Protein AF-A0A970NK31-F1 (afdb_monomer_lite)

pLDDT: mean 81.09, std 23.2, range [23.08, 98.88]

Radius of gyration: 28.5 Å; chains: 1; bounding box: 115×44×83 Å

Sequence (529 aa):
MRVARVSCSLAILVLAAGPAPSQEPSSYEFDGAISRSSLEAYLFRSATTMGLLGSQGRNDDLRMALNTGLKFAGRALTAWGSEAYHVSLLQGLGPKVAMIHSMDPEMILQGTVFEIITTSVNDVAIPPWAFEEFGLPVEERNFRYEAMIYPDGRLVDHWSRGASVPDITQLETRMWIYFMGRLYVDAGFEAIHLGQIELMGQNDRDHSAWADVLNRIRAYARDHARRHLMLFDGHVPSHGFHYEGDKLLLDFHSFPLRPISVAEEPQKAVLRMGHLDTLYGRSLGGLTPSGWRCDSLPYLVEVDNFGTSDREGEPTQDYFVWGYDEMCWFAKQPEEYRNEWLAYAVEFLRENDPNGFLEMPFSRCLASPADGQTWYYGNTRAPGTPHGFSVERTVKALWGHLAYDCRDAYLEGGAYLFGEGSWLNASEEPQGMVPAGSLAARVPEGGTWSLTWTAPEPGWYVVAGTVGPAEAAFTLTVDGGDQALAVEGHEAMQGFRHVAELGGGDAVRLEVSAPENTDVPFMLVISRR

Structure (mmCIF, N/CA/C/O backbone):
data_AF-A0A970NK31-F1
#
_entry.id   AF-A0A970NK31-F1
#
loop_
_atom_site.group_PDB
_atom_site.id
_atom_site.type_symbol
_atom_site.label_atom_id
_atom_site.label_alt_id
_atom_site.label_comp_id
_atom_site.label_asym_id
_atom_site.label_entity_id
_atom_site.label_seq_id
_atom_site.pdbx_PDB_ins_code
_atom_site.Cartn_x
_atom_site.Cartn_y
_atom_site.Cartn_z
_atom_site.occupancy
_atom_site.B_iso_or_equiv
_atom_site.auth_seq_id
_atom_site.auth_comp_id
_atom_site.auth_asym_id
_atom_site.auth_atom_id
_atom_site.pdbx_PDB_model_num
ATOM 1 N N . MET A 1 1 ? -88.901 9.126 -34.105 1.00 36.94 1 MET A N 1
ATOM 2 C CA . MET A 1 1 ? -87.999 8.438 -35.055 1.00 36.94 1 MET A CA 1
ATOM 3 C C . MET A 1 1 ? -86.592 8.961 -34.828 1.00 36.94 1 MET A C 1
ATOM 5 O O . MET A 1 1 ? -86.381 10.158 -34.959 1.00 36.94 1 MET A O 1
ATOM 9 N N . ARG A 1 2 ? -85.689 8.106 -34.335 1.00 30.11 2 ARG A N 1
ATOM 10 C CA . ARG A 1 2 ? -84.332 8.472 -33.903 1.00 30.11 2 ARG A CA 1
ATOM 11 C C . ARG A 1 2 ? -83.359 8.350 -35.077 1.00 30.11 2 ARG A C 1
ATOM 13 O O . ARG A 1 2 ? -83.353 7.334 -35.761 1.00 30.11 2 ARG A O 1
ATOM 20 N N . VAL A 1 3 ? -82.561 9.395 -35.274 1.00 31.17 3 VAL A N 1
ATOM 21 C CA . VAL A 1 3 ? -81.485 9.492 -36.267 1.00 31.17 3 VAL A CA 1
ATOM 22 C C . VAL A 1 3 ? -80.247 8.794 -35.700 1.00 31.17 3 VAL A C 1
ATOM 24 O O . VAL A 1 3 ? -79.766 9.180 -34.636 1.00 31.17 3 VAL A O 1
ATOM 27 N N . ALA A 1 4 ? -79.750 7.762 -36.382 1.00 31.73 4 ALA A N 1
ATOM 28 C CA . ALA A 1 4 ? -78.506 7.083 -36.029 1.00 31.73 4 ALA A CA 1
ATOM 29 C C . ALA A 1 4 ? -77.325 7.775 -36.727 1.00 31.73 4 ALA A C 1
ATOM 31 O O . ALA A 1 4 ? -77.284 7.867 -37.953 1.00 31.73 4 ALA A O 1
ATOM 32 N N . ARG A 1 5 ? -76.385 8.289 -35.926 1.00 31.38 5 ARG A N 1
ATOM 33 C CA . ARG A 1 5 ? -75.079 8.791 -36.366 1.00 31.38 5 ARG A CA 1
ATOM 34 C C . ARG A 1 5 ? -74.089 7.627 -36.400 1.00 31.38 5 ARG A C 1
ATOM 36 O O . ARG A 1 5 ? -74.024 6.849 -35.454 1.00 31.38 5 ARG A O 1
ATOM 43 N N . VAL A 1 6 ? -73.330 7.544 -37.486 1.00 31.58 6 VAL A N 1
ATOM 44 C CA . VAL A 1 6 ? -72.178 6.652 -37.651 1.00 31.58 6 VAL A CA 1
ATOM 45 C C . VAL A 1 6 ? -70.999 7.257 -36.884 1.00 31.58 6 VAL A C 1
ATOM 47 O O . VAL A 1 6 ? -70.646 8.410 -37.124 1.00 31.58 6 VAL A O 1
ATOM 50 N N . SER A 1 7 ? -70.407 6.494 -35.965 1.00 30.69 7 SER A N 1
ATOM 51 C CA . SER A 1 7 ? -69.149 6.836 -35.291 1.00 30.69 7 SER A CA 1
ATOM 52 C C . SER A 1 7 ? -68.047 5.911 -35.803 1.00 30.69 7 SER A C 1
ATOM 54 O O . SER A 1 7 ? -68.148 4.696 -35.661 1.00 30.69 7 SER A O 1
ATOM 56 N N . CYS A 1 8 ? -67.006 6.496 -36.397 1.00 27.83 8 CYS A N 1
ATOM 57 C CA . CYS A 1 8 ? -65.750 5.818 -36.710 1.00 27.83 8 CYS A CA 1
ATOM 58 C C . CYS A 1 8 ? -64.982 5.533 -35.414 1.00 27.83 8 CYS A C 1
ATOM 60 O O . CYS A 1 8 ? -64.690 6.460 -34.658 1.00 27.83 8 CYS A O 1
ATOM 62 N N . SER A 1 9 ? -64.625 4.273 -35.178 1.00 30.44 9 SER A N 1
ATOM 63 C CA . SER A 1 9 ? -63.700 3.876 -34.115 1.00 30.44 9 SER A CA 1
ATOM 64 C C . SER A 1 9 ? -62.290 3.756 -34.690 1.00 30.44 9 SER A C 1
ATOM 66 O O . SER A 1 9 ? -62.039 2.944 -35.576 1.00 30.44 9 SER A O 1
ATOM 68 N N . LEU A 1 10 ? -61.385 4.595 -34.187 1.00 29.58 10 LEU A N 1
ATOM 69 C CA . LEU A 1 10 ? -59.949 4.560 -34.445 1.00 29.58 10 LEU A CA 1
ATOM 70 C C . LEU A 1 10 ? -59.335 3.456 -33.566 1.00 29.58 10 LEU A C 1
ATOM 72 O O . LEU A 1 10 ? -59.448 3.520 -32.342 1.00 29.58 10 LEU A O 1
ATOM 76 N N . ALA A 1 11 ? -58.726 2.432 -34.165 1.00 30.03 11 ALA A N 1
ATOM 77 C CA . ALA A 1 11 ? -57.996 1.403 -33.429 1.00 30.03 11 ALA A CA 1
ATOM 78 C C . ALA A 1 11 ? -56.585 1.919 -33.100 1.00 30.03 11 ALA A C 1
ATOM 80 O O . ALA A 1 11 ? -55.787 2.161 -34.002 1.00 30.03 11 ALA A O 1
ATOM 81 N N . ILE A 1 12 ? -56.293 2.108 -31.812 1.00 31.75 12 ILE A N 1
ATOM 82 C CA . ILE A 1 12 ? -54.950 2.420 -31.311 1.00 31.75 12 ILE A CA 1
ATOM 83 C C . ILE A 1 12 ? -54.245 1.087 -31.045 1.00 31.75 12 ILE A C 1
ATOM 85 O O . ILE A 1 12 ? -54.646 0.340 -30.154 1.00 31.75 12 ILE A O 1
ATOM 89 N N . LEU A 1 13 ? -53.214 0.786 -31.836 1.00 29.53 13 LEU A N 1
ATOM 90 C CA . LEU A 1 13 ? -52.288 -0.316 -31.581 1.00 29.53 13 LEU A CA 1
ATOM 91 C C . LEU A 1 13 ? -51.308 0.138 -30.488 1.00 29.53 13 LEU A C 1
ATOM 93 O O . LEU A 1 13 ? -50.505 1.041 -30.712 1.00 29.53 13 LEU A O 1
ATOM 97 N N . VAL A 1 14 ? -51.387 -0.458 -29.299 1.00 29.92 14 VAL A N 1
ATOM 98 C CA . VAL A 1 14 ? -50.381 -0.270 -28.246 1.00 29.92 14 VAL A CA 1
ATOM 99 C C . VAL A 1 14 ? -49.232 -1.232 -28.539 1.00 29.92 14 VAL A C 1
ATOM 101 O O . VAL A 1 14 ? -49.373 -2.440 -28.362 1.00 29.92 14 VAL A O 1
ATOM 104 N N . LEU A 1 15 ? -48.109 -0.702 -29.024 1.00 32.94 15 LEU A N 1
ATOM 105 C CA . LEU A 1 15 ? -46.844 -1.430 -29.094 1.00 32.94 15 LEU A CA 1
ATOM 106 C C . LEU A 1 15 ? -46.303 -1.560 -27.667 1.00 32.94 15 LEU A C 1
ATOM 108 O O . LEU A 1 15 ? -45.916 -0.569 -27.051 1.00 32.94 15 LEU A O 1
ATOM 112 N N . ALA A 1 16 ? -46.325 -2.777 -27.126 1.00 33.25 16 ALA A N 1
ATOM 113 C CA . ALA A 1 16 ? -45.639 -3.090 -25.882 1.00 33.25 16 ALA A CA 1
ATOM 114 C C . ALA A 1 16 ? -44.126 -2.983 -26.124 1.00 33.25 16 ALA A C 1
ATOM 116 O O . ALA A 1 16 ? -43.571 -3.741 -26.919 1.00 33.25 16 ALA A O 1
ATOM 117 N N . ALA A 1 17 ? -43.472 -2.024 -25.468 1.00 35.62 17 ALA A N 1
ATOM 118 C CA . ALA A 1 17 ? -42.018 -1.959 -25.421 1.00 35.62 17 ALA A CA 1
ATOM 119 C C . ALA A 1 17 ? -41.502 -3.186 -24.652 1.00 35.62 17 ALA A C 1
ATOM 121 O O . ALA A 1 17 ? -41.895 -3.407 -23.505 1.00 35.62 17 ALA A O 1
ATOM 122 N N . GLY A 1 18 ? -40.670 -4.002 -25.301 1.00 36.38 18 GLY A N 1
ATOM 123 C CA . GLY A 1 18 ? -39.933 -5.069 -24.626 1.00 36.38 18 GLY A CA 1
ATOM 124 C C . GLY A 1 18 ? -38.970 -4.491 -23.581 1.00 36.38 18 GLY A C 1
ATOM 125 O O . GLY A 1 18 ? -38.603 -3.315 -23.680 1.00 36.38 18 GLY A O 1
ATOM 126 N N . PRO A 1 19 ? -38.574 -5.276 -22.564 1.00 33.34 19 PRO A N 1
ATOM 127 C CA . PRO A 1 19 ? -37.575 -4.834 -21.600 1.00 33.34 19 PRO A CA 1
ATOM 128 C C . PRO A 1 19 ? -36.271 -4.502 -22.335 1.00 33.34 19 PRO A C 1
ATOM 130 O O . PRO A 1 19 ? -35.865 -5.227 -23.244 1.00 33.34 19 PRO A O 1
ATOM 133 N N . ALA A 1 20 ? -35.642 -3.387 -21.960 1.00 33.22 20 ALA A N 1
ATOM 134 C CA . ALA A 1 20 ? -34.315 -3.033 -22.448 1.00 33.22 20 ALA A CA 1
ATOM 135 C C . ALA A 1 20 ? -33.326 -4.171 -22.125 1.00 33.22 20 ALA A C 1
ATOM 137 O O . ALA A 1 20 ? -33.472 -4.795 -21.069 1.00 33.22 20 ALA A O 1
ATOM 138 N N . PRO A 1 21 ? -32.341 -4.455 -22.997 1.00 35.91 21 PRO A N 1
ATOM 139 C CA . PRO A 1 21 ? -31.300 -5.425 -22.684 1.00 35.91 21 PRO A CA 1
ATOM 140 C C . PRO A 1 21 ? -30.615 -5.008 -21.378 1.00 35.91 21 PRO A C 1
ATOM 142 O O . PRO A 1 21 ? -30.196 -3.860 -21.225 1.00 35.91 21 PRO A O 1
ATOM 145 N N . SER A 1 22 ? -30.564 -5.925 -20.413 1.00 37.69 22 SER A N 1
ATOM 146 C CA . SER A 1 22 ? -29.804 -5.739 -19.181 1.00 37.69 22 SER A CA 1
ATOM 147 C C . SER A 1 22 ? -28.339 -5.523 -19.546 1.00 37.69 22 SER A C 1
ATOM 149 O O . SER A 1 22 ? -27.756 -6.370 -20.221 1.00 37.69 22 SER A O 1
ATOM 151 N N . GLN A 1 23 ? -27.755 -4.400 -19.122 1.00 39.72 23 GLN A N 1
ATOM 152 C CA . GLN A 1 23 ? -26.302 -4.243 -19.115 1.00 39.72 23 GLN A CA 1
ATOM 153 C C . GLN A 1 23 ? -25.702 -5.411 -18.326 1.00 39.72 23 GLN A C 1
ATOM 155 O O . GLN A 1 23 ? -26.136 -5.675 -17.204 1.00 39.72 23 GLN A O 1
ATOM 160 N N . GLU A 1 24 ? -24.745 -6.115 -18.929 1.00 47.91 24 GLU A N 1
ATOM 161 C CA . GLU A 1 24 ? -23.881 -7.056 -18.215 1.00 47.91 24 GLU A CA 1
ATOM 162 C C . GLU A 1 24 ? -23.293 -6.341 -16.983 1.00 47.91 24 GLU A C 1
ATOM 164 O O . GLU A 1 24 ? -22.803 -5.211 -17.126 1.00 47.91 24 GLU A O 1
ATOM 169 N N . PRO A 1 25 ? -23.372 -6.936 -15.779 1.00 58.09 25 PRO A N 1
ATOM 170 C CA . PRO A 1 25 ? -22.837 -6.322 -14.571 1.00 58.09 25 PRO A CA 1
ATOM 171 C C . PRO A 1 25 ? -21.329 -6.097 -14.714 1.00 58.09 25 PRO A C 1
ATOM 173 O O . PRO A 1 25 ? -20.604 -6.901 -15.305 1.00 58.09 25 PRO A O 1
ATOM 176 N N . SER A 1 26 ? -20.847 -4.969 -14.193 1.00 77.00 26 SER A N 1
ATOM 177 C CA . SER A 1 26 ? -19.423 -4.644 -14.259 1.00 77.00 26 SER A CA 1
ATOM 178 C C . SER A 1 26 ? -18.603 -5.675 -13.483 1.00 77.00 26 SER A C 1
ATOM 180 O O . SER A 1 26 ? -18.978 -6.069 -12.381 1.00 77.00 26 SER A O 1
ATOM 182 N N . SER A 1 27 ? -17.417 -6.043 -13.985 1.00 86.75 27 SER A N 1
ATOM 183 C CA . SER A 1 27 ? -16.477 -6.904 -13.243 1.00 86.75 27 SER A CA 1
ATOM 184 C C . SER A 1 27 ? -16.027 -6.296 -11.908 1.00 86.75 27 SER A C 1
ATOM 186 O O . SER A 1 27 ? -15.453 -6.992 -11.079 1.00 86.75 27 SER A O 1
ATOM 188 N N . TYR A 1 28 ? -16.270 -5.000 -11.707 1.00 90.62 28 TYR A N 1
ATOM 189 C CA . TYR A 1 28 ? -15.900 -4.237 -10.518 1.00 90.62 28 TYR A CA 1
ATOM 190 C C . TYR A 1 28 ? -17.058 -4.052 -9.525 1.00 90.62 28 TYR A C 1
ATOM 192 O O . TYR A 1 28 ? -16.881 -3.419 -8.483 1.00 90.62 28 TYR A O 1
ATOM 200 N N . GLU A 1 29 ? -18.245 -4.579 -9.830 1.00 88.88 29 GLU A N 1
ATOM 201 C CA . GLU A 1 29 ? -19.409 -4.466 -8.955 1.00 88.88 29 GLU A CA 1
ATOM 202 C C . GLU A 1 29 ? -19.232 -5.327 -7.694 1.00 88.88 29 GLU A C 1
ATOM 204 O O . GLU A 1 29 ? -18.963 -6.527 -7.771 1.00 88.88 29 GLU A O 1
ATOM 209 N N . PHE A 1 30 ? -19.373 -4.703 -6.522 1.00 95.00 30 PHE A N 1
ATOM 210 C CA . PHE A 1 30 ? -19.475 -5.380 -5.232 1.00 95.00 30 PHE A CA 1
ATOM 211 C C . PHE A 1 30 ? -20.147 -4.470 -4.201 1.00 95.00 30 PHE A C 1
ATOM 213 O O . PHE A 1 30 ? -20.054 -3.243 -4.293 1.00 95.00 30 PHE A O 1
ATOM 220 N N . ASP A 1 31 ? -20.791 -5.084 -3.208 1.00 96.62 31 ASP A N 1
ATOM 221 C CA . ASP A 1 31 ? -21.355 -4.390 -2.054 1.00 96.62 31 ASP A CA 1
ATOM 222 C C . ASP A 1 31 ? -21.393 -5.324 -0.832 1.00 96.62 31 ASP A C 1
ATOM 224 O O . ASP A 1 31 ? -21.929 -6.431 -0.897 1.00 96.62 31 ASP A O 1
ATOM 228 N N . GLY A 1 32 ? -20.765 -4.920 0.272 1.00 96.81 32 GLY A N 1
ATOM 229 C CA . GLY A 1 32 ? -20.664 -5.677 1.527 1.00 96.81 32 GLY A CA 1
ATOM 230 C C . GLY A 1 32 ? -19.719 -6.887 1.509 1.00 96.81 32 GLY A C 1
ATOM 231 O O . GLY A 1 32 ? -19.151 -7.236 2.542 1.00 96.81 32 GLY A O 1
ATOM 232 N N . ALA A 1 33 ? -19.522 -7.520 0.355 1.00 96.56 33 ALA A N 1
ATOM 233 C CA . ALA A 1 33 ? -18.562 -8.599 0.139 1.00 96.56 33 ALA A CA 1
ATOM 234 C C . ALA A 1 33 ? -18.027 -8.545 -1.294 1.00 96.56 33 ALA A C 1
ATOM 236 O O . ALA A 1 33 ? -18.773 -8.224 -2.219 1.00 96.56 33 ALA A O 1
ATOM 237 N N . ILE A 1 34 ? -16.751 -8.890 -1.485 1.00 97.06 34 ILE A N 1
ATOM 238 C CA . ILE A 1 34 ? -16.118 -8.925 -2.806 1.00 97.06 34 ILE A CA 1
ATOM 239 C C . ILE A 1 34 ? -15.925 -10.369 -3.272 1.00 97.06 34 ILE A C 1
ATOM 241 O O . ILE A 1 34 ? -15.420 -11.224 -2.537 1.00 97.06 34 ILE A O 1
ATOM 245 N N . SER A 1 35 ? -16.340 -10.658 -4.506 1.00 96.69 35 SER A N 1
ATOM 246 C CA .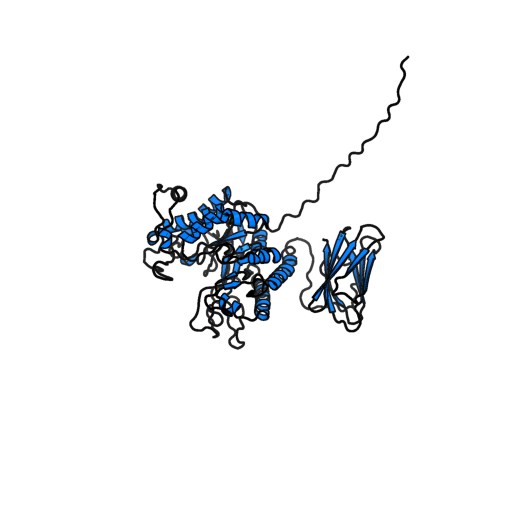 SER A 1 35 ? -16.067 -11.953 -5.130 1.00 96.69 35 SER A CA 1
ATOM 247 C C . SER A 1 35 ? -14.579 -12.076 -5.469 1.00 96.69 35 SER A C 1
ATOM 249 O O . SER A 1 35 ? -13.894 -11.070 -5.661 1.00 96.69 35 SER A O 1
ATOM 251 N N . ARG A 1 36 ? -14.078 -13.308 -5.594 1.00 95.62 36 ARG A N 1
ATOM 252 C CA . ARG A 1 36 ? -12.696 -13.540 -6.027 1.00 95.62 36 ARG A CA 1
ATOM 253 C C . ARG A 1 36 ? -12.404 -12.885 -7.385 1.00 95.62 36 ARG A C 1
ATOM 255 O O . ARG A 1 36 ? -11.418 -12.172 -7.498 1.00 95.62 36 ARG A O 1
ATOM 262 N N . SER A 1 37 ? -13.283 -13.059 -8.374 1.00 94.56 37 SER A N 1
ATOM 263 C CA . SER A 1 37 ? -13.107 -12.484 -9.715 1.00 94.56 37 SER A CA 1
ATOM 264 C C . SER A 1 37 ? -13.139 -10.956 -9.712 1.00 94.56 37 SER A C 1
ATOM 266 O O . SER A 1 37 ? -12.370 -10.325 -10.432 1.00 94.56 37 SER A O 1
ATOM 268 N N . SER A 1 38 ? -13.994 -10.344 -8.884 1.00 96.06 38 SER A N 1
ATOM 269 C CA . SER A 1 38 ? -14.026 -8.884 -8.741 1.00 96.06 38 SER A CA 1
ATOM 270 C C . SER A 1 38 ? -12.742 -8.370 -8.095 1.00 96.06 38 SER A C 1
ATOM 272 O O . SER A 1 38 ? -12.172 -7.392 -8.572 1.00 96.06 38 SER A O 1
ATOM 274 N N . LEU A 1 39 ? -12.253 -9.042 -7.046 1.00 98.12 39 LEU A N 1
ATOM 275 C CA . LEU A 1 39 ? -10.978 -8.709 -6.413 1.00 98.12 39 LEU A CA 1
ATOM 276 C C . LEU A 1 39 ? -9.826 -8.811 -7.418 1.00 98.12 39 LEU A C 1
ATOM 278 O O . LEU A 1 39 ? -9.084 -7.851 -7.586 1.00 98.12 39 LEU A O 1
ATOM 282 N N . GLU A 1 40 ? -9.711 -9.927 -8.135 1.00 96.50 40 GLU A N 1
ATOM 283 C CA . GLU A 1 40 ? -8.678 -10.130 -9.156 1.00 96.50 40 GLU A CA 1
ATOM 284 C C . GLU A 1 40 ? -8.757 -9.070 -10.268 1.00 96.50 40 GLU A C 1
ATOM 286 O O . GLU A 1 40 ? -7.723 -8.559 -10.691 1.00 96.50 40 GLU A O 1
ATOM 291 N N . ALA A 1 41 ? -9.957 -8.635 -10.677 1.00 95.19 41 ALA A N 1
ATOM 292 C CA . ALA A 1 41 ? -10.115 -7.527 -11.623 1.00 95.19 41 ALA A CA 1
ATOM 293 C C . ALA A 1 41 ? -9.550 -6.198 -11.078 1.00 95.19 41 ALA A C 1
ATOM 295 O O . ALA A 1 41 ? -8.932 -5.434 -11.827 1.00 95.19 41 ALA A O 1
ATOM 296 N N . TYR A 1 42 ? -9.723 -5.920 -9.781 1.00 98.44 42 TYR A N 1
ATOM 297 C CA . TYR A 1 42 ? -9.110 -4.764 -9.121 1.00 98.44 42 TYR A CA 1
ATOM 298 C C . TYR A 1 42 ? -7.591 -4.865 -9.049 1.00 98.44 42 TYR A C 1
ATOM 300 O O . TYR A 1 42 ? -6.906 -3.910 -9.418 1.00 98.44 42 TYR A O 1
ATOM 308 N N . LEU A 1 43 ? -7.072 -6.013 -8.607 1.00 98.44 43 LEU A N 1
ATOM 309 C CA . LEU A 1 43 ? -5.633 -6.251 -8.492 1.00 98.44 43 LEU A CA 1
ATOM 310 C C . LEU A 1 43 ? -4.949 -6.179 -9.861 1.00 98.44 43 LEU A C 1
ATOM 312 O O . LEU A 1 43 ? -3.873 -5.602 -9.994 1.00 98.44 43 LEU A O 1
ATOM 316 N N . PHE A 1 44 ? -5.618 -6.670 -10.901 1.00 96.31 44 PHE A N 1
ATOM 317 C CA . PHE A 1 44 ? -5.169 -6.566 -12.281 1.00 96.31 44 PHE A CA 1
ATOM 318 C C . PHE A 1 44 ? -4.995 -5.109 -12.746 1.00 96.31 44 PHE A C 1
ATOM 320 O O . PHE A 1 44 ? -4.038 -4.784 -13.448 1.00 96.31 44 PHE A O 1
ATOM 327 N N . ARG A 1 45 ? -5.895 -4.210 -12.328 1.00 96.81 45 ARG A N 1
ATOM 328 C CA . ARG A 1 45 ? -5.847 -2.763 -12.604 1.00 96.81 45 ARG A CA 1
ATOM 329 C C . ARG A 1 45 ? -5.311 -1.975 -11.404 1.00 96.81 45 ARG A C 1
ATOM 331 O O . ARG A 1 45 ? -5.882 -0.933 -11.058 1.00 96.81 45 ARG A O 1
ATOM 338 N N . SER A 1 46 ? -4.248 -2.464 -10.766 1.00 98.56 46 SER A N 1
ATOM 339 C CA . SER A 1 46 ? -3.641 -1.826 -9.594 1.00 98.56 46 SER A CA 1
ATOM 340 C C . SER A 1 46 ? -2.365 -1.053 -9.921 1.00 98.56 46 SER A C 1
ATOM 342 O O . SER A 1 46 ? -1.587 -1.420 -10.805 1.00 98.56 46 SER A O 1
ATOM 344 N N . ALA A 1 47 ? -2.147 0.045 -9.203 1.00 98.62 47 ALA A N 1
ATOM 345 C CA . ALA A 1 47 ? -0.906 0.798 -9.279 1.00 98.62 47 ALA A CA 1
ATOM 346 C C . ALA A 1 47 ? -0.568 1.470 -7.952 1.00 98.62 47 ALA A C 1
ATOM 348 O O . ALA A 1 47 ? -1.449 2.031 -7.295 1.00 98.62 47 ALA A O 1
ATOM 349 N N . THR A 1 48 ? 0.725 1.530 -7.641 1.00 98.12 48 THR A N 1
ATOM 350 C CA . THR A 1 48 ? 1.249 2.318 -6.532 1.00 98.12 48 THR A CA 1
ATOM 351 C C . THR A 1 48 ? 1.178 3.783 -6.936 1.00 98.12 48 THR A C 1
ATOM 353 O O . THR A 1 48 ? 1.940 4.264 -7.777 1.00 98.12 48 THR A O 1
ATOM 356 N N . THR A 1 49 ? 0.245 4.507 -6.330 1.00 97.12 49 THR A N 1
ATOM 357 C CA . THR A 1 49 ? -0.044 5.924 -6.588 1.00 97.12 49 THR A CA 1
ATOM 358 C C . THR A 1 49 ? 0.394 6.800 -5.419 1.00 97.12 49 THR A C 1
ATOM 360 O O . THR A 1 49 ? -0.317 7.718 -5.003 1.00 97.12 49 THR A O 1
ATOM 363 N N . MET A 1 50 ? 1.577 6.514 -4.865 1.00 94.38 50 MET A N 1
ATOM 364 C CA . MET A 1 50 ? 2.056 7.167 -3.652 1.00 94.38 50 MET A CA 1
ATOM 365 C C . MET A 1 50 ? 1.954 8.690 -3.780 1.00 94.38 50 MET A C 1
ATOM 367 O O . MET A 1 50 ? 2.457 9.292 -4.731 1.00 94.38 50 MET A O 1
ATOM 371 N N . GLY A 1 51 ? 1.288 9.317 -2.813 1.00 84.25 51 GLY A N 1
ATOM 372 C CA . GLY A 1 51 ? 1.162 10.769 -2.749 1.00 84.25 51 GLY A CA 1
ATOM 373 C C . GLY A 1 51 ? 0.086 11.382 -3.651 1.00 84.25 51 GLY A C 1
ATOM 374 O O . GLY A 1 51 ? -0.046 12.602 -3.612 1.00 84.25 51 GLY A O 1
ATOM 375 N N . LEU A 1 52 ? -0.727 10.601 -4.378 1.00 91.81 52 LEU A N 1
ATOM 376 C CA . LEU A 1 52 ? -1.832 11.100 -5.219 1.00 91.81 52 LEU A CA 1
ATOM 377 C C . LEU A 1 52 ? -2.754 12.088 -4.479 1.00 91.81 52 LEU A C 1
ATOM 379 O O . LEU A 1 52 ? -3.169 13.129 -5.008 1.00 91.81 52 LEU A O 1
ATOM 383 N N . LEU A 1 53 ? -3.070 11.768 -3.225 1.00 90.00 53 LEU A N 1
ATOM 384 C CA . LEU A 1 53 ? -3.872 12.605 -2.334 1.00 90.00 53 LEU A CA 1
ATOM 385 C C . LEU A 1 53 ? -3.027 13.459 -1.377 1.00 90.00 53 LEU A C 1
ATOM 387 O O . LEU A 1 53 ? -3.583 14.284 -0.660 1.00 90.00 53 LEU A O 1
ATOM 391 N N . GLY A 1 54 ? -1.703 13.306 -1.403 1.00 83.75 54 GLY A N 1
ATOM 392 C CA . GLY A 1 54 ? -0.744 14.079 -0.618 1.00 83.75 54 GLY A CA 1
ATOM 393 C C . GLY A 1 54 ? -0.149 15.276 -1.363 1.00 83.75 54 GLY A C 1
ATOM 394 O O . GLY A 1 54 ? -0.643 15.710 -2.403 1.00 83.75 54 GLY A O 1
ATOM 395 N N . SER A 1 55 ? 0.944 15.811 -0.815 1.00 79.25 55 SER A N 1
ATOM 396 C CA . SER A 1 55 ? 1.638 17.003 -1.329 1.00 79.25 55 SER A CA 1
ATOM 397 C C . SER A 1 55 ? 2.337 16.801 -2.677 1.00 79.25 55 SER A C 1
ATOM 399 O O . SER A 1 55 ? 2.623 17.783 -3.356 1.00 79.25 55 SER A O 1
ATOM 401 N N . GLN A 1 56 ? 2.606 15.552 -3.061 1.00 84.81 56 GLN A N 1
ATOM 402 C CA . GLN A 1 56 ? 3.265 15.201 -4.324 1.00 84.81 56 GLN A CA 1
ATOM 403 C C . GLN A 1 56 ? 2.278 14.965 -5.474 1.00 84.81 56 GLN A C 1
ATOM 405 O O . GLN A 1 56 ? 2.692 14.884 -6.626 1.00 84.81 56 GLN A O 1
ATOM 410 N N . GLY A 1 57 ? 0.979 14.854 -5.182 1.00 77.88 57 GLY A N 1
ATOM 411 C CA . GLY A 1 57 ? -0.033 14.531 -6.180 1.00 77.88 57 GLY A CA 1
ATOM 412 C C . GLY A 1 57 ? -0.258 15.670 -7.170 1.00 77.88 57 GLY A C 1
ATOM 413 O O . GLY A 1 57 ? -0.438 16.828 -6.785 1.00 77.88 57 GLY A O 1
ATOM 414 N N . ARG A 1 58 ? -0.306 15.334 -8.459 1.00 77.12 58 ARG A N 1
ATOM 415 C CA . ARG A 1 58 ? -0.499 16.280 -9.564 1.00 77.12 58 ARG A CA 1
ATOM 416 C C . ARG A 1 58 ? -1.783 15.967 -10.320 1.00 77.12 58 ARG A C 1
ATOM 418 O O . ARG A 1 58 ? -2.243 14.831 -10.377 1.00 77.12 58 ARG A O 1
ATOM 425 N N . ASN A 1 59 ? -2.336 16.977 -10.991 1.00 78.06 59 ASN A N 1
ATOM 426 C CA . ASN A 1 59 ? -3.498 16.780 -11.867 1.00 78.06 59 ASN A CA 1
ATOM 427 C C . ASN A 1 59 ? -3.201 15.786 -13.002 1.00 78.06 59 ASN A C 1
ATOM 429 O O . ASN A 1 59 ? -4.087 15.048 -13.427 1.00 78.06 59 ASN A O 1
ATOM 433 N N . ASP A 1 60 ? -1.953 15.751 -13.474 1.00 79.81 60 ASP A N 1
ATOM 434 C CA . ASP A 1 60 ? -1.526 14.821 -14.517 1.00 79.81 60 ASP A CA 1
ATOM 435 C C . ASP A 1 60 ? -1.548 13.353 -14.052 1.00 79.81 60 ASP A C 1
ATOM 437 O O . ASP A 1 60 ? -1.736 12.463 -14.877 1.00 79.81 60 ASP A O 1
ATOM 441 N N . ASP A 1 61 ? -1.432 13.096 -12.745 1.00 84.75 61 ASP A N 1
ATOM 442 C CA . ASP A 1 61 ? -1.472 11.741 -12.179 1.00 84.75 61 ASP A CA 1
ATOM 443 C C . ASP A 1 61 ? -2.895 11.175 -12.236 1.00 84.75 61 ASP A C 1
ATOM 445 O O . ASP A 1 61 ? -3.098 10.032 -12.640 1.00 84.75 61 ASP A O 1
ATOM 449 N N . LEU A 1 62 ? -3.903 12.007 -11.941 1.00 80.69 62 LEU A N 1
ATOM 450 C CA . LEU A 1 62 ? -5.314 11.644 -12.122 1.00 80.69 62 LEU A CA 1
ATOM 451 C C . LEU A 1 62 ? -5.657 11.425 -13.600 1.00 80.69 62 LEU A C 1
ATOM 453 O O . LEU A 1 62 ? -6.374 10.486 -13.937 1.00 80.69 62 LEU A O 1
ATOM 457 N N . ARG A 1 63 ? -5.112 12.251 -14.502 1.00 86.25 63 ARG A N 1
ATOM 458 C CA . ARG A 1 63 ? -5.263 12.044 -15.949 1.00 86.25 63 ARG A CA 1
ATOM 459 C C . ARG A 1 63 ? -4.666 10.700 -16.379 1.00 86.25 63 ARG A C 1
ATOM 461 O O . ARG A 1 63 ? -5.313 9.982 -17.137 1.00 86.25 63 ARG A O 1
ATOM 468 N N . MET A 1 64 ? -3.460 10.360 -15.920 1.00 84.94 64 MET A N 1
ATOM 469 C CA . MET A 1 64 ? -2.818 9.072 -16.206 1.00 84.94 64 MET A CA 1
ATOM 470 C C . MET A 1 64 ? -3.647 7.901 -15.664 1.00 84.94 64 MET A C 1
ATOM 472 O O . MET A 1 64 ? -3.879 6.940 -16.398 1.00 84.94 64 MET A O 1
ATOM 476 N N . ALA A 1 65 ? -4.140 7.990 -14.425 1.00 84.75 65 ALA A N 1
ATOM 477 C CA . ALA A 1 65 ? -5.003 6.973 -13.823 1.00 84.75 65 ALA A CA 1
ATOM 478 C C . ALA A 1 65 ? -6.242 6.689 -14.690 1.00 84.75 65 ALA A C 1
ATOM 480 O O . ALA A 1 65 ? -6.489 5.543 -15.063 1.00 84.75 65 ALA A O 1
ATOM 481 N N . LEU A 1 66 ? -6.956 7.737 -15.114 1.00 82.44 66 LEU A N 1
ATOM 482 C CA . LEU A 1 66 ? -8.126 7.602 -15.989 1.00 82.44 66 LEU A CA 1
ATOM 483 C C . LEU A 1 66 ? -7.758 7.094 -17.391 1.00 82.44 66 LEU A C 1
ATOM 485 O O . LEU A 1 66 ? -8.451 6.249 -17.949 1.00 82.44 66 LEU A O 1
ATOM 489 N N . ASN A 1 67 ? -6.659 7.583 -17.971 1.00 83.75 67 ASN A N 1
ATOM 490 C CA . ASN A 1 67 ? -6.234 7.193 -19.318 1.00 83.75 67 ASN A CA 1
ATOM 491 C C . ASN A 1 67 ? -5.806 5.720 -19.406 1.00 83.75 67 ASN A C 1
ATOM 493 O O . ASN A 1 67 ? -5.997 5.083 -20.444 1.00 83.75 67 ASN A O 1
ATOM 497 N N . THR A 1 68 ? -5.198 5.197 -18.344 1.00 82.88 68 THR A N 1
ATOM 498 C CA . THR A 1 68 ? -4.760 3.798 -18.260 1.00 82.88 68 THR A CA 1
ATOM 499 C C . THR A 1 68 ? -5.908 2.866 -17.862 1.00 82.88 68 THR A C 1
ATOM 501 O O . THR A 1 68 ? -5.910 1.702 -18.258 1.00 82.88 68 THR A O 1
ATOM 504 N N . GLY A 1 69 ? -6.923 3.377 -17.159 1.00 88.50 69 GLY A N 1
ATOM 505 C CA . GLY A 1 69 ? -8.031 2.583 -16.628 1.00 88.50 69 GLY A CA 1
ATOM 506 C C . GLY A 1 69 ? -7.695 1.943 -15.281 1.00 88.50 69 GLY A C 1
ATOM 507 O O . GLY A 1 69 ? -8.068 0.796 -15.045 1.00 88.50 69 GLY A O 1
ATOM 508 N N . LEU A 1 70 ? -6.947 2.661 -14.437 1.00 95.19 70 LEU A N 1
ATOM 509 C CA . LEU A 1 70 ? -6.657 2.281 -13.055 1.00 95.19 70 LEU A CA 1
ATOM 510 C C . LEU A 1 70 ? -7.960 2.068 -12.273 1.00 95.19 70 LEU A C 1
ATOM 512 O O . LEU A 1 70 ? -8.852 2.910 -12.344 1.00 95.19 70 LEU A O 1
ATOM 516 N N . LYS A 1 71 ? -8.045 0.986 -11.491 1.00 97.50 71 LYS A N 1
ATOM 517 C CA . LYS A 1 71 ? -9.197 0.708 -10.615 1.00 97.50 71 LYS A CA 1
ATOM 518 C C . LYS A 1 71 ? -8.821 0.521 -9.156 1.00 97.50 71 LYS A C 1
ATOM 520 O O . LYS A 1 71 ? -9.656 0.787 -8.300 1.00 97.50 71 LYS A O 1
ATOM 525 N N . PHE A 1 72 ? -7.588 0.125 -8.856 1.00 98.75 72 PHE A N 1
ATOM 526 C CA . PHE A 1 72 ? -7.075 0.061 -7.492 1.00 98.75 72 PHE A CA 1
ATOM 527 C C . PHE A 1 72 ? -5.885 1.014 -7.338 1.00 98.75 72 PHE A C 1
ATOM 529 O O . PHE A 1 72 ? -4.769 0.718 -7.763 1.00 98.75 72 PHE A O 1
ATOM 536 N N . ALA A 1 73 ? -6.128 2.187 -6.755 1.00 98.50 73 ALA A N 1
ATOM 537 C CA . ALA A 1 73 ? -5.092 3.172 -6.473 1.00 98.50 73 ALA A CA 1
ATOM 538 C C . ALA A 1 73 ? -4.429 2.847 -5.127 1.00 98.50 73 ALA A C 1
ATOM 540 O O . ALA A 1 73 ? -4.874 3.299 -4.063 1.00 98.50 73 ALA A O 1
ATOM 541 N N . GLY A 1 74 ? -3.369 2.044 -5.191 1.00 97.94 74 GLY A N 1
ATOM 542 C CA . GLY A 1 74 ? -2.575 1.646 -4.040 1.00 97.94 74 GLY A CA 1
ATOM 543 C C . GLY A 1 74 ? -1.825 2.833 -3.448 1.00 97.94 74 GLY A C 1
ATOM 544 O O . GLY A 1 74 ? -1.375 3.732 -4.171 1.00 97.94 74 GLY A O 1
ATOM 545 N N . ARG A 1 75 ? -1.720 2.871 -2.117 1.00 95.62 75 ARG A N 1
ATOM 546 C CA . ARG A 1 75 ? -0.997 3.899 -1.349 1.00 95.62 75 ARG A CA 1
ATOM 547 C C . ARG A 1 75 ? -1.382 5.348 -1.713 1.00 95.62 75 ARG A C 1
ATOM 549 O O . ARG A 1 75 ? -0.566 6.269 -1.598 1.00 95.62 75 ARG A O 1
ATOM 556 N N . ALA A 1 76 ? -2.630 5.578 -2.133 1.00 96.75 76 ALA A N 1
ATOM 557 C CA . ALA A 1 76 ? -3.113 6.873 -2.624 1.00 96.75 76 ALA A CA 1
ATOM 558 C C . ALA A 1 76 ? -2.938 8.007 -1.598 1.00 96.75 76 ALA A C 1
ATOM 560 O O . ALA A 1 76 ? -2.622 9.146 -1.963 1.00 96.75 76 ALA A O 1
ATOM 561 N N . LEU A 1 77 ? -3.093 7.690 -0.308 1.00 95.69 77 LEU A N 1
ATOM 562 C CA . LEU A 1 77 ? -2.659 8.537 0.798 1.00 95.69 77 LEU A CA 1
ATOM 563 C C . LEU A 1 77 ? -1.670 7.770 1.671 1.00 95.69 77 LEU A C 1
ATOM 565 O O . LEU A 1 77 ? -1.989 6.692 2.159 1.00 95.69 77 LEU A O 1
ATOM 569 N N . THR A 1 78 ? -0.491 8.355 1.874 1.00 91.62 78 THR A N 1
ATOM 570 C CA . THR A 1 78 ? 0.632 7.698 2.541 1.00 91.62 78 THR A CA 1
ATOM 571 C C . THR A 1 78 ? 1.318 8.627 3.536 1.00 91.62 78 THR A C 1
ATOM 573 O O . THR A 1 78 ? 1.583 9.782 3.198 1.00 91.62 78 THR A O 1
ATOM 576 N N . ALA A 1 79 ? 1.682 8.103 4.710 1.00 89.06 79 ALA A N 1
ATOM 577 C CA . ALA A 1 79 ? 2.595 8.762 5.642 1.00 89.06 79 ALA A CA 1
ATOM 578 C C . ALA A 1 79 ? 3.430 7.748 6.439 1.00 89.06 79 ALA A C 1
ATOM 580 O O . ALA A 1 79 ? 2.884 6.830 7.047 1.00 89.06 79 ALA A O 1
ATOM 581 N N . TRP A 1 80 ? 4.749 7.956 6.470 1.00 91.00 80 TRP A N 1
ATOM 582 C CA . TRP A 1 80 ? 5.665 7.297 7.404 1.00 91.00 80 TRP A CA 1
ATOM 583 C C . TRP A 1 80 ? 5.980 8.273 8.541 1.00 91.00 80 TRP A C 1
ATOM 585 O O . TRP A 1 80 ? 6.859 9.128 8.418 1.00 91.00 80 TRP A O 1
ATOM 595 N N . GLY A 1 81 ? 5.210 8.184 9.625 1.00 92.06 81 GLY A N 1
ATOM 596 C CA . GLY A 1 81 ? 5.253 9.137 10.733 1.00 92.06 81 GLY A CA 1
ATOM 597 C C . GLY A 1 81 ? 4.489 10.436 10.462 1.00 92.06 81 GLY A C 1
ATOM 598 O O . GLY A 1 81 ? 3.692 10.524 9.529 1.00 92.06 81 GLY A O 1
ATOM 599 N N . SER A 1 82 ? 4.747 11.472 11.273 1.00 93.75 82 SER A N 1
ATOM 600 C CA . SER A 1 82 ? 4.031 12.763 11.197 1.00 93.75 82 SER A CA 1
ATOM 601 C C . SER A 1 82 ? 2.509 12.599 11.320 1.00 93.75 82 SER A C 1
ATOM 603 O O . SER A 1 82 ? 1.734 13.193 10.566 1.00 93.75 82 SER A O 1
ATOM 605 N N . GLU A 1 83 ? 2.079 11.780 12.278 1.00 97.50 83 GLU A N 1
ATOM 606 C CA . GLU A 1 83 ? 0.695 11.341 12.462 1.00 97.50 83 GLU A CA 1
ATOM 607 C C . GLU A 1 83 ? -0.290 12.512 12.523 1.00 97.50 83 GLU A C 1
ATOM 609 O O . GLU A 1 83 ? -1.337 12.472 11.880 1.00 97.50 83 GLU A O 1
ATOM 614 N N . ALA A 1 84 ? 0.059 13.592 13.228 1.00 96.38 84 ALA A N 1
ATOM 615 C CA . ALA A 1 84 ? -0.806 14.764 13.344 1.00 96.38 84 ALA A CA 1
ATOM 616 C C . ALA A 1 84 ? -1.047 15.466 11.998 1.00 96.38 84 ALA A C 1
ATOM 618 O O . ALA A 1 84 ? -2.168 15.890 11.705 1.00 96.38 84 ALA A O 1
ATOM 619 N N . TYR A 1 85 ? -0.018 15.547 11.149 1.00 94.62 85 TYR A N 1
ATOM 620 C CA . TYR A 1 85 ? -0.161 16.086 9.797 1.00 94.62 85 TYR A CA 1
ATOM 621 C C . TYR A 1 85 ? -1.010 15.164 8.920 1.00 94.62 85 TYR A C 1
ATOM 623 O O . TYR A 1 85 ? -1.905 15.639 8.223 1.00 94.62 85 TYR A O 1
ATOM 631 N N . HIS A 1 86 ? -0.771 13.852 8.990 1.00 94.81 86 HIS A N 1
ATOM 632 C CA . HIS A 1 86 ? -1.519 12.860 8.216 1.00 94.81 86 HIS A CA 1
ATOM 633 C C . HIS A 1 86 ? -3.015 12.870 8.552 1.00 94.81 86 HIS A C 1
ATOM 635 O O . HIS A 1 86 ? -3.852 12.914 7.652 1.00 94.81 86 HIS A O 1
ATOM 641 N N . VAL A 1 87 ? -3.357 12.932 9.842 1.00 96.94 87 VAL A N 1
ATOM 642 C CA . VAL A 1 87 ? -4.743 13.064 10.318 1.00 96.94 87 VAL A CA 1
ATOM 643 C C . VAL A 1 87 ? -5.375 14.361 9.822 1.00 96.94 87 VAL A C 1
ATOM 645 O O . VAL A 1 87 ? -6.482 14.336 9.282 1.00 96.94 87 VAL A O 1
ATOM 648 N N . SER A 1 88 ? -4.668 15.488 9.956 1.00 94.88 88 SER A N 1
ATOM 649 C CA . SER A 1 88 ? -5.162 16.787 9.487 1.00 94.88 88 SER A CA 1
ATOM 650 C C . SER A 1 88 ? -5.412 16.795 7.978 1.00 94.88 88 SER A C 1
ATOM 652 O O . SER A 1 88 ? -6.414 17.355 7.529 1.00 94.88 88 SER A O 1
ATOM 654 N N . LEU A 1 89 ? -4.529 16.165 7.202 1.00 93.31 89 LEU A N 1
ATOM 655 C CA . LEU A 1 89 ? -4.688 16.019 5.763 1.00 93.31 89 LEU A CA 1
ATOM 656 C C . LEU A 1 89 ? -5.917 15.160 5.443 1.00 93.31 89 LEU A C 1
ATOM 658 O O . LEU A 1 89 ? -6.788 15.616 4.707 1.00 93.31 89 LEU A O 1
ATOM 662 N N . LEU A 1 90 ? -6.030 13.968 6.039 1.00 95.56 90 LEU A N 1
ATOM 663 C CA . LEU A 1 90 ? -7.133 13.032 5.801 1.00 95.56 90 LEU A CA 1
ATOM 664 C C . LEU A 1 90 ? -8.508 13.649 6.090 1.00 95.56 90 LEU A C 1
ATOM 666 O O . LEU A 1 90 ? -9.413 13.538 5.265 1.00 95.56 90 LEU A O 1
ATOM 670 N N . GLN A 1 91 ? -8.647 14.387 7.194 1.00 93.81 91 GLN A N 1
ATOM 671 C CA . GLN A 1 91 ? -9.891 15.085 7.544 1.00 93.81 91 GLN A CA 1
ATOM 672 C C . GLN A 1 91 ? -10.325 16.126 6.494 1.00 93.81 91 GLN A C 1
ATOM 674 O O . GLN A 1 91 ? -11.512 16.429 6.378 1.00 93.81 91 GLN A O 1
ATOM 679 N N . GLY A 1 92 ? -9.386 16.665 5.710 1.00 91.44 92 GLY A N 1
ATOM 680 C CA . GLY A 1 92 ? -9.658 17.613 4.628 1.00 91.44 92 GLY A CA 1
ATOM 681 C C . GLY A 1 92 ? -9.896 16.979 3.252 1.00 91.44 92 GLY A C 1
ATOM 682 O O . GLY A 1 92 ? -10.240 17.700 2.314 1.00 91.44 92 GLY A O 1
ATOM 683 N N . LEU A 1 93 ? -9.713 15.662 3.091 1.00 92.19 93 LEU A N 1
ATOM 684 C CA . LEU A 1 93 ? -9.683 15.018 1.769 1.00 92.19 93 LEU A CA 1
ATOM 685 C C . LEU A 1 93 ? -11.048 14.640 1.190 1.00 92.19 93 LEU A C 1
ATOM 687 O O . LEU A 1 93 ? -11.121 14.402 -0.017 1.00 92.19 93 LEU A O 1
ATOM 691 N N . GLY A 1 94 ? -12.120 14.643 1.989 1.00 88.56 94 GLY A N 1
ATOM 692 C CA . GLY A 1 94 ? -13.464 14.232 1.557 1.00 88.56 94 GLY A CA 1
ATOM 693 C C . GLY A 1 94 ? -13.906 14.814 0.200 1.00 88.56 94 GLY A C 1
ATOM 694 O O . GLY A 1 94 ? -14.274 14.045 -0.687 1.00 88.56 94 GLY A O 1
ATOM 695 N N . PRO A 1 95 ? -13.799 16.138 -0.047 1.00 87.25 95 PRO A N 1
ATOM 696 C CA . PRO A 1 95 ? -14.151 16.721 -1.346 1.00 87.25 95 PRO A CA 1
ATOM 697 C C . PRO A 1 95 ? -13.305 16.213 -2.524 1.00 87.25 95 PRO A C 1
ATOM 699 O O . PRO A 1 95 ? -13.836 16.008 -3.615 1.00 87.25 95 PRO A O 1
ATOM 702 N N . LYS A 1 96 ? -11.996 15.991 -2.326 1.00 86.38 96 LYS A N 1
ATOM 703 C CA . LYS A 1 96 ? -11.096 15.488 -3.381 1.00 86.38 96 LYS A CA 1
ATOM 704 C C . LYS A 1 96 ? -11.382 14.016 -3.681 1.00 86.38 96 LYS A C 1
ATOM 706 O O . LYS A 1 96 ? -11.428 13.640 -4.848 1.00 86.38 96 LYS A O 1
ATOM 711 N N . VAL A 1 97 ? -11.633 13.211 -2.649 1.00 93.31 97 VAL A N 1
ATOM 712 C CA . VAL A 1 97 ? -12.034 11.805 -2.792 1.00 93.31 97 VAL A CA 1
ATOM 713 C C . VAL A 1 97 ? -13.381 11.690 -3.513 1.00 93.31 97 VAL A C 1
ATOM 715 O O . VAL A 1 97 ? -13.497 10.951 -4.487 1.00 93.31 97 VAL A O 1
ATOM 718 N N . ALA A 1 98 ? -14.380 12.487 -3.122 1.00 86.44 98 ALA A N 1
ATOM 719 C CA . ALA A 1 98 ? -15.678 12.518 -3.796 1.00 86.44 98 ALA A CA 1
ATOM 720 C C . ALA A 1 98 ? -15.568 12.936 -5.274 1.00 86.44 98 ALA A C 1
ATOM 722 O O . ALA A 1 98 ? -16.226 12.346 -6.130 1.00 86.44 98 ALA A O 1
ATOM 723 N N . MET A 1 99 ? -14.710 13.913 -5.592 1.00 88.00 99 MET A N 1
ATOM 724 C CA . MET A 1 99 ? -14.430 14.302 -6.978 1.00 88.00 99 MET A CA 1
ATOM 725 C C . MET A 1 99 ? -13.863 13.127 -7.780 1.00 88.00 99 MET A C 1
ATOM 727 O O . MET A 1 99 ? -14.336 12.860 -8.881 1.00 88.00 99 MET A O 1
ATOM 731 N N . ILE A 1 100 ? -12.888 12.407 -7.228 1.00 85.69 100 ILE A N 1
ATOM 732 C CA . ILE A 1 100 ? -12.286 11.246 -7.886 1.00 85.69 100 ILE A CA 1
ATOM 733 C C . ILE A 1 100 ? -13.337 10.162 -8.156 1.00 85.69 100 ILE A C 1
ATOM 735 O O . ILE A 1 100 ? -13.453 9.692 -9.284 1.00 85.69 100 ILE A O 1
ATOM 739 N N . HIS A 1 101 ? -14.172 9.839 -7.171 1.00 89.38 101 HIS A N 1
ATOM 740 C CA . HIS A 1 101 ? -15.247 8.862 -7.348 1.00 89.38 101 HIS A CA 1
ATOM 741 C C . HIS A 1 101 ? -16.351 9.325 -8.306 1.00 89.38 101 HIS A C 1
ATOM 743 O O . HIS A 1 101 ? -17.047 8.501 -8.887 1.00 89.38 101 HIS A O 1
ATOM 749 N N . SER A 1 102 ? -16.523 10.634 -8.508 1.00 83.12 102 SER A N 1
ATOM 750 C CA . SER A 1 102 ? -17.420 11.143 -9.554 1.00 83.12 102 SER A CA 1
ATOM 751 C C . SER A 1 102 ? -16.843 10.988 -10.967 1.00 83.12 102 SER A C 1
ATOM 753 O O . SER A 1 102 ? -17.607 10.944 -11.927 1.00 83.12 102 SER A O 1
ATOM 755 N N . MET A 1 103 ? -15.511 10.909 -11.095 1.00 81.62 103 MET A N 1
ATOM 756 C CA . MET A 1 103 ? -14.823 10.643 -12.364 1.00 81.62 103 MET A CA 1
ATOM 757 C C . MET A 1 103 ? -14.799 9.147 -12.683 1.00 81.62 103 MET A C 1
ATOM 759 O O . MET A 1 103 ? -14.997 8.771 -13.834 1.00 81.62 103 MET A O 1
ATOM 763 N N . ASP A 1 104 ? -14.576 8.312 -11.667 1.00 85.19 104 ASP A N 1
ATOM 764 C CA . ASP A 1 104 ? -14.649 6.857 -11.765 1.00 85.19 104 ASP A CA 1
ATOM 765 C C . ASP A 1 104 ? -15.258 6.274 -10.476 1.00 85.19 104 ASP A C 1
ATOM 767 O O . ASP A 1 104 ? -14.567 6.187 -9.453 1.00 85.19 104 ASP A O 1
ATOM 771 N N . PRO A 1 105 ? -16.547 5.881 -10.486 1.00 90.06 105 PRO A N 1
ATOM 772 C CA . PRO A 1 105 ? -17.218 5.378 -9.290 1.00 90.06 105 PRO A CA 1
ATOM 773 C C . PRO A 1 105 ? -16.690 4.019 -8.834 1.00 90.06 105 PRO A C 1
ATOM 775 O O . PRO A 1 105 ? -16.900 3.662 -7.673 1.00 90.06 105 PRO A O 1
ATOM 778 N N . GLU A 1 106 ? -16.005 3.286 -9.714 1.00 94.44 106 GLU A N 1
ATOM 779 C CA . GLU A 1 106 ? -15.471 1.958 -9.436 1.00 94.44 106 GLU A CA 1
ATOM 780 C C . GLU A 1 106 ? -14.081 2.023 -8.805 1.00 94.44 106 GLU A C 1
ATOM 782 O O . GLU A 1 106 ? -13.640 1.025 -8.245 1.00 94.44 106 GLU A O 1
ATOM 787 N N . MET A 1 107 ? -13.375 3.155 -8.863 1.00 95.06 107 MET A N 1
ATOM 788 C CA . MET A 1 107 ? -12.014 3.232 -8.335 1.00 95.06 107 MET A CA 1
ATOM 789 C C . MET A 1 107 ? -11.982 3.057 -6.808 1.00 95.06 107 MET A C 1
ATOM 791 O O . MET A 1 107 ? -12.697 3.742 -6.078 1.00 95.06 107 MET A O 1
ATOM 795 N N . ILE A 1 108 ? -11.129 2.143 -6.339 1.00 98.62 108 ILE A N 1
ATOM 796 C CA . ILE A 1 108 ? -10.761 1.965 -4.933 1.00 98.62 108 ILE A CA 1
ATOM 797 C C . ILE A 1 108 ? -9.558 2.855 -4.635 1.00 98.62 108 ILE A C 1
ATOM 799 O O . ILE A 1 108 ? -8.548 2.813 -5.341 1.00 98.62 108 ILE A O 1
ATOM 803 N N . LEU A 1 109 ? -9.658 3.628 -3.556 1.00 98.69 109 LEU A N 1
ATOM 804 C CA . LEU A 1 109 ? -8.543 4.372 -2.982 1.00 98.69 109 LEU A CA 1
ATOM 805 C C . LEU A 1 109 ? -8.051 3.644 -1.734 1.00 98.69 109 LEU A C 1
ATOM 807 O O . LEU A 1 109 ? -8.842 3.374 -0.824 1.00 98.69 109 LEU A O 1
ATOM 811 N N . GLN A 1 110 ? -6.750 3.357 -1.692 1.00 98.69 110 GLN A N 1
ATOM 812 C CA . GLN A 1 110 ? -6.102 2.704 -0.561 1.00 98.69 110 GLN A CA 1
ATOM 813 C C . GLN A 1 110 ? -5.365 3.729 0.316 1.00 98.69 110 GLN A C 1
ATOM 815 O O . GLN A 1 110 ? -4.565 4.536 -0.170 1.00 98.69 110 GLN A O 1
ATOM 820 N N . GLY A 1 111 ? -5.651 3.706 1.616 1.00 97.75 111 GLY A N 1
ATOM 821 C CA . GLY A 1 111 ? -4.890 4.420 2.641 1.00 97.75 111 GLY A CA 1
ATOM 822 C C . GLY A 1 111 ? -3.787 3.545 3.237 1.00 97.75 111 GLY A C 1
ATOM 823 O O . GLY A 1 111 ? -3.736 2.344 2.986 1.00 97.75 111 GLY A O 1
ATOM 824 N N . THR A 1 112 ? -2.918 4.120 4.066 1.00 96.69 112 THR A N 1
ATOM 825 C CA . THR A 1 112 ? -1.861 3.364 4.760 1.00 96.69 112 THR A CA 1
ATOM 826 C C . THR A 1 112 ? -1.954 3.508 6.275 1.00 96.69 112 THR A C 1
ATOM 828 O O . THR A 1 112 ? -2.224 4.603 6.784 1.00 96.69 112 THR A O 1
ATOM 831 N N . VAL A 1 113 ? -1.658 2.425 6.991 1.00 97.25 113 VAL A N 1
ATOM 832 C CA . VAL A 1 113 ? -1.321 2.419 8.420 1.00 97.25 113 VAL A CA 1
ATOM 833 C C . VAL A 1 113 ? -0.087 1.533 8.587 1.00 97.25 113 VAL A C 1
ATOM 835 O O . VAL A 1 113 ? -0.198 0.316 8.672 1.00 97.25 113 VAL A O 1
ATOM 838 N N . PHE A 1 114 ? 1.091 2.151 8.534 1.00 95.75 114 PHE A N 1
ATOM 839 C CA . PHE A 1 114 ? 2.367 1.441 8.461 1.00 95.75 114 PHE A CA 1
ATOM 840 C C . PHE A 1 114 ? 2.930 1.035 9.825 1.00 95.75 114 PHE A C 1
ATOM 842 O O . PHE A 1 114 ? 2.505 1.507 10.876 1.00 95.75 114 PHE A O 1
ATOM 849 N N . GLU A 1 115 ? 3.976 0.218 9.766 1.00 96.62 115 GLU A N 1
ATOM 850 C CA . GLU A 1 115 ? 4.803 -0.293 10.857 1.00 96.62 115 GLU A CA 1
ATOM 851 C C . GLU A 1 115 ? 5.611 0.758 11.629 1.00 96.62 115 GLU A C 1
ATOM 853 O O . GLU A 1 115 ? 6.448 0.391 12.445 1.00 96.62 115 GLU A O 1
ATOM 858 N N . ILE A 1 116 ? 5.368 2.049 11.413 1.00 97.75 116 ILE A N 1
ATOM 859 C CA . ILE A 1 116 ? 6.049 3.152 12.088 1.00 97.75 116 ILE A CA 1
ATOM 860 C C . ILE A 1 116 ? 5.037 4.022 12.828 1.00 97.75 116 ILE A C 1
ATOM 862 O O . ILE A 1 116 ? 4.037 4.461 12.262 1.00 97.75 116 ILE A O 1
ATOM 866 N N . ILE A 1 117 ? 5.345 4.315 14.088 1.00 98.12 117 ILE A N 1
ATOM 867 C CA . ILE A 1 117 ? 4.679 5.344 14.879 1.00 98.12 117 ILE A CA 1
ATOM 868 C C . ILE A 1 117 ? 5.725 6.306 15.437 1.00 98.12 117 ILE A C 1
ATOM 870 O O . ILE A 1 117 ? 6.796 5.883 15.883 1.00 98.12 117 ILE A O 1
ATOM 874 N N . THR A 1 118 ? 5.431 7.604 15.421 1.00 98.62 118 THR A N 1
ATOM 875 C CA . THR A 1 118 ? 6.312 8.640 15.964 1.00 98.62 118 THR A CA 1
ATOM 876 C C . THR A 1 118 ? 5.697 9.387 17.137 1.00 98.62 118 THR A C 1
ATOM 878 O O . THR A 1 118 ? 4.498 9.313 17.406 1.00 98.62 118 THR A O 1
ATOM 881 N N . THR A 1 119 ? 6.516 10.166 17.845 1.00 98.44 119 THR A N 1
ATOM 882 C CA . THR A 1 119 ? 6.041 11.034 18.932 1.00 98.44 119 THR A CA 1
ATOM 883 C C . THR A 1 119 ? 5.026 12.085 18.476 1.00 98.44 119 THR A C 1
ATOM 885 O O . THR A 1 119 ? 4.329 12.624 19.333 1.00 98.44 119 THR A O 1
ATOM 888 N N . SER A 1 120 ? 4.877 12.338 17.167 1.00 98.25 120 SER A N 1
ATOM 889 C CA . SER A 1 120 ? 3.824 13.213 16.633 1.00 98.25 120 SER A CA 1
ATOM 890 C C . SER A 1 120 ? 2.415 12.699 16.946 1.00 98.25 120 SER A C 1
ATOM 892 O O . SER A 1 120 ? 1.491 13.509 17.019 1.00 98.25 120 SER A O 1
ATOM 894 N N . VAL A 1 121 ? 2.234 11.402 17.218 1.00 98.56 121 VAL A N 1
ATOM 895 C CA . VAL A 1 121 ? 0.942 10.868 17.677 1.00 98.56 121 VAL A CA 1
ATOM 896 C C . VAL A 1 121 ? 0.489 11.507 19.001 1.00 98.56 121 VAL A C 1
ATOM 898 O O . VAL A 1 121 ? -0.708 11.646 19.238 1.00 98.56 121 VAL A O 1
ATOM 901 N N . ASN A 1 122 ? 1.426 11.995 19.828 1.00 98.75 122 ASN A N 1
ATOM 902 C CA . ASN A 1 122 ? 1.115 12.686 21.084 1.00 98.75 122 ASN A CA 1
ATOM 903 C C . ASN A 1 122 ? 0.369 14.013 20.886 1.00 98.75 122 ASN A C 1
ATOM 905 O O . ASN A 1 122 ? -0.168 14.550 21.854 1.00 98.75 122 ASN A O 1
ATOM 909 N N . ASP A 1 123 ? 0.316 14.536 19.660 1.00 98.50 123 ASP A N 1
ATOM 910 C CA . ASP A 1 123 ? -0.410 15.757 19.306 1.00 98.50 123 ASP A CA 1
ATOM 911 C C . ASP A 1 123 ? -1.810 15.469 18.734 1.00 98.50 123 ASP A C 1
ATOM 913 O O . ASP A 1 123 ? -2.557 16.396 18.420 1.00 98.50 123 ASP A O 1
ATOM 917 N N . VAL A 1 124 ? -2.195 14.194 18.605 1.00 98.62 124 VAL A N 1
ATOM 918 C CA . VAL A 1 124 ? -3.496 13.792 18.060 1.00 98.62 124 VAL A CA 1
ATOM 919 C C . VAL A 1 124 ? -4.484 13.515 19.187 1.00 98.62 124 VAL A C 1
ATOM 921 O O . VAL A 1 124 ? -4.328 12.555 19.941 1.00 98.62 124 VAL A O 1
ATOM 924 N N . ALA A 1 125 ? -5.526 14.341 19.280 1.00 98.44 125 ALA A N 1
ATOM 925 C CA . ALA A 1 125 ? -6.624 14.145 20.222 1.00 98.44 125 ALA A CA 1
ATOM 926 C C . ALA A 1 125 ? -7.414 12.869 19.907 1.00 98.44 125 ALA A C 1
ATOM 928 O O . ALA A 1 125 ? -7.763 12.616 18.751 1.00 98.44 125 ALA A O 1
ATOM 929 N N . ILE A 1 126 ? -7.741 12.093 20.942 1.00 98.56 126 ILE A N 1
ATOM 930 C CA . ILE A 1 126 ? -8.590 10.911 20.795 1.00 98.56 126 ILE A CA 1
ATOM 931 C C . ILE A 1 126 ? -10.053 11.365 20.841 1.00 98.56 126 ILE A C 1
ATOM 933 O O . ILE A 1 126 ? -10.487 11.930 21.848 1.00 98.56 126 ILE A O 1
ATOM 937 N N . PRO A 1 127 ? -10.848 11.134 19.786 1.00 98.19 127 PRO A N 1
ATOM 938 C CA . PRO A 1 127 ? -12.259 11.486 19.813 1.00 98.19 127 PRO A CA 1
ATOM 939 C C . PRO A 1 127 ? -13.057 10.532 20.724 1.00 98.19 127 PRO A C 1
ATOM 941 O O . PRO A 1 127 ? -12.687 9.362 20.850 1.00 98.19 127 PRO A O 1
ATOM 944 N N . PRO A 1 128 ? -14.195 10.971 21.302 1.00 98.69 128 PRO A N 1
ATOM 945 C CA . PRO A 1 128 ? -15.004 10.150 22.213 1.00 98.69 128 PRO A CA 1
ATOM 946 C C . PRO A 1 128 ? -15.350 8.766 21.662 1.00 98.69 128 PRO A C 1
ATOM 948 O O . PRO A 1 128 ? -15.208 7.762 22.355 1.00 98.69 128 PRO A O 1
ATOM 951 N N . TRP A 1 129 ? -15.695 8.702 20.376 1.00 98.44 129 TRP A N 1
ATOM 952 C CA . TRP A 1 129 ? -16.087 7.460 19.724 1.00 98.44 129 TRP A CA 1
ATOM 953 C C . TRP A 1 129 ? -14.978 6.402 19.678 1.00 98.44 129 TRP A C 1
ATOM 955 O O . TRP A 1 129 ? -15.276 5.214 19.597 1.00 98.44 129 TRP A O 1
ATOM 965 N N . ALA A 1 130 ? -13.704 6.804 19.733 1.00 98.31 130 ALA A N 1
ATOM 966 C CA . ALA A 1 130 ? -12.596 5.855 19.759 1.00 98.31 130 ALA A CA 1
ATOM 967 C C . ALA A 1 130 ? -12.468 5.197 21.140 1.00 98.31 130 ALA A C 1
ATOM 969 O O . ALA A 1 130 ? -12.110 4.030 21.219 1.00 98.31 130 ALA A O 1
ATOM 970 N N . PHE A 1 131 ? -12.803 5.898 22.228 1.00 98.69 131 PHE A N 1
ATOM 971 C CA . PHE A 1 131 ? -12.908 5.279 23.554 1.00 98.69 131 PHE A CA 1
ATOM 972 C C . PHE A 1 131 ? -14.128 4.362 23.647 1.00 98.69 131 PHE A C 1
ATOM 974 O O . PHE A 1 131 ? -14.021 3.234 24.128 1.00 98.69 131 PHE A O 1
ATOM 981 N N . GLU A 1 132 ? -15.274 4.843 23.164 1.00 98.62 132 GLU A N 1
ATOM 982 C CA . GLU A 1 132 ? -16.557 4.140 23.241 1.00 98.62 132 GLU A CA 1
ATOM 983 C C . GLU A 1 132 ? -16.523 2.790 22.517 1.00 98.62 132 GLU A C 1
ATOM 985 O O . GLU A 1 132 ? -16.994 1.800 23.075 1.00 98.62 132 GLU A O 1
ATOM 990 N N . GLU A 1 133 ? -15.898 2.720 21.335 1.00 98.56 133 GLU A N 1
ATOM 991 C CA . GLU A 1 133 ? -15.701 1.466 20.595 1.00 98.56 133 GLU A CA 1
ATOM 992 C C . GLU A 1 133 ? -15.015 0.397 21.463 1.00 98.56 133 GLU A C 1
ATOM 994 O O . GLU A 1 133 ? -15.416 -0.768 21.486 1.00 98.56 133 GLU A O 1
ATOM 999 N N . PHE A 1 134 ? -14.002 0.792 22.234 1.00 98.44 134 PHE A N 1
ATOM 1000 C CA . PHE A 1 134 ? -13.241 -0.108 23.102 1.00 98.44 134 PHE A CA 1
ATOM 1001 C C . PHE A 1 134 ? -13.857 -0.262 24.503 1.00 98.44 134 PHE A C 1
ATOM 1003 O O . PHE A 1 134 ? -13.255 -0.894 25.371 1.00 98.44 134 PHE A O 1
ATOM 1010 N N . GLY A 1 135 ? -15.056 0.286 24.742 1.00 98.31 135 GLY A N 1
ATOM 1011 C CA . GLY A 1 135 ? -15.735 0.225 26.038 1.00 98.31 135 GLY A CA 1
ATOM 1012 C C . GLY A 1 135 ? -15.008 0.991 27.148 1.00 98.31 135 GLY A C 1
ATOM 1013 O O . GLY A 1 135 ? -15.140 0.649 28.324 1.00 98.31 135 GLY A O 1
ATOM 1014 N N . LEU A 1 136 ? -14.213 1.998 26.782 1.00 98.38 136 LEU A N 1
ATOM 1015 C CA . LEU A 1 136 ? -13.431 2.813 27.706 1.00 98.38 136 LEU A CA 1
ATOM 1016 C C . LEU A 1 136 ? -14.195 4.084 28.107 1.00 98.38 136 LEU A C 1
ATOM 1018 O O . LEU A 1 136 ? -14.981 4.610 27.316 1.00 98.38 136 LEU A O 1
ATOM 1022 N N . PRO A 1 137 ? -13.958 4.625 29.317 1.00 98.19 137 PRO A N 1
ATOM 1023 C CA . PRO A 1 137 ? -14.427 5.962 29.651 1.00 98.19 137 PRO A CA 1
ATOM 1024 C C . PRO A 1 137 ? -13.766 6.995 28.732 1.00 98.19 137 PRO A C 1
ATOM 1026 O O . PRO A 1 137 ? -12.569 6.924 28.458 1.00 98.19 137 PRO A O 1
ATOM 1029 N N . VAL A 1 138 ? -14.549 7.973 28.279 1.00 98.50 138 VAL A N 1
ATOM 1030 C CA . VAL A 1 138 ? -14.037 9.080 27.466 1.00 98.50 138 VAL A CA 1
ATOM 1031 C C . VAL A 1 138 ? -13.141 9.976 28.324 1.00 98.50 138 VAL A C 1
ATOM 1033 O O . VAL A 1 138 ? -13.551 10.438 29.390 1.00 98.50 138 VAL A O 1
ATOM 1036 N N . GLU A 1 139 ? -11.937 10.256 27.829 1.00 97.94 139 GLU A N 1
ATOM 1037 C CA . GLU A 1 139 ? -10.970 11.171 28.438 1.00 97.94 139 GLU A CA 1
ATOM 1038 C C . GLU A 1 139 ? -10.597 12.292 27.459 1.00 97.94 139 GLU A C 1
ATOM 1040 O O . GLU A 1 139 ? -10.434 12.057 26.263 1.00 97.94 139 GLU A O 1
ATOM 1045 N N . GLU A 1 140 ? -10.391 13.510 27.963 1.00 98.19 140 GLU A N 1
ATOM 1046 C CA . GLU A 1 140 ? -9.825 14.610 27.174 1.00 98.19 140 GLU A CA 1
ATOM 1047 C C . GLU A 1 140 ? -8.295 14.481 27.145 1.00 98.19 140 GLU A C 1
ATOM 1049 O O . GLU A 1 140 ? -7.575 15.073 27.953 1.00 98.19 140 GLU A O 1
ATOM 1054 N N . ARG A 1 141 ? -7.795 13.630 26.244 1.00 98.44 141 ARG A N 1
ATOM 1055 C CA . ARG A 1 141 ? -6.360 13.407 26.043 1.00 98.44 141 ARG A CA 1
ATOM 1056 C C . ARG A 1 141 ? -6.021 13.106 24.588 1.00 98.44 141 ARG A C 1
ATOM 1058 O O . ARG A 1 141 ? -6.875 12.733 23.785 1.00 98.44 141 ARG A O 1
ATOM 1065 N N . ASN A 1 142 ? -4.730 13.181 24.304 1.00 98.81 142 ASN A N 1
ATOM 1066 C CA . ASN A 1 142 ? -4.163 12.719 23.049 1.00 98.81 142 ASN A CA 1
ATOM 1067 C C . ASN A 1 142 ? -3.738 11.250 23.142 1.00 98.81 142 ASN A C 1
ATOM 1069 O O . ASN A 1 142 ? -3.690 10.664 24.237 1.00 98.81 142 ASN A O 1
ATOM 1073 N N . PHE A 1 143 ? -3.422 10.676 21.984 1.00 98.81 143 PHE A N 1
ATOM 1074 C CA . PHE A 1 143 ? -2.722 9.403 21.906 1.00 98.81 143 PHE A CA 1
ATOM 1075 C C . PHE A 1 143 ? -1.371 9.472 22.627 1.00 98.81 143 PHE A C 1
ATOM 1077 O O . PHE A 1 143 ? -0.815 10.550 22.841 1.00 98.81 143 PHE A O 1
ATOM 1084 N N . ARG A 1 144 ? -0.853 8.321 23.058 1.00 98.81 144 ARG A N 1
ATOM 1085 C CA . ARG A 1 144 ? 0.416 8.234 23.793 1.00 98.81 144 ARG A CA 1
ATOM 1086 C C . ARG A 1 144 ? 1.377 7.278 23.110 1.00 98.81 144 ARG A C 1
ATOM 1088 O O . ARG A 1 144 ? 1.232 6.069 23.238 1.00 98.81 144 ARG A O 1
ATOM 1095 N N . TYR A 1 145 ? 2.418 7.828 22.495 1.00 98.81 145 TYR A N 1
ATOM 1096 C CA . TYR A 1 145 ? 3.497 7.081 21.844 1.00 98.81 145 TYR A CA 1
ATOM 1097 C C . TYR A 1 145 ? 4.051 5.940 22.716 1.00 98.81 145 TYR A C 1
ATOM 1099 O O . TYR A 1 145 ? 4.078 4.790 22.293 1.00 98.81 145 TYR A O 1
ATOM 1107 N N . GLU A 1 146 ? 4.402 6.231 23.972 1.00 98.50 146 GLU A N 1
ATOM 1108 C CA . GLU A 1 146 ? 4.982 5.239 24.896 1.00 98.50 146 GLU A CA 1
ATOM 1109 C C . GLU A 1 146 ? 4.026 4.085 25.240 1.00 98.50 146 GLU A C 1
ATOM 1111 O O . GLU A 1 146 ? 4.462 3.032 25.692 1.00 98.50 146 GLU A O 1
ATOM 1116 N N . ALA A 1 147 ? 2.716 4.271 25.046 1.00 98.62 147 ALA A N 1
ATOM 1117 C CA . ALA A 1 147 ? 1.712 3.237 25.280 1.00 98.62 147 ALA A CA 1
ATOM 1118 C C . ALA A 1 147 ? 1.437 2.377 24.035 1.00 98.62 147 ALA A C 1
ATOM 1120 O O . ALA A 1 147 ? 0.625 1.461 24.117 1.00 98.62 147 ALA A O 1
ATOM 1121 N N . MET A 1 148 ? 2.065 2.679 22.893 1.00 98.75 148 MET A N 1
ATOM 1122 C CA . MET A 1 148 ? 1.880 1.962 21.625 1.00 98.75 148 MET A CA 1
ATOM 1123 C C . MET A 1 148 ? 3.044 1.022 21.297 1.00 98.75 148 MET A C 1
ATOM 1125 O O . MET A 1 148 ? 2.881 0.078 20.533 1.00 98.75 148 MET A O 1
ATOM 1129 N N . ILE A 1 149 ? 4.230 1.282 21.840 1.00 98.38 149 ILE A N 1
ATOM 1130 C CA . ILE A 1 149 ? 5.465 0.574 21.482 1.00 98.38 149 ILE A CA 1
ATOM 1131 C C . ILE A 1 149 ? 5.662 -0.709 22.299 1.00 98.38 149 ILE A C 1
ATOM 1133 O O . ILE A 1 149 ? 5.009 -0.935 23.317 1.00 98.38 149 ILE A O 1
ATOM 1137 N N . TYR A 1 150 ? 6.600 -1.547 21.860 1.00 98.38 150 TYR A N 1
ATOM 1138 C CA . TYR A 1 150 ? 6.953 -2.791 22.541 1.00 98.38 150 TYR A CA 1
ATOM 1139 C C . TYR A 1 150 ? 7.459 -2.546 23.979 1.00 98.38 150 TYR A C 1
ATOM 1141 O O . TYR A 1 150 ? 8.497 -1.902 24.163 1.00 98.38 150 TYR A O 1
ATOM 1149 N N . PRO A 1 151 ? 6.801 -3.112 25.014 1.00 97.06 151 PRO A N 1
ATOM 1150 C CA . PRO A 1 151 ? 7.155 -2.852 26.414 1.00 97.06 151 PRO A CA 1
ATOM 1151 C C . PRO A 1 151 ? 8.544 -3.351 26.835 1.00 97.06 151 PRO A C 1
ATOM 1153 O O . PRO A 1 151 ? 9.097 -2.880 27.828 1.00 97.06 151 PRO A O 1
ATOM 1156 N N . ASP A 1 152 ? 9.100 -4.327 26.111 1.00 97.12 152 ASP A N 1
ATOM 1157 C CA . ASP A 1 152 ? 10.447 -4.864 26.346 1.00 97.12 152 ASP A CA 1
ATOM 1158 C C . ASP A 1 152 ? 11.558 -3.996 25.722 1.00 97.12 152 ASP A C 1
ATOM 1160 O O . ASP A 1 152 ? 12.742 -4.302 25.875 1.00 97.12 152 ASP A O 1
ATOM 1164 N N . GLY A 1 153 ? 11.186 -2.903 25.046 1.00 96.81 153 GLY A N 1
ATOM 1165 C CA . GLY A 1 153 ? 12.100 -1.961 24.413 1.00 96.81 153 GLY A CA 1
ATOM 1166 C C . GLY A 1 153 ? 12.623 -2.404 23.046 1.00 96.81 153 GLY A C 1
ATOM 1167 O O . GLY A 1 153 ? 13.422 -1.680 22.448 1.00 96.81 153 GLY A O 1
ATOM 1168 N N . ARG A 1 154 ? 12.211 -3.564 22.515 1.00 96.81 154 ARG A N 1
ATOM 1169 C CA . ARG A 1 154 ? 12.613 -3.962 21.159 1.00 96.81 154 ARG A CA 1
ATOM 1170 C C . ARG A 1 154 ? 11.954 -3.056 20.124 1.00 96.81 154 ARG A C 1
ATOM 1172 O O . ARG A 1 154 ? 10.830 -2.619 20.312 1.00 96.81 154 ARG A O 1
ATOM 1179 N N . LEU A 1 155 ? 12.643 -2.788 19.015 1.00 97.19 155 LEU A N 1
ATOM 1180 C CA . LEU A 1 155 ? 12.118 -1.945 17.927 1.00 97.19 155 LEU A CA 1
ATOM 1181 C C . LEU A 1 155 ? 11.711 -0.520 18.367 1.00 97.19 155 LEU A C 1
ATOM 1183 O O . LEU A 1 155 ? 11.029 0.191 17.624 1.00 97.19 155 LEU A O 1
ATOM 1187 N N . VAL A 1 156 ? 12.159 -0.090 19.550 1.00 98.06 156 VAL A N 1
ATOM 1188 C CA . VAL A 1 156 ? 12.106 1.306 19.970 1.00 98.06 156 VAL A CA 1
ATOM 1189 C C . VAL A 1 156 ? 13.200 2.074 19.242 1.00 98.06 156 VAL A C 1
ATOM 1191 O O . VAL A 1 156 ? 14.325 1.589 19.122 1.00 98.06 156 VAL A O 1
ATOM 1194 N N . ASP A 1 157 ? 12.856 3.259 18.745 1.00 97.62 157 ASP A N 1
ATOM 1195 C CA . ASP A 1 157 ? 13.722 4.113 17.930 1.00 97.62 157 ASP A CA 1
ATOM 1196 C C . ASP A 1 157 ? 14.292 3.381 16.698 1.00 97.62 157 ASP A C 1
ATOM 1198 O O . ASP A 1 157 ? 15.422 3.630 16.275 1.00 97.62 157 ASP A O 1
ATOM 1202 N N . HIS A 1 158 ? 13.508 2.452 16.132 1.00 96.94 158 HIS A N 1
ATOM 1203 C CA . HIS A 1 158 ? 13.939 1.546 15.066 1.00 96.94 158 HIS A CA 1
ATOM 1204 C C . HIS A 1 158 ? 14.460 2.281 13.824 1.00 96.94 158 HIS A C 1
ATOM 1206 O O . HIS A 1 158 ? 15.463 1.866 13.247 1.00 96.94 158 HIS A O 1
ATOM 1212 N N . TRP A 1 159 ? 13.815 3.388 13.446 1.00 94.94 159 TRP A N 1
ATOM 1213 C CA . TRP A 1 159 ? 14.260 4.231 12.329 1.00 94.94 159 TRP A CA 1
ATOM 1214 C C . TRP A 1 159 ? 15.055 5.446 12.790 1.00 94.94 159 TRP A C 1
ATOM 1216 O O . TRP A 1 159 ? 16.026 5.852 12.154 1.00 94.94 159 TRP A O 1
ATOM 1226 N N . SER A 1 160 ? 14.616 6.074 13.876 1.00 96.00 160 SER A N 1
ATOM 1227 C CA . SER A 1 160 ? 15.272 7.226 14.485 1.00 96.00 160 SER A CA 1
ATOM 1228 C C . SER A 1 160 ? 14.699 7.464 15.878 1.00 96.00 160 SER A C 1
ATOM 1230 O O . SER A 1 160 ? 13.693 6.869 16.260 1.00 96.00 160 SER A O 1
ATOM 1232 N N . ARG A 1 161 ? 15.322 8.361 16.646 1.00 97.50 161 ARG A N 1
ATOM 1233 C CA . ARG A 1 161 ? 14.817 8.738 17.966 1.00 97.50 161 ARG A CA 1
ATOM 1234 C C . ARG A 1 161 ? 13.375 9.249 17.884 1.00 97.50 161 ARG A C 1
ATOM 1236 O O . ARG A 1 161 ? 13.122 10.262 17.236 1.00 97.50 161 ARG A O 1
ATOM 1243 N N . GLY A 1 162 ? 12.469 8.610 18.617 1.00 97.75 162 GLY A N 1
ATOM 1244 C CA . GLY A 1 162 ? 11.044 8.916 18.628 1.00 97.75 162 GLY A CA 1
ATOM 1245 C C . GLY A 1 162 ? 10.266 8.327 17.451 1.00 97.75 162 GLY A C 1
ATOM 1246 O O . GLY A 1 162 ? 9.177 8.824 17.184 1.00 97.75 162 GLY A O 1
ATOM 1247 N N . ALA A 1 163 ? 10.813 7.331 16.747 1.00 98.12 163 ALA A N 1
ATOM 1248 C CA . ALA A 1 163 ? 10.185 6.632 15.628 1.00 98.12 163 ALA A CA 1
ATOM 1249 C C . ALA A 1 163 ? 10.369 5.111 15.777 1.00 98.12 163 ALA A C 1
ATOM 1251 O O . ALA A 1 163 ? 11.442 4.571 15.493 1.00 98.12 163 ALA A O 1
ATOM 1252 N N . SER A 1 164 ? 9.316 4.432 16.229 1.00 98.56 164 SER A N 1
ATOM 1253 C CA . SER A 1 164 ? 9.341 3.026 16.654 1.00 98.56 164 SER A CA 1
ATOM 1254 C C . SER A 1 164 ? 8.336 2.177 15.900 1.00 98.56 164 SER A C 1
ATOM 1256 O O . SER A 1 164 ? 7.404 2.700 15.291 1.00 98.56 164 SER A O 1
ATOM 1258 N N . VAL A 1 165 ? 8.492 0.860 16.004 1.00 98.56 165 VAL A N 1
ATOM 1259 C CA . VAL A 1 165 ? 7.444 -0.073 15.585 1.00 98.56 165 VAL A CA 1
ATOM 1260 C C . VAL A 1 165 ? 6.353 -0.119 16.661 1.00 98.56 165 VAL A C 1
ATOM 1262 O O . VAL A 1 165 ? 6.679 -0.394 17.823 1.00 98.56 165 VAL A O 1
ATOM 1265 N N . PRO A 1 166 ? 5.074 0.131 16.325 1.00 98.44 166 PRO A N 1
ATOM 1266 C CA . PRO A 1 166 ? 3.982 -0.072 17.263 1.00 98.44 166 PRO A CA 1
ATOM 1267 C C . PRO A 1 166 ? 3.716 -1.573 17.464 1.00 98.44 166 PRO A C 1
ATOM 1269 O O . PRO A 1 166 ? 3.759 -2.367 16.527 1.00 98.44 166 PRO A O 1
ATOM 1272 N N . ASP A 1 167 ? 3.420 -1.965 18.698 1.00 98.69 167 ASP A N 1
ATOM 1273 C CA . ASP A 1 167 ? 3.027 -3.320 19.078 1.00 98.69 167 ASP A CA 1
ATOM 1274 C C . ASP A 1 167 ? 1.496 -3.412 19.080 1.00 98.69 167 ASP A C 1
ATOM 1276 O O . ASP A 1 167 ? 0.825 -2.745 19.876 1.00 98.69 167 ASP A O 1
ATOM 1280 N N . ILE A 1 168 ? 0.934 -4.243 18.196 1.00 98.69 168 ILE A N 1
ATOM 1281 C CA . ILE A 1 168 ? -0.521 -4.407 18.047 1.00 98.69 168 ILE A CA 1
ATOM 1282 C C . ILE A 1 168 ? -1.199 -4.929 19.320 1.00 98.69 168 ILE A C 1
ATOM 1284 O O . ILE A 1 168 ? -2.392 -4.709 19.525 1.00 98.69 168 ILE A O 1
ATOM 1288 N N . THR A 1 169 ? -0.460 -5.593 20.213 1.00 98.62 169 THR A N 1
ATOM 1289 C CA . THR A 1 169 ? -1.027 -6.083 21.478 1.00 98.62 169 THR A CA 1
ATOM 1290 C C . THR A 1 169 ? -1.314 -4.953 22.466 1.00 98.62 169 THR A C 1
ATOM 1292 O O . THR A 1 169 ? -2.123 -5.123 23.384 1.00 98.62 169 THR A O 1
ATOM 1295 N N . GLN A 1 170 ? -0.725 -3.770 22.260 1.00 98.75 170 GLN A N 1
ATOM 1296 C CA . GLN A 1 170 ? -1.033 -2.598 23.064 1.00 98.75 170 GLN A CA 1
ATOM 1297 C C . GLN A 1 170 ? -2.407 -2.030 22.695 1.00 98.75 170 GLN A C 1
ATOM 1299 O O . GLN A 1 170 ? -2.755 -1.844 21.527 1.00 98.75 170 GLN A O 1
ATOM 1304 N N . LEU A 1 171 ? -3.209 -1.714 23.715 1.00 98.69 171 LEU A N 1
ATOM 1305 C CA . LEU A 1 171 ? -4.544 -1.143 23.520 1.00 98.69 171 LEU A CA 1
ATOM 1306 C C . LEU A 1 171 ? -4.491 0.190 22.763 1.00 98.69 171 LEU A C 1
ATOM 1308 O O . LEU A 1 171 ? -5.302 0.409 21.869 1.00 98.69 171 LEU A O 1
ATOM 1312 N N . GLU A 1 172 ? -3.518 1.045 23.080 1.00 98.81 172 GLU A N 1
ATOM 1313 C CA . GLU A 1 172 ? -3.347 2.341 22.420 1.00 98.81 172 GLU A CA 1
ATOM 1314 C C . GLU A 1 172 ? -3.076 2.173 20.911 1.00 98.81 172 GLU A C 1
ATOM 1316 O O . GLU A 1 172 ? -3.640 2.906 20.101 1.00 98.81 172 GLU A O 1
ATOM 1321 N N . THR A 1 173 ? -2.299 1.153 20.518 1.00 98.88 173 THR A N 1
ATOM 1322 C CA . THR A 1 173 ? -2.056 0.803 19.107 1.00 98.88 173 THR A CA 1
ATOM 1323 C C . THR A 1 173 ? -3.338 0.391 18.397 1.00 98.88 173 THR A C 1
ATOM 1325 O O . THR A 1 173 ? -3.632 0.892 17.312 1.00 98.88 173 THR A O 1
ATOM 1328 N N . ARG A 1 174 ? -4.153 -0.475 19.010 1.00 98.81 174 ARG A N 1
ATOM 1329 C CA . ARG A 1 174 ? -5.442 -0.877 18.419 1.00 98.81 174 ARG A CA 1
ATOM 1330 C C . ARG A 1 174 ? -6.408 0.296 18.301 1.00 98.81 174 ARG A C 1
ATOM 1332 O O . ARG A 1 174 ? -7.070 0.428 17.274 1.00 98.81 174 ARG A O 1
ATOM 1339 N N . MET A 1 175 ? -6.456 1.172 19.305 1.00 98.88 175 MET A N 1
ATOM 1340 C CA . MET A 1 175 ? -7.252 2.400 19.240 1.00 98.88 175 MET A CA 1
ATOM 1341 C C . MET A 1 175 ? -6.793 3.314 18.100 1.00 98.88 175 MET A C 1
ATOM 1343 O O . MET A 1 175 ? -7.639 3.851 17.391 1.00 98.88 175 MET A O 1
ATOM 1347 N N . TRP A 1 176 ? -5.481 3.461 17.889 1.00 98.81 176 TRP A N 1
ATOM 1348 C CA . TRP A 1 176 ? -4.921 4.248 16.787 1.00 98.81 176 TRP A CA 1
ATOM 1349 C C . TRP A 1 176 ? -5.308 3.690 15.414 1.00 98.81 176 TRP A C 1
ATOM 1351 O O . TRP A 1 176 ? -5.792 4.428 14.557 1.00 98.81 176 TRP A O 1
ATOM 1361 N N . ILE A 1 177 ? -5.149 2.380 15.213 1.00 98.75 177 ILE A N 1
ATOM 1362 C CA . ILE A 1 177 ? -5.465 1.725 13.937 1.00 98.75 177 ILE A CA 1
ATOM 1363 C C . ILE A 1 177 ? -6.970 1.798 13.650 1.00 98.75 177 ILE A C 1
ATOM 1365 O O . ILE A 1 177 ? -7.357 2.128 12.531 1.00 98.75 177 ILE A O 1
ATOM 1369 N N . TYR A 1 178 ? -7.827 1.576 14.655 1.00 98.88 178 TYR A N 1
ATOM 1370 C CA . TYR A 1 178 ? -9.273 1.776 14.511 1.00 98.88 178 TYR A CA 1
ATOM 1371 C C . TYR A 1 178 ? -9.617 3.234 14.186 1.00 98.88 178 TYR A C 1
ATOM 1373 O O . TYR A 1 178 ? -10.415 3.493 13.286 1.00 98.88 178 TYR A O 1
ATOM 1381 N N . PHE A 1 179 ? -8.988 4.187 14.880 1.00 98.81 179 PHE A N 1
ATOM 1382 C CA . PHE A 1 179 ? -9.180 5.612 14.636 1.00 98.81 179 PHE A CA 1
ATOM 1383 C C . PHE A 1 179 ? -8.854 5.985 13.185 1.00 98.81 179 PHE A C 1
ATOM 1385 O O . PHE A 1 179 ? -9.687 6.583 12.503 1.00 98.81 179 PHE A O 1
ATOM 1392 N N . MET A 1 180 ? -7.692 5.562 12.685 1.00 98.75 180 MET A N 1
ATOM 1393 C CA . MET A 1 180 ? -7.304 5.761 11.289 1.00 98.75 180 MET A CA 1
ATOM 1394 C C . MET A 1 180 ? -8.258 5.057 10.322 1.00 98.75 180 MET A C 1
ATOM 1396 O O . MET A 1 180 ? -8.686 5.662 9.341 1.00 98.75 180 MET A O 1
ATOM 1400 N N . GLY A 1 181 ? -8.637 3.809 10.612 1.00 98.62 181 GLY A N 1
ATOM 1401 C CA . GLY A 1 181 ? -9.564 3.037 9.788 1.00 98.62 181 GLY A CA 1
ATOM 1402 C C . GLY A 1 181 ? -10.909 3.731 9.608 1.00 98.62 181 GLY A C 1
ATOM 1403 O O . GLY A 1 181 ? -11.395 3.855 8.485 1.00 98.62 181 GLY A O 1
ATOM 1404 N N . ARG A 1 182 ? -11.472 4.273 10.690 1.00 98.56 182 ARG A N 1
ATOM 1405 C CA . ARG A 1 182 ? -12.704 5.061 10.632 1.00 98.56 182 ARG A CA 1
ATOM 1406 C C . ARG A 1 182 ? -12.542 6.350 9.827 1.00 98.56 182 ARG A C 1
ATOM 1408 O O . ARG A 1 182 ? -13.397 6.636 8.997 1.00 98.56 182 ARG A O 1
ATOM 1415 N N . LEU A 1 183 ? -11.445 7.092 10.006 1.00 98.62 183 LEU A N 1
ATOM 1416 C CA . LEU A 1 183 ? -11.194 8.294 9.199 1.00 98.62 183 LEU A CA 1
ATOM 1417 C C . LEU A 1 183 ? -11.106 7.979 7.698 1.00 98.62 183 LEU A C 1
ATOM 1419 O O . 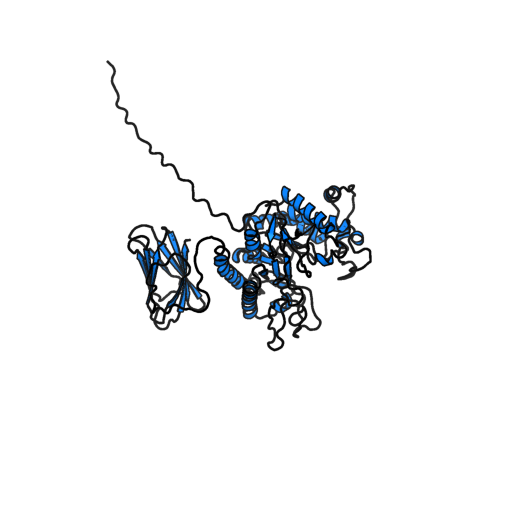LEU A 1 183 ? -11.590 8.760 6.881 1.00 98.62 183 LEU A O 1
ATOM 1423 N N . TYR A 1 184 ? -10.511 6.843 7.329 1.00 98.69 184 TYR A N 1
ATOM 1424 C CA . TYR A 1 184 ? -10.462 6.390 5.940 1.00 98.69 184 TYR A CA 1
ATOM 1425 C C . TYR A 1 184 ? -11.851 6.036 5.398 1.00 98.69 184 TYR A C 1
ATOM 1427 O O . TYR A 1 184 ? -12.204 6.520 4.321 1.00 98.69 184 TYR A O 1
ATOM 1435 N N . VAL A 1 185 ? -12.648 5.266 6.151 1.00 98.62 185 VAL A N 1
ATOM 1436 C CA . VAL A 1 185 ? -14.046 4.955 5.795 1.00 98.62 185 VAL A CA 1
ATOM 1437 C C . VAL A 1 185 ? -14.839 6.244 5.564 1.00 98.62 185 VAL A C 1
ATOM 1439 O O . VAL A 1 185 ? -15.430 6.417 4.500 1.00 98.62 185 VAL A O 1
ATOM 1442 N N . ASP A 1 186 ? -14.789 7.176 6.519 1.00 98.06 186 ASP A N 1
ATOM 1443 C CA . ASP A 1 186 ? -15.534 8.439 6.469 1.00 98.06 186 ASP A CA 1
ATOM 1444 C C . ASP A 1 186 ? -15.098 9.329 5.294 1.00 98.06 186 ASP A C 1
ATOM 1446 O O . ASP A 1 186 ? -15.912 10.041 4.700 1.00 98.06 186 ASP A O 1
ATOM 1450 N N . ALA A 1 187 ? -13.815 9.285 4.924 1.00 97.75 187 ALA A N 1
ATOM 1451 C CA . ALA A 1 187 ? -13.292 10.007 3.768 1.00 97.75 187 ALA A CA 1
ATOM 1452 C C . ALA A 1 187 ? -13.656 9.347 2.423 1.00 97.75 187 ALA A C 1
ATOM 1454 O O . ALA A 1 187 ? -13.527 9.999 1.387 1.00 97.75 187 ALA A O 1
ATOM 1455 N N . GLY A 1 188 ? -14.123 8.093 2.426 1.00 97.94 188 GLY A N 1
ATOM 1456 C CA . GLY A 1 188 ? -14.543 7.338 1.244 1.00 97.94 188 GLY A CA 1
ATOM 1457 C C . GLY A 1 188 ? -13.514 6.341 0.708 1.00 97.94 188 GLY A C 1
ATOM 1458 O O . GLY A 1 188 ? -13.702 5.844 -0.399 1.00 97.94 188 GLY A O 1
ATOM 1459 N N . PHE A 1 189 ? -12.440 6.057 1.446 1.00 98.56 189 PHE A N 1
ATOM 1460 C CA . PHE A 1 189 ? -11.494 4.992 1.101 1.00 98.56 189 PHE A CA 1
ATOM 1461 C C . PHE A 1 189 ? -12.120 3.619 1.360 1.00 98.56 189 PHE A C 1
ATOM 1463 O O . PHE A 1 189 ? -12.958 3.463 2.247 1.00 98.56 189 PHE A O 1
ATOM 1470 N N . GLU A 1 190 ? -11.684 2.619 0.597 1.00 98.31 190 GLU A N 1
ATOM 1471 C CA . GLU A 1 190 ? -12.250 1.259 0.631 1.00 98.31 190 GLU A CA 1
ATOM 1472 C C . GLU A 1 190 ? -11.169 0.177 0.771 1.00 98.31 190 GLU A C 1
ATOM 1474 O O . GLU A 1 190 ? -11.477 -1.014 0.768 1.00 98.31 190 GLU A O 1
ATOM 1479 N N . ALA A 1 191 ? -9.906 0.588 0.933 1.00 98.75 191 ALA A N 1
ATOM 1480 C CA . ALA A 1 191 ? -8.798 -0.297 1.259 1.00 98.75 191 ALA A CA 1
ATOM 1481 C C . ALA A 1 191 ? -7.783 0.366 2.208 1.00 98.75 191 ALA A C 1
ATOM 1483 O O . ALA A 1 191 ? -7.576 1.585 2.164 1.00 98.75 191 ALA A O 1
ATOM 1484 N N . ILE A 1 192 ? -7.117 -0.436 3.043 1.00 98.81 192 ILE A N 1
ATOM 1485 C CA . ILE A 1 192 ? -6.009 -0.012 3.909 1.00 98.81 192 ILE A CA 1
ATOM 1486 C C . ILE A 1 192 ? -4.858 -1.010 3.795 1.00 98.81 192 ILE A C 1
ATOM 1488 O O . ILE A 1 192 ? -5.010 -2.182 4.133 1.00 98.81 192 ILE A O 1
ATOM 1492 N N . HIS A 1 193 ? -3.691 -0.501 3.410 1.00 98.62 193 HIS A N 1
ATOM 1493 C CA . HIS A 1 193 ? -2.438 -1.237 3.484 1.00 98.62 193 HIS A CA 1
ATOM 1494 C C . HIS A 1 193 ? -1.829 -1.111 4.886 1.00 98.62 193 HIS A C 1
ATOM 1496 O O . HIS A 1 193 ? -1.608 -0.000 5.383 1.00 98.62 193 HIS A O 1
ATOM 1502 N N . LEU A 1 194 ? -1.541 -2.250 5.511 1.00 98.19 194 LEU A N 1
ATOM 1503 C CA . LEU A 1 194 ? -1.091 -2.367 6.901 1.00 98.19 194 LEU A CA 1
ATOM 1504 C C . LEU A 1 194 ? 0.436 -2.480 7.043 1.00 98.19 194 LEU A C 1
ATOM 1506 O O . LEU A 1 194 ? 0.931 -2.830 8.112 1.00 98.19 194 LEU A O 1
ATOM 1510 N N . GLY A 1 195 ? 1.191 -2.211 5.975 1.00 95.88 195 GLY A N 1
ATOM 1511 C CA . GLY A 1 195 ? 2.651 -2.225 6.019 1.00 95.88 195 GLY A CA 1
ATOM 1512 C C . GLY A 1 195 ? 3.222 -3.591 6.362 1.00 95.88 195 GLY A C 1
ATOM 1513 O O . GLY A 1 195 ? 2.643 -4.625 6.024 1.00 95.88 195 GLY A O 1
ATOM 1514 N N . GLN A 1 196 ? 4.339 -3.601 7.087 1.00 96.25 196 GLN A N 1
ATOM 1515 C CA . GLN A 1 196 ? 4.942 -4.807 7.656 1.00 96.25 196 GLN A CA 1
ATOM 1516 C C . GLN A 1 196 ? 4.128 -5.313 8.857 1.00 96.25 196 GLN A C 1
ATOM 1518 O O . GLN A 1 196 ? 4.542 -5.232 10.015 1.00 96.25 196 GLN A O 1
ATOM 1523 N N . ILE A 1 197 ? 2.948 -5.860 8.571 1.00 97.44 197 ILE A N 1
ATOM 1524 C CA . ILE A 1 197 ? 1.951 -6.290 9.558 1.00 97.44 197 ILE A CA 1
ATOM 1525 C C . ILE A 1 197 ? 2.502 -7.294 10.583 1.00 97.44 197 ILE A C 1
ATOM 1527 O O . ILE A 1 197 ? 2.206 -7.210 11.778 1.00 97.44 197 ILE A O 1
ATOM 1531 N N . GLU A 1 198 ? 3.379 -8.199 10.149 1.00 96.88 198 GLU A N 1
ATOM 1532 C CA . GLU A 1 198 ? 4.021 -9.180 11.029 1.00 96.88 198 GLU A CA 1
ATOM 1533 C C . GLU A 1 198 ? 5.066 -8.547 11.966 1.00 96.88 198 GLU A C 1
ATOM 1535 O O . GLU A 1 198 ? 5.274 -9.029 13.082 1.00 96.88 198 GLU A O 1
ATOM 1540 N N . LEU A 1 199 ? 5.696 -7.437 11.557 1.00 97.00 199 LEU A N 1
ATOM 1541 C CA . LEU A 1 199 ? 6.660 -6.703 12.383 1.00 97.00 199 LEU A CA 1
ATOM 1542 C C . LEU A 1 199 ? 5.966 -6.028 13.574 1.00 97.00 199 LEU A C 1
ATOM 1544 O O . LEU A 1 199 ? 6.490 -6.045 14.688 1.00 97.00 199 LEU A O 1
ATOM 1548 N N . MET A 1 200 ? 4.762 -5.496 13.363 1.00 98.19 200 MET A N 1
ATOM 1549 C CA . MET A 1 200 ? 3.894 -4.957 14.419 1.00 98.19 200 MET A CA 1
ATOM 1550 C C . MET A 1 200 ? 3.234 -6.053 15.278 1.00 98.19 200 MET A C 1
ATOM 1552 O O . MET A 1 200 ? 2.805 -5.798 16.402 1.00 98.19 200 MET A O 1
ATOM 1556 N N . GLY A 1 201 ? 3.152 -7.277 14.748 1.00 97.56 201 GLY A N 1
ATOM 1557 C CA . GLY A 1 201 ? 2.462 -8.426 15.338 1.00 97.56 201 GLY A CA 1
ATOM 1558 C C . GLY A 1 201 ? 3.331 -9.389 16.149 1.00 97.56 201 GLY A C 1
ATOM 1559 O O . GLY A 1 201 ? 2.852 -10.451 16.532 1.00 97.56 201 GLY A O 1
ATOM 1560 N N . GLN A 1 202 ? 4.597 -9.083 16.447 1.00 96.88 202 GLN A N 1
ATOM 1561 C CA . GLN A 1 202 ? 5.515 -10.078 17.034 1.00 96.88 202 GLN A CA 1
ATOM 1562 C C . GLN A 1 202 ? 5.096 -10.591 18.431 1.00 96.88 202 GLN A C 1
ATOM 1564 O O . GLN A 1 202 ? 5.537 -11.669 18.853 1.00 96.88 202 GLN A O 1
ATOM 1569 N N . ASN A 1 203 ? 4.289 -9.822 19.174 1.00 97.75 203 ASN A N 1
ATOM 1570 C CA . ASN A 1 203 ? 3.681 -10.254 20.441 1.00 97.75 203 ASN A CA 1
ATOM 1571 C C . ASN A 1 203 ? 2.294 -10.905 20.261 1.00 97.75 203 ASN A C 1
ATOM 1573 O O . ASN A 1 203 ? 1.842 -11.604 21.166 1.00 97.75 203 ASN A O 1
ATOM 1577 N N . ASP A 1 204 ? 1.648 -10.744 19.105 1.00 97.88 204 ASP A N 1
ATOM 1578 C CA . ASP A 1 204 ? 0.287 -11.206 18.800 1.00 97.88 204 ASP A CA 1
ATOM 1579 C C . ASP A 1 204 ? 0.292 -12.618 18.198 1.00 97.88 204 ASP A C 1
ATOM 1581 O O . ASP A 1 204 ? -0.033 -12.841 17.035 1.00 97.88 204 ASP A O 1
ATOM 1585 N N . ARG A 1 205 ? 0.743 -13.596 18.990 1.00 95.19 205 ARG A N 1
ATOM 1586 C CA . ARG A 1 205 ? 1.057 -14.958 18.512 1.00 95.19 205 ARG A CA 1
ATOM 1587 C C . ARG A 1 205 ? -0.134 -15.750 17.977 1.00 95.19 205 ARG A C 1
ATOM 1589 O O . ARG A 1 205 ? 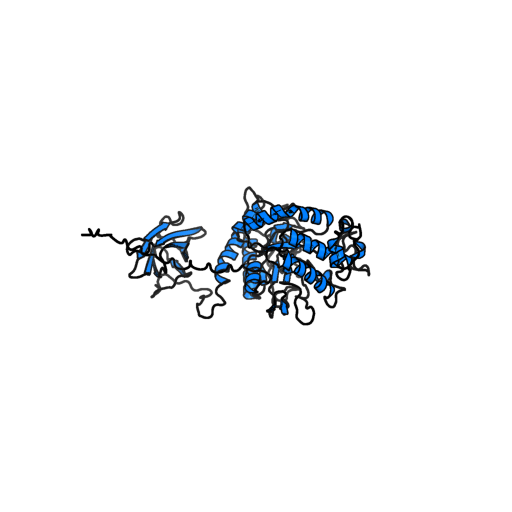0.079 -16.714 17.248 1.00 95.19 205 ARG A O 1
ATOM 1596 N N . ASP A 1 206 ? -1.347 -15.395 18.381 1.00 95.94 206 ASP A N 1
ATOM 1597 C CA . ASP A 1 206 ? -2.594 -16.004 17.913 1.00 95.94 206 ASP A CA 1
ATOM 1598 C C . ASP A 1 206 ? -3.378 -15.095 16.952 1.00 95.94 206 ASP A C 1
ATOM 1600 O O . ASP A 1 206 ? -4.485 -15.448 16.541 1.00 95.94 206 ASP A O 1
ATOM 1604 N N . HIS A 1 207 ? -2.797 -13.946 16.588 1.00 98.00 207 HIS A N 1
ATOM 1605 C CA . HIS A 1 207 ? -3.377 -12.915 15.728 1.00 98.00 207 HIS A CA 1
ATOM 1606 C C . HIS A 1 207 ? -4.711 -12.341 16.237 1.00 98.00 207 HIS A C 1
ATOM 1608 O O . HIS A 1 207 ? -5.494 -11.783 15.460 1.00 98.00 207 HIS A O 1
ATOM 1614 N N . SER A 1 208 ? -5.009 -12.489 17.532 1.00 98.25 208 SER A N 1
ATOM 1615 C CA . SER A 1 208 ? -6.269 -12.033 18.121 1.00 98.25 208 SER A CA 1
ATOM 1616 C C . SER A 1 208 ? -6.355 -10.512 18.212 1.00 98.25 208 SER A C 1
ATOM 1618 O O . SER A 1 208 ? -7.444 -9.956 18.047 1.00 98.25 208 SER A O 1
ATOM 1620 N N . ALA A 1 209 ? -5.233 -9.818 18.425 1.00 98.69 209 ALA A N 1
ATOM 1621 C CA . ALA A 1 209 ? -5.210 -8.362 18.480 1.00 98.69 209 ALA A CA 1
ATOM 1622 C C . ALA A 1 209 ? -5.446 -7.747 17.091 1.00 98.69 209 ALA A C 1
ATOM 1624 O O . ALA A 1 209 ? -6.236 -6.804 16.972 1.00 98.69 209 ALA A O 1
ATOM 1625 N N . TRP A 1 210 ? -4.843 -8.324 16.045 1.00 98.62 210 TRP A N 1
ATOM 1626 C CA . TRP A 1 210 ? -5.161 -7.982 14.658 1.00 98.62 210 TRP A CA 1
ATOM 1627 C C . TRP A 1 210 ? -6.621 -8.273 14.314 1.00 98.62 210 TRP A C 1
ATOM 1629 O O . TRP A 1 210 ? -7.315 -7.399 13.793 1.00 98.62 210 TRP A O 1
ATOM 1639 N N . ALA A 1 211 ? -7.115 -9.468 14.643 1.00 98.56 211 ALA A N 1
ATOM 1640 C CA . ALA A 1 211 ? -8.501 -9.835 14.384 1.00 98.56 211 ALA A CA 1
ATOM 1641 C C . ALA A 1 211 ? -9.491 -8.860 15.040 1.00 98.56 211 ALA A C 1
ATOM 1643 O O . ALA A 1 211 ? -10.433 -8.421 14.384 1.00 98.56 211 ALA A O 1
ATOM 1644 N N . ASP A 1 212 ? -9.269 -8.487 16.305 1.00 98.62 212 ASP A N 1
ATOM 1645 C CA . ASP A 1 212 ? -10.098 -7.521 17.036 1.00 98.62 212 ASP A CA 1
ATOM 1646 C C . ASP A 1 212 ? -10.198 -6.188 16.282 1.00 98.62 212 ASP A C 1
ATOM 1648 O O . ASP A 1 212 ? -11.297 -5.755 15.932 1.00 98.62 212 ASP A O 1
ATOM 1652 N N . VAL A 1 213 ? -9.066 -5.553 15.962 1.00 98.81 213 VAL A N 1
ATOM 1653 C CA . VAL A 1 213 ? -9.096 -4.216 15.352 1.00 98.81 213 VAL A CA 1
ATOM 1654 C C . VAL A 1 213 ? -9.636 -4.228 13.919 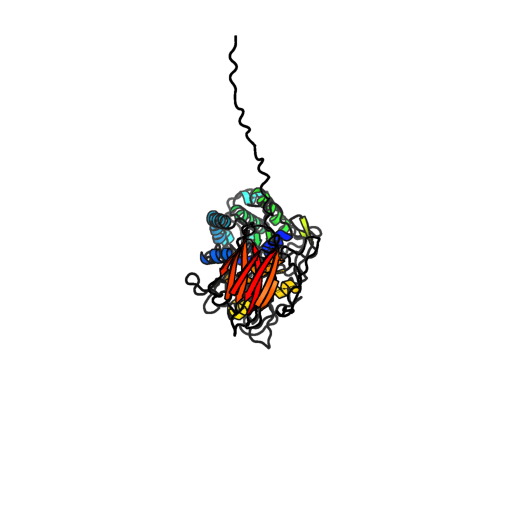1.00 98.81 213 VAL A C 1
ATOM 1656 O O . VAL A 1 213 ? -10.445 -3.368 13.567 1.00 98.81 213 VAL A O 1
ATOM 1659 N N . LEU A 1 214 ? -9.267 -5.221 13.102 1.00 98.81 214 LEU A N 1
ATOM 1660 C CA . LEU A 1 214 ? -9.748 -5.310 11.721 1.00 98.81 214 LEU A CA 1
ATOM 1661 C C . LEU A 1 214 ? -11.250 -5.604 11.676 1.00 98.81 214 LEU A C 1
ATOM 1663 O O . LEU A 1 214 ? -11.967 -5.010 10.871 1.00 98.81 214 LEU A O 1
ATOM 1667 N N . ASN A 1 215 ? -11.761 -6.449 12.577 1.00 98.56 215 ASN A N 1
ATOM 1668 C CA . ASN A 1 215 ? -13.195 -6.721 12.665 1.00 98.56 215 ASN A CA 1
ATOM 1669 C C . ASN A 1 215 ? -13.998 -5.489 13.089 1.00 98.56 215 ASN A C 1
ATOM 1671 O O . ASN A 1 215 ? -15.096 -5.291 12.574 1.00 98.56 215 ASN A O 1
ATOM 1675 N N . ARG A 1 216 ? -13.461 -4.637 13.970 1.00 98.81 216 ARG A N 1
ATOM 1676 C CA . ARG A 1 216 ? -14.102 -3.363 14.340 1.00 98.81 216 ARG A CA 1
ATOM 1677 C C . ARG A 1 216 ? -14.173 -2.398 13.167 1.00 98.81 216 ARG A C 1
ATOM 1679 O O . ARG A 1 216 ? -15.227 -1.819 12.918 1.00 98.81 216 ARG A O 1
ATOM 1686 N N . ILE A 1 217 ? -13.087 -2.269 12.400 1.00 98.88 217 ILE A N 1
ATOM 1687 C CA . ILE A 1 217 ? -13.081 -1.415 11.204 1.00 98.88 217 ILE A CA 1
ATOM 1688 C C . ILE A 1 217 ? -14.050 -1.965 10.152 1.00 98.88 217 ILE A C 1
ATOM 1690 O O . ILE A 1 217 ? -14.843 -1.200 9.614 1.00 98.88 217 ILE A O 1
ATOM 1694 N N . ARG A 1 218 ? -14.058 -3.282 9.894 1.00 98.69 218 ARG A N 1
ATOM 1695 C CA . ARG A 1 218 ? -15.038 -3.906 8.985 1.00 98.69 218 ARG A CA 1
ATOM 1696 C C . ARG A 1 218 ? -16.469 -3.708 9.474 1.00 98.69 218 ARG A C 1
ATOM 1698 O O . ARG A 1 218 ? -17.343 -3.411 8.669 1.00 98.69 218 ARG A O 1
ATOM 1705 N N . ALA A 1 219 ? -16.719 -3.838 10.777 1.00 98.62 219 ALA A N 1
ATOM 1706 C CA . ALA A 1 219 ? -18.038 -3.602 11.350 1.00 98.62 219 ALA A CA 1
ATOM 1707 C C . ALA A 1 219 ? -18.508 -2.165 11.109 1.00 98.62 219 ALA A C 1
ATOM 1709 O O . ALA A 1 219 ? -19.641 -1.989 10.681 1.00 98.62 219 ALA A O 1
ATOM 1710 N N . TYR A 1 220 ? -17.627 -1.180 11.297 1.00 98.81 220 TYR A N 1
ATOM 1711 C CA . TYR A 1 220 ? -17.909 0.216 10.976 1.00 98.81 220 TYR A CA 1
ATOM 1712 C C . TYR A 1 220 ? -18.129 0.428 9.468 1.00 98.81 220 TYR A C 1
ATOM 1714 O O . TYR A 1 220 ? -19.101 1.051 9.051 1.00 98.81 220 TYR A O 1
ATOM 1722 N N . ALA A 1 221 ? -17.266 -0.146 8.628 1.00 98.75 221 ALA A N 1
ATOM 1723 C CA . ALA A 1 221 ? -17.361 -0.036 7.176 1.00 98.75 221 ALA A CA 1
ATOM 1724 C C . ALA A 1 221 ? -18.687 -0.583 6.630 1.00 98.75 221 ALA A C 1
ATOM 1726 O O . ALA A 1 221 ? -19.239 0.019 5.715 1.00 98.75 221 ALA A O 1
ATOM 1727 N N . ARG A 1 222 ? -19.246 -1.650 7.218 1.00 98.44 222 ARG A N 1
ATOM 1728 C CA . ARG A 1 222 ? -20.553 -2.202 6.813 1.00 98.44 222 ARG A CA 1
ATOM 1729 C C . ARG A 1 222 ? -21.705 -1.207 6.879 1.00 98.44 222 ARG A C 1
ATOM 1731 O O . ARG A 1 222 ? -22.658 -1.374 6.132 1.00 98.44 222 ARG A O 1
ATOM 1738 N N . ASP A 1 223 ? -21.618 -0.203 7.744 1.00 98.06 223 ASP A N 1
ATOM 1739 C CA . ASP A 1 223 ? -22.683 0.786 7.926 1.00 98.06 223 ASP A CA 1
ATOM 1740 C C . ASP A 1 223 ? -22.351 2.139 7.270 1.00 98.06 223 ASP A C 1
ATOM 1742 O O . ASP A 1 223 ? -23.238 2.974 7.085 1.00 98.06 223 ASP A O 1
ATOM 1746 N N . HIS A 1 224 ? -21.076 2.377 6.936 1.00 98.38 224 HIS A N 1
ATOM 1747 C CA . HIS A 1 224 ? -20.572 3.715 6.607 1.00 98.38 224 HIS A CA 1
ATOM 1748 C C . HIS A 1 224 ? -19.760 3.811 5.308 1.00 98.38 224 HIS A C 1
ATOM 1750 O O . HIS A 1 224 ? -19.698 4.890 4.717 1.00 98.38 224 HIS A O 1
ATOM 1756 N N . ALA A 1 225 ? -19.135 2.725 4.846 1.00 97.88 225 ALA A N 1
ATOM 1757 C CA . ALA A 1 225 ? -18.348 2.741 3.615 1.00 97.88 225 ALA A CA 1
ATOM 1758 C C . ALA A 1 225 ? -19.256 2.752 2.377 1.00 97.88 225 ALA A C 1
ATOM 1760 O O . ALA A 1 225 ? -20.345 2.183 2.388 1.00 97.88 225 ALA A O 1
ATOM 1761 N N . ARG A 1 226 ? -18.775 3.347 1.276 1.00 95.75 226 ARG A N 1
ATOM 1762 C CA . ARG A 1 226 ? -19.530 3.498 0.014 1.00 95.75 226 ARG A CA 1
ATOM 1763 C C . ARG A 1 226 ? -20.105 2.182 -0.520 1.00 95.75 226 ARG A C 1
ATOM 1765 O O . ARG A 1 226 ? -21.200 2.199 -1.074 1.00 95.75 226 ARG A O 1
ATOM 1772 N N . ARG A 1 227 ? -19.360 1.085 -0.366 1.00 97.00 227 ARG A N 1
ATOM 1773 C CA . ARG A 1 227 ? -19.744 -0.285 -0.749 1.00 97.00 227 ARG A CA 1
ATOM 1774 C C . ARG A 1 227 ? -19.755 -1.246 0.438 1.00 97.00 227 ARG A C 1
ATOM 1776 O O . ARG A 1 227 ? -19.429 -2.423 0.295 1.00 97.00 227 ARG A O 1
ATOM 1783 N N . HIS A 1 228 ? -20.026 -0.712 1.631 1.00 98.44 228 HIS A N 1
ATOM 1784 C CA . HIS A 1 228 ? -20.188 -1.458 2.882 1.00 98.44 228 HIS A CA 1
ATOM 1785 C C . HIS A 1 228 ? -19.048 -2.456 3.199 1.00 98.44 228 HIS A C 1
ATOM 1787 O O . HIS A 1 228 ? -19.250 -3.460 3.884 1.00 98.44 228 HIS A O 1
ATOM 1793 N N . LEU A 1 229 ? -17.837 -2.187 2.698 1.00 97.75 229 LEU A N 1
ATOM 1794 C CA . LEU A 1 229 ? -16.667 -3.056 2.799 1.00 97.75 229 LEU A CA 1
ATOM 1795 C C . LEU A 1 229 ? -15.398 -2.217 2.983 1.00 97.75 229 LEU A C 1
ATOM 1797 O O . LEU A 1 229 ? -15.292 -1.104 2.470 1.00 97.75 229 LEU A O 1
ATOM 1801 N N . MET A 1 230 ? -14.433 -2.777 3.711 1.00 98.56 230 MET A N 1
ATOM 1802 C CA . MET A 1 230 ? -13.067 -2.270 3.809 1.00 98.56 230 MET A CA 1
ATOM 1803 C C . MET A 1 230 ? -12.109 -3.435 3.569 1.00 98.56 230 MET A C 1
ATOM 1805 O O . MET A 1 230 ? -12.154 -4.422 4.312 1.00 98.56 230 MET A O 1
ATOM 1809 N N . LEU A 1 231 ? -11.280 -3.311 2.534 1.00 98.88 231 LEU A N 1
ATOM 1810 C CA . LEU A 1 231 ? -10.266 -4.296 2.172 1.00 98.88 231 LEU A CA 1
ATOM 1811 C C . LEU A 1 231 ? -8.969 -4.053 2.947 1.00 98.88 231 LEU A C 1
ATOM 1813 O O . LEU A 1 231 ? -8.582 -2.907 3.181 1.00 98.88 231 LEU A O 1
ATOM 1817 N N . PHE A 1 232 ? -8.271 -5.129 3.296 1.00 98.88 232 PHE A N 1
ATOM 1818 C CA . PHE A 1 232 ? -6.970 -5.057 3.953 1.00 98.88 232 PHE A CA 1
ATOM 1819 C C . PHE A 1 232 ? -5.934 -5.920 3.259 1.00 98.88 232 PHE A C 1
ATOM 1821 O O . PHE A 1 232 ? -6.189 -7.081 2.936 1.00 98.88 232 PHE A O 1
ATOM 1828 N N . ASP A 1 233 ? -4.739 -5.368 3.143 1.00 98.81 233 ASP A N 1
ATOM 1829 C CA . ASP A 1 233 ? -3.540 -6.057 2.698 1.00 98.81 233 ASP A CA 1
ATOM 1830 C C . ASP A 1 233 ? -2.331 -5.603 3.519 1.00 98.81 233 ASP A C 1
ATOM 1832 O O . ASP A 1 233 ? -2.393 -4.657 4.308 1.00 98.81 233 ASP A O 1
ATOM 1836 N N . GLY A 1 234 ? -1.215 -6.300 3.358 1.00 97.75 234 GLY A N 1
ATOM 1837 C CA . GLY A 1 234 ? 0.017 -5.986 4.062 1.00 97.75 234 GLY A CA 1
ATOM 1838 C C . GLY A 1 234 ? 1.167 -6.864 3.601 1.00 97.75 234 GLY A C 1
ATOM 1839 O O . GLY A 1 234 ? 0.965 -7.901 2.965 1.00 97.75 234 GLY A O 1
ATOM 1840 N N . HIS A 1 235 ? 2.376 -6.434 3.948 1.00 97.62 235 HIS A N 1
ATOM 1841 C CA . HIS A 1 235 ? 3.609 -7.172 3.721 1.00 97.62 235 HIS A CA 1
ATOM 1842 C C . HIS A 1 235 ? 3.710 -8.363 4.670 1.00 97.62 235 HIS A C 1
ATOM 1844 O O . HIS A 1 235 ? 3.893 -8.204 5.879 1.00 97.62 235 HIS A O 1
ATOM 1850 N N . VAL A 1 236 ? 3.620 -9.560 4.091 1.00 96.38 236 VAL A N 1
ATOM 1851 C CA . VAL A 1 236 ? 3.608 -10.845 4.802 1.00 96.38 236 VAL A CA 1
ATOM 1852 C C . VAL A 1 236 ? 4.839 -11.695 4.454 1.00 96.38 236 VAL A C 1
ATOM 1854 O O . VAL A 1 236 ? 4.763 -12.589 3.608 1.00 96.38 236 VAL A O 1
ATOM 1857 N N . PRO A 1 237 ? 6.009 -11.453 5.076 1.00 94.94 237 PRO A N 1
ATOM 1858 C CA . PRO A 1 237 ? 7.220 -12.231 4.800 1.00 94.94 237 PRO A CA 1
ATOM 1859 C C . PRO A 1 237 ? 7.087 -13.722 5.151 1.00 94.94 237 PRO A C 1
ATOM 1861 O O . PRO A 1 237 ? 7.839 -14.532 4.609 1.00 94.94 237 PRO A O 1
ATOM 1864 N N . SER A 1 238 ? 6.133 -14.113 6.008 1.00 95.38 238 SER A N 1
ATOM 1865 C CA . SER A 1 238 ? 5.782 -15.523 6.268 1.00 95.38 238 SER A CA 1
ATOM 1866 C C . SER A 1 238 ? 4.786 -16.114 5.263 1.00 95.38 238 SER A C 1
ATOM 1868 O O . SER A 1 238 ? 4.426 -17.286 5.362 1.00 95.38 238 SER A O 1
ATOM 1870 N N . HIS A 1 239 ? 4.397 -15.314 4.267 1.00 95.94 239 HIS A N 1
ATOM 1871 C CA . HIS A 1 239 ? 3.523 -15.655 3.144 1.00 95.94 239 HIS A CA 1
ATOM 1872 C C . HIS A 1 239 ? 2.025 -15.666 3.497 1.00 95.94 239 HIS A C 1
ATOM 1874 O O . HIS A 1 239 ? 1.190 -16.018 2.666 1.00 95.94 239 HIS A O 1
ATOM 1880 N N . GLY A 1 240 ? 1.688 -15.229 4.711 1.00 96.00 240 GLY A N 1
ATOM 1881 C CA . GLY A 1 240 ? 0.333 -15.051 5.225 1.00 96.00 240 GLY A CA 1
ATOM 1882 C C . GLY A 1 240 ? 0.169 -15.695 6.599 1.00 96.00 240 GLY A C 1
ATOM 1883 O O . GLY A 1 240 ? 1.006 -16.476 7.046 1.00 96.00 240 GLY A O 1
ATOM 1884 N N . PHE A 1 241 ? -0.932 -15.386 7.280 1.00 95.81 241 PHE A N 1
ATOM 1885 C CA . PHE A 1 241 ? -1.232 -15.950 8.594 1.00 95.81 241 PHE A CA 1
ATOM 1886 C C . PHE A 1 241 ? -2.732 -16.175 8.791 1.00 95.81 241 PHE A C 1
ATOM 1888 O O . PHE A 1 241 ? -3.574 -15.476 8.224 1.00 95.81 241 PHE A O 1
ATOM 1895 N N . HIS A 1 242 ? -3.063 -17.173 9.612 1.00 96.88 242 HIS A N 1
ATOM 1896 C CA . HIS A 1 242 ? -4.441 -17.530 9.941 1.00 96.88 242 HIS A CA 1
ATOM 1897 C C . HIS A 1 242 ? -4.866 -17.003 11.307 1.00 96.88 242 HIS A C 1
ATOM 1899 O O . HIS A 1 242 ? -4.058 -16.862 12.225 1.00 96.88 242 HIS A O 1
ATOM 1905 N N . TYR A 1 243 ? -6.171 -16.810 11.452 1.00 96.44 243 TYR A N 1
ATOM 1906 C CA . TYR A 1 243 ? -6.856 -16.593 12.717 1.00 96.44 243 TYR A CA 1
ATOM 1907 C C . TYR A 1 243 ? -7.947 -17.659 12.886 1.00 96.44 243 TYR A C 1
ATOM 1909 O O . TYR A 1 243 ? -8.690 -17.939 11.951 1.00 96.44 243 TYR A O 1
ATOM 1917 N N . GLU A 1 244 ? -8.045 -18.268 14.072 1.00 95.00 244 GLU A N 1
ATOM 1918 C CA . GLU A 1 244 ? -9.051 -19.296 14.403 1.00 95.00 244 GLU A CA 1
ATOM 1919 C C . GLU A 1 244 ? -9.282 -20.368 13.315 1.00 95.00 244 GLU A C 1
ATOM 1921 O O . GLU A 1 244 ? -10.321 -20.406 12.648 1.00 95.00 244 GLU A O 1
ATOM 1926 N N . GLY A 1 245 ? -8.331 -21.292 13.174 1.00 95.44 245 GLY A N 1
ATOM 1927 C CA . GLY A 1 245 ? -8.381 -22.315 12.132 1.00 95.44 245 GLY A CA 1
ATOM 1928 C C . GLY A 1 245 ? -7.717 -21.795 10.868 1.00 95.44 245 GLY A C 1
ATOM 1929 O O . GLY A 1 245 ? -6.527 -21.515 10.905 1.00 95.44 245 GLY A O 1
ATOM 1930 N N . ASP A 1 246 ? -8.468 -21.681 9.777 1.00 96.44 246 ASP A N 1
ATOM 1931 C CA . ASP A 1 246 ? -7.962 -21.279 8.461 1.00 96.44 246 ASP A CA 1
ATOM 1932 C C . ASP A 1 246 ? -8.588 -19.977 7.939 1.00 96.44 246 ASP A C 1
ATOM 1934 O O . ASP A 1 246 ? -8.622 -19.741 6.728 1.00 96.44 246 ASP A O 1
ATOM 1938 N N . LYS A 1 247 ? -9.115 -19.128 8.833 1.00 98.31 247 LYS A N 1
ATOM 1939 C CA . LYS A 1 247 ? -9.632 -17.817 8.430 1.00 98.31 247 LYS A CA 1
ATOM 1940 C C . LYS A 1 247 ? -8.464 -16.888 8.142 1.00 98.31 247 LYS A C 1
ATOM 1942 O O . LYS A 1 247 ? -7.526 -16.782 8.933 1.00 98.31 247 LYS A O 1
ATOM 1947 N N . LEU A 1 248 ? -8.556 -16.183 7.029 1.00 98.38 248 LEU A N 1
ATOM 1948 C CA . LEU A 1 248 ? -7.625 -15.136 6.651 1.00 98.38 248 LEU A CA 1
ATOM 1949 C C . LEU A 1 248 ? -8.098 -13.806 7.236 1.00 98.38 248 LEU A C 1
ATOM 1951 O O . LEU A 1 248 ? -9.296 -13.522 7.289 1.00 98.38 248 LEU A O 1
ATOM 1955 N N . LEU A 1 249 ? -7.145 -12.991 7.683 1.00 97.56 249 LEU A N 1
ATOM 1956 C CA . LEU A 1 249 ? -7.427 -11.642 8.175 1.00 97.56 249 LEU A CA 1
ATOM 1957 C C . LEU A 1 249 ? -7.331 -10.583 7.075 1.00 97.56 249 LEU A C 1
ATOM 1959 O O . LEU A 1 249 ? -8.017 -9.564 7.170 1.00 97.56 249 LEU A O 1
ATOM 1963 N N . LEU A 1 250 ? -6.537 -10.847 6.038 1.00 98.62 250 LEU A N 1
ATOM 1964 C CA . LEU A 1 250 ? -6.339 -9.986 4.876 1.00 98.62 250 LEU A CA 1
ATOM 1965 C C . LEU A 1 250 ? -7.217 -10.448 3.705 1.00 98.62 250 LEU A C 1
ATOM 1967 O O . LEU A 1 250 ? -7.528 -11.633 3.577 1.00 98.62 250 LEU A O 1
ATOM 1971 N N . ASP A 1 251 ? -7.637 -9.496 2.876 1.00 98.75 251 ASP A N 1
ATOM 1972 C CA . ASP A 1 251 ? -8.439 -9.735 1.673 1.00 98.75 251 ASP A CA 1
ATOM 1973 C C . ASP A 1 251 ? -7.558 -10.138 0.481 1.00 98.75 251 ASP A C 1
ATOM 1975 O O . ASP A 1 251 ? -8.001 -10.886 -0.386 1.00 98.75 251 ASP A O 1
ATOM 1979 N N . PHE A 1 252 ? -6.305 -9.682 0.472 1.00 98.81 252 PHE A N 1
ATOM 1980 C CA . PHE A 1 252 ? -5.225 -10.113 -0.415 1.00 98.81 252 PHE A CA 1
ATOM 1981 C C . PHE A 1 252 ? -3.872 -9.863 0.272 1.00 98.81 252 PHE A C 1
ATOM 1983 O O . PHE A 1 252 ? -3.788 -9.102 1.239 1.00 98.81 252 PHE A O 1
ATOM 1990 N N . HIS A 1 253 ? -2.807 -10.517 -0.188 1.00 98.69 253 HIS A N 1
ATOM 1991 C CA . HIS A 1 253 ? -1.449 -10.232 0.294 1.00 98.69 253 HIS A CA 1
ATOM 1992 C C . HIS A 1 253 ? -0.761 -9.192 -0.594 1.00 98.69 253 HIS A C 1
ATOM 1994 O O . HIS A 1 253 ? -1.107 -9.059 -1.760 1.00 98.69 253 HIS A O 1
ATOM 2000 N N . SER A 1 254 ? 0.246 -8.495 -0.074 1.00 97.75 254 SER A N 1
ATOM 2001 C CA . SER A 1 254 ? 1.071 -7.580 -0.873 1.00 97.75 254 SER A CA 1
ATOM 2002 C C . SER A 1 254 ? 2.535 -7.773 -0.516 1.00 97.75 254 SER A C 1
ATOM 2004 O O . SER A 1 254 ? 2.843 -8.022 0.648 1.00 97.75 254 SER A O 1
ATOM 2006 N N . PHE A 1 255 ? 3.456 -7.684 -1.476 1.00 97.06 255 PHE A N 1
ATOM 2007 C CA . PHE A 1 255 ? 4.881 -7.853 -1.180 1.00 97.06 255 PHE A CA 1
ATOM 2008 C C . PHE A 1 255 ? 5.815 -7.241 -2.238 1.00 97.06 255 PHE A C 1
ATOM 2010 O O . PHE A 1 255 ? 5.402 -7.064 -3.379 1.00 97.06 255 PHE A O 1
ATOM 2017 N N . PRO A 1 256 ? 7.087 -6.946 -1.921 1.00 97.06 256 PRO A N 1
ATOM 2018 C CA . PRO A 1 256 ? 8.063 -6.542 -2.937 1.00 97.06 256 PRO A CA 1
ATOM 2019 C C . PRO A 1 256 ? 8.339 -7.640 -3.977 1.00 97.06 256 PRO A C 1
ATOM 2021 O O . PRO A 1 256 ? 8.254 -8.836 -3.674 1.00 97.06 256 PRO A O 1
ATOM 2024 N N . LEU A 1 257 ? 8.724 -7.243 -5.193 1.00 96.56 257 LEU A N 1
ATOM 2025 C CA . LEU A 1 257 ? 9.009 -8.160 -6.309 1.00 96.56 257 LEU A CA 1
ATOM 2026 C C . LEU A 1 257 ? 10.254 -9.030 -6.079 1.00 96.56 257 LEU A C 1
ATOM 2028 O O . LEU A 1 257 ? 10.335 -10.144 -6.606 1.00 96.56 257 LEU A O 1
ATOM 2032 N N . ARG A 1 258 ? 11.227 -8.531 -5.310 1.00 96.44 258 ARG A N 1
ATOM 2033 C CA . ARG A 1 258 ? 12.551 -9.133 -5.075 1.00 96.44 258 ARG A CA 1
ATOM 2034 C C . ARG A 1 258 ? 13.296 -9.505 -6.371 1.00 96.44 258 ARG A C 1
ATOM 2036 O O . ARG A 1 258 ? 13.628 -10.676 -6.581 1.00 96.44 258 ARG A O 1
ATOM 2043 N N . PRO A 1 259 ? 13.557 -8.546 -7.274 1.00 96.94 259 PRO A N 1
ATOM 2044 C CA . PRO A 1 259 ? 14.355 -8.798 -8.466 1.00 96.94 259 PRO A CA 1
ATOM 2045 C C . PRO A 1 259 ? 15.814 -9.128 -8.119 1.00 96.94 259 PRO A C 1
ATOM 2047 O O . PRO A 1 259 ? 16.407 -8.558 -7.210 1.00 96.94 259 PRO A O 1
ATOM 2050 N N . ILE A 1 260 ? 16.409 -10.043 -8.883 1.00 96.12 260 ILE A N 1
ATOM 2051 C CA . ILE A 1 260 ? 17.773 -10.544 -8.677 1.00 96.12 260 ILE A CA 1
ATOM 2052 C C . ILE A 1 260 ? 18.703 -9.926 -9.712 1.00 96.12 260 ILE A C 1
ATOM 2054 O O . ILE A 1 260 ? 18.429 -10.038 -10.907 1.00 96.12 260 ILE A O 1
ATOM 2058 N N . SER A 1 261 ? 19.837 -9.361 -9.292 1.00 97.12 261 SER A N 1
ATOM 2059 C CA . SER A 1 261 ? 20.873 -8.905 -10.226 1.00 97.12 261 SER A CA 1
ATOM 2060 C C . SER A 1 261 ? 21.482 -10.055 -11.029 1.00 97.12 261 SER A C 1
ATOM 2062 O O . SER A 1 261 ? 21.872 -11.084 -10.472 1.00 97.12 261 SER A O 1
ATOM 2064 N N . VAL A 1 262 ? 21.648 -9.840 -12.335 1.00 95.75 262 VAL A N 1
ATOM 2065 C CA . VAL A 1 262 ? 22.405 -10.728 -13.228 1.00 95.75 262 VAL A CA 1
ATOM 2066 C C . VAL A 1 262 ? 23.826 -10.183 -13.363 1.00 95.75 262 VAL A C 1
ATOM 2068 O O . VAL A 1 262 ? 24.063 -9.245 -14.115 1.00 95.75 262 VAL A O 1
ATOM 2071 N N . ALA A 1 263 ? 24.780 -10.736 -12.611 1.00 93.44 263 ALA A N 1
ATOM 2072 C CA . ALA A 1 263 ? 26.126 -10.166 -12.482 1.00 93.44 263 ALA A CA 1
ATOM 2073 C C . ALA A 1 263 ? 26.869 -10.005 -13.824 1.00 93.44 263 ALA A C 1
ATOM 2075 O O . ALA A 1 263 ? 27.670 -9.085 -13.983 1.00 93.44 263 ALA A O 1
ATOM 2076 N N . GLU A 1 264 ? 26.594 -10.881 -14.788 1.00 94.81 264 GLU A N 1
ATOM 2077 C CA . GLU A 1 264 ? 27.216 -10.902 -16.112 1.00 94.81 264 GLU A CA 1
ATOM 2078 C C . GLU A 1 264 ? 26.623 -9.869 -17.086 1.00 94.81 264 GLU A C 1
ATOM 2080 O O . GLU A 1 264 ? 27.244 -9.562 -18.105 1.00 94.81 264 GLU A O 1
ATOM 2085 N N . GLU A 1 265 ? 25.444 -9.320 -16.785 1.00 93.94 265 GLU A N 1
ATOM 2086 C CA . GLU A 1 265 ? 24.700 -8.399 -17.648 1.00 93.94 265 GLU A CA 1
ATOM 2087 C C . GLU A 1 265 ? 24.369 -7.115 -16.866 1.00 93.94 265 GLU A C 1
ATOM 2089 O O . GLU A 1 265 ? 23.388 -7.084 -16.123 1.00 93.94 265 GLU A O 1
ATOM 2094 N N . PRO A 1 266 ? 25.177 -6.042 -16.996 1.00 93.81 266 PRO A N 1
ATOM 2095 C CA . PRO A 1 266 ? 25.041 -4.825 -16.198 1.00 93.81 266 PRO A CA 1
ATOM 2096 C C . PRO A 1 266 ? 23.609 -4.292 -16.115 1.00 93.81 266 PRO A C 1
ATOM 2098 O O . PRO A 1 266 ? 22.942 -4.139 -17.133 1.00 93.81 266 PRO A O 1
ATOM 2101 N N . GLN A 1 267 ? 23.163 -3.977 -14.896 1.00 93.75 267 GLN A N 1
ATOM 2102 C CA . GLN A 1 267 ? 21.821 -3.476 -14.566 1.00 93.75 267 GLN A CA 1
ATOM 2103 C C . GLN A 1 267 ? 20.648 -4.434 -14.850 1.00 93.75 267 GLN A C 1
ATOM 2105 O O . GLN A 1 267 ? 19.527 -4.153 -14.418 1.00 93.75 267 GLN A O 1
ATOM 2110 N N . LYS A 1 268 ? 20.879 -5.595 -15.476 1.00 96.38 268 LYS A N 1
ATOM 2111 C CA . LYS A 1 268 ? 19.827 -6.579 -15.740 1.00 96.38 268 LYS A CA 1
ATOM 2112 C C . LYS A 1 268 ? 19.356 -7.245 -14.455 1.00 96.38 268 LYS A C 1
ATOM 2114 O O . LYS A 1 268 ? 20.171 -7.647 -13.621 1.00 96.38 268 LYS A O 1
ATOM 2119 N N . ALA A 1 269 ? 18.045 -7.407 -14.311 1.00 96.94 269 ALA A N 1
ATOM 2120 C CA . ALA A 1 269 ? 17.469 -8.109 -13.177 1.00 96.94 269 ALA A CA 1
ATOM 2121 C C . ALA A 1 269 ? 16.332 -9.039 -13.594 1.00 96.94 269 ALA A C 1
ATOM 2123 O O . ALA A 1 269 ? 15.588 -8.740 -14.527 1.00 96.94 269 ALA A O 1
ATOM 2124 N N . VAL A 1 270 ? 16.207 -10.162 -12.891 1.00 96.88 270 VAL A N 1
ATOM 2125 C CA . VAL A 1 270 ? 15.231 -11.222 -13.184 1.00 96.88 270 VAL A CA 1
ATOM 2126 C C . VAL A 1 270 ? 14.440 -11.603 -11.939 1.00 96.88 270 VAL A C 1
ATOM 2128 O O . VAL A 1 270 ? 14.951 -11.530 -10.823 1.00 96.88 270 VAL A O 1
ATOM 2131 N N . LEU A 1 271 ? 13.202 -12.044 -12.136 1.00 97.31 271 LEU A N 1
ATOM 2132 C CA . LEU A 1 271 ? 12.368 -12.646 -11.101 1.00 97.31 271 LEU A CA 1
ATOM 2133 C C . LEU A 1 271 ? 12.609 -14.160 -11.054 1.00 97.31 271 LEU A C 1
ATOM 2135 O O . LEU A 1 271 ? 13.003 -14.781 -12.046 1.00 97.31 271 LEU A O 1
ATOM 2139 N N . ARG A 1 272 ? 12.414 -14.766 -9.879 1.00 95.50 272 ARG A N 1
ATOM 2140 C CA . ARG A 1 272 ? 12.617 -16.207 -9.685 1.00 95.50 272 ARG A CA 1
ATOM 2141 C C . ARG A 1 272 ? 11.734 -16.757 -8.571 1.00 95.50 272 ARG A C 1
ATOM 2143 O O . ARG A 1 272 ? 11.715 -16.220 -7.465 1.00 95.50 272 ARG A O 1
ATOM 2150 N N . MET A 1 273 ? 11.104 -17.898 -8.844 1.00 95.38 273 MET A N 1
ATOM 2151 C CA . MET A 1 273 ? 10.374 -18.682 -7.845 1.00 95.38 273 MET A CA 1
ATOM 2152 C C . MET A 1 273 ? 11.253 -19.020 -6.639 1.00 95.38 273 MET A C 1
ATOM 2154 O O . MET A 1 273 ? 12.398 -19.454 -6.790 1.00 95.38 273 MET A O 1
ATOM 2158 N N . GLY A 1 274 ? 10.708 -18.841 -5.436 1.00 91.31 274 GLY A N 1
ATOM 2159 C CA . GLY A 1 274 ? 11.382 -19.196 -4.186 1.00 91.31 274 GLY A CA 1
ATOM 2160 C C . GLY A 1 274 ? 12.593 -18.326 -3.830 1.00 91.31 274 GLY A C 1
ATOM 2161 O O . GLY A 1 274 ? 13.329 -18.673 -2.906 1.00 91.31 274 GLY A O 1
ATOM 2162 N N . HIS A 1 275 ? 12.833 -17.212 -4.530 1.00 93.81 275 HIS A N 1
ATOM 2163 C CA . HIS A 1 275 ? 13.862 -16.263 -4.115 1.00 93.81 275 HIS A CA 1
ATOM 2164 C C . HIS A 1 275 ? 13.418 -15.531 -2.843 1.00 93.81 275 HIS A C 1
ATOM 2166 O O . HIS A 1 275 ? 12.310 -14.997 -2.793 1.00 93.81 275 HIS A O 1
ATOM 2172 N N . LEU A 1 276 ? 14.274 -15.532 -1.816 1.00 94.50 276 LEU A N 1
ATOM 2173 C CA . LEU A 1 276 ? 14.028 -14.895 -0.518 1.00 94.50 276 LEU A CA 1
ATOM 2174 C C . LEU A 1 276 ? 12.617 -15.215 0.030 1.00 94.50 276 LEU A C 1
ATOM 2176 O O . LEU A 1 276 ? 12.194 -16.373 0.106 1.00 94.50 276 LEU A O 1
ATOM 2180 N N . ASP A 1 277 ? 11.888 -14.172 0.388 1.00 94.12 277 ASP A N 1
ATOM 2181 C CA . ASP A 1 277 ? 10.572 -14.117 1.011 1.00 94.12 277 ASP A CA 1
ATOM 2182 C C . ASP A 1 277 ? 9.436 -13.828 0.006 1.00 94.12 277 ASP A C 1
ATOM 2184 O O . ASP A 1 277 ? 8.314 -13.559 0.415 1.00 94.12 277 ASP A O 1
ATOM 2188 N N . THR A 1 278 ? 9.696 -13.925 -1.306 1.00 95.75 278 THR A N 1
ATOM 2189 C CA . THR A 1 278 ? 8.687 -13.718 -2.371 1.00 95.75 278 THR A CA 1
ATOM 2190 C C . THR A 1 278 ? 7.418 -14.559 -2.210 1.00 95.75 278 THR A C 1
ATOM 2192 O O . THR A 1 278 ? 7.473 -15.726 -1.825 1.00 95.75 278 THR A O 1
ATOM 2195 N N . LEU A 1 279 ? 6.273 -14.021 -2.628 1.00 97.12 279 LEU A N 1
ATOM 2196 C CA . LEU A 1 279 ? 4.990 -14.727 -2.549 1.00 97.12 279 LEU A CA 1
ATOM 2197 C C . LEU A 1 279 ? 4.768 -15.796 -3.622 1.00 97.12 279 LEU A C 1
ATOM 2199 O O . LEU A 1 279 ? 3.849 -16.597 -3.467 1.00 97.12 279 LEU A O 1
ATOM 2203 N N . TYR A 1 280 ? 5.596 -15.847 -4.667 1.00 96.81 280 TYR A N 1
ATOM 2204 C CA . TYR A 1 280 ? 5.369 -16.714 -5.823 1.00 96.81 280 TYR A CA 1
ATOM 2205 C C . TYR A 1 280 ? 5.233 -18.196 -5.431 1.00 96.81 280 TYR A C 1
ATOM 2207 O O . TYR A 1 280 ? 6.186 -18.812 -4.945 1.00 96.81 280 TYR A O 1
ATOM 2215 N N . GLY A 1 281 ? 4.046 -18.764 -5.642 1.00 96.12 281 GLY A N 1
ATOM 2216 C CA . GLY A 1 281 ? 3.660 -20.133 -5.294 1.00 96.12 281 GLY A CA 1
ATOM 2217 C C . GLY A 1 281 ? 3.520 -20.388 -3.790 1.00 96.12 281 GLY A C 1
ATOM 2218 O O . GLY A 1 281 ? 3.495 -21.543 -3.364 1.00 96.12 281 GLY A O 1
ATOM 2219 N N . ARG A 1 282 ? 3.508 -19.329 -2.972 1.00 97.19 282 ARG A N 1
ATOM 2220 C CA . ARG A 1 282 ? 3.618 -19.396 -1.507 1.00 97.19 282 ARG A CA 1
ATOM 2221 C C . ARG A 1 282 ? 2.550 -18.606 -0.751 1.00 97.19 282 ARG A C 1
ATOM 2223 O O . ARG A 1 282 ? 2.437 -18.808 0.454 1.00 97.19 282 ARG A O 1
ATOM 2230 N N . SER A 1 283 ? 1.771 -17.755 -1.422 1.00 98.12 283 SER A N 1
ATOM 2231 C CA . SER A 1 283 ? 0.682 -16.994 -0.793 1.00 98.12 283 SER A CA 1
ATOM 2232 C C . SER A 1 283 ? -0.329 -17.929 -0.115 1.00 98.12 283 SER A C 1
ATOM 2234 O O . SER A 1 283 ? -0.954 -18.767 -0.773 1.00 98.12 283 SER A O 1
ATOM 2236 N N . LEU A 1 284 ? -0.472 -17.797 1.206 1.00 98.06 284 LEU A N 1
ATOM 2237 C CA . LEU A 1 284 ? -1.283 -18.667 2.053 1.00 98.06 284 LEU A CA 1
ATOM 2238 C C . LEU A 1 284 ? -2.780 -18.523 1.733 1.00 98.06 284 LEU A C 1
ATOM 2240 O O . LEU A 1 284 ? -3.336 -17.430 1.811 1.00 98.06 284 LEU A O 1
ATOM 2244 N N . GLY A 1 285 ? -3.442 -19.634 1.403 1.00 98.19 285 GLY A N 1
ATOM 2245 C CA . GLY A 1 285 ? -4.895 -19.703 1.228 1.00 98.19 285 GLY A CA 1
ATOM 2246 C C . GLY A 1 285 ? -5.675 -19.955 2.522 1.00 98.19 285 GLY A C 1
ATOM 2247 O O . GLY A 1 285 ? -5.108 -20.184 3.592 1.00 98.19 285 GLY A O 1
ATOM 2248 N N . GLY A 1 286 ? -7.003 -19.926 2.427 1.00 98.31 286 GLY A N 1
ATOM 2249 C CA . GLY A 1 286 ? -7.911 -20.087 3.560 1.00 98.31 286 GLY A CA 1
ATOM 2250 C C . GLY A 1 286 ? -9.331 -19.613 3.255 1.00 98.31 286 GLY A C 1
ATOM 2251 O O . GLY A 1 286 ? -9.727 -19.496 2.094 1.00 98.31 286 GLY A O 1
ATOM 2252 N N . LEU A 1 287 ? -10.112 -19.363 4.307 1.00 98.62 287 LEU A N 1
ATOM 2253 C CA . LEU A 1 287 ? -11.420 -18.710 4.226 1.00 98.62 287 LEU A CA 1
ATOM 2254 C C . LEU A 1 287 ? -11.235 -17.191 4.283 1.00 98.62 287 LEU A C 1
ATOM 2256 O O . LEU A 1 287 ? -10.762 -16.669 5.292 1.00 98.62 287 LEU A O 1
ATOM 2260 N N . THR A 1 288 ? -11.625 -16.486 3.224 1.00 98.56 288 THR A N 1
ATOM 2261 C CA . THR A 1 288 ? -11.471 -15.031 3.144 1.00 98.56 288 THR A CA 1
ATOM 2262 C C . THR A 1 288 ? -12.496 -14.288 4.000 1.00 98.56 288 THR A C 1
ATOM 2264 O O . THR A 1 288 ? -13.564 -14.834 4.306 1.00 98.56 288 THR A O 1
ATOM 2267 N N . PRO A 1 289 ? -12.235 -13.011 4.334 1.00 98.00 289 PRO A N 1
ATOM 2268 C CA . PRO A 1 289 ? -13.210 -12.151 5.005 1.00 98.00 289 PRO A CA 1
ATOM 2269 C C . PRO A 1 289 ? -14.548 -12.032 4.256 1.00 98.00 289 PRO A C 1
ATOM 2271 O O . PRO A 1 289 ? -15.595 -11.917 4.889 1.00 98.00 289 PRO A O 1
ATOM 2274 N N . SER A 1 290 ? -14.525 -12.119 2.920 1.00 97.62 290 SER A N 1
ATOM 2275 C CA . SER A 1 290 ? -15.723 -12.104 2.063 1.00 97.62 290 SER A CA 1
ATOM 2276 C C . SER A 1 290 ? -16.401 -13.477 1.903 1.00 97.62 290 SER A C 1
ATOM 2278 O O . SER A 1 290 ? -17.402 -13.594 1.199 1.00 97.62 290 SER A O 1
ATOM 2280 N N . GLY A 1 291 ? -15.899 -14.522 2.570 1.00 97.62 291 GLY A N 1
ATOM 2281 C CA . GLY A 1 291 ? -16.592 -15.802 2.748 1.00 97.62 291 GLY A CA 1
ATOM 2282 C C . GLY A 1 291 ? -16.316 -16.878 1.694 1.00 97.62 291 GLY A C 1
ATOM 2283 O O . GLY A 1 291 ? -16.847 -17.983 1.813 1.00 97.62 291 GLY A O 1
ATOM 2284 N N . TRP A 1 292 ? -15.480 -16.605 0.691 1.00 97.94 292 TRP A N 1
ATOM 2285 C CA . TRP A 1 292 ? -15.025 -17.620 -0.263 1.00 97.94 292 TRP A CA 1
ATOM 2286 C C . TRP A 1 292 ? -13.718 -18.273 0.201 1.00 97.94 292 TRP A C 1
ATOM 2288 O O . TRP A 1 292 ? -12.995 -17.742 1.040 1.00 97.94 292 TRP A O 1
ATOM 2298 N N . ARG A 1 293 ? -13.432 -19.471 -0.317 1.00 98.00 293 ARG A N 1
ATOM 2299 C CA . ARG A 1 293 ? -12.220 -20.235 0.007 1.00 98.00 293 ARG A CA 1
ATOM 2300 C C . ARG A 1 293 ? -11.264 -20.270 -1.174 1.00 98.00 293 ARG A C 1
ATOM 2302 O O . ARG A 1 293 ? -11.707 -20.320 -2.319 1.00 98.00 293 ARG A O 1
ATOM 2309 N N . CYS A 1 294 ? -9.970 -20.298 -0.886 1.00 96.62 294 CYS A N 1
ATOM 2310 C CA . CYS A 1 294 ? -8.919 -20.437 -1.888 1.00 96.62 294 CYS A CA 1
ATOM 2311 C C . CYS A 1 294 ? -7.728 -21.227 -1.340 1.00 96.62 294 CYS A C 1
ATOM 2313 O O . CYS A 1 294 ? -7.409 -21.118 -0.158 1.00 96.62 294 CYS A O 1
ATOM 2315 N N . ASP A 1 295 ? -7.048 -21.974 -2.208 1.00 96.75 295 ASP A N 1
ATOM 2316 C CA . ASP A 1 295 ? -5.798 -22.665 -1.858 1.00 96.75 295 ASP A CA 1
ATOM 2317 C C . ASP A 1 295 ? -4.612 -21.695 -1.790 1.00 96.75 295 ASP A C 1
ATOM 2319 O O . ASP A 1 295 ? -3.689 -21.882 -0.999 1.00 96.75 295 ASP A O 1
ATOM 2323 N N . SER A 1 296 ? -4.679 -20.621 -2.578 1.00 97.25 296 SER A N 1
ATOM 2324 C CA . SER A 1 296 ? -3.752 -19.497 -2.545 1.00 97.25 296 SER A CA 1
ATOM 2325 C C . SER A 1 296 ? -4.540 -18.198 -2.652 1.00 97.25 296 SER A C 1
ATOM 2327 O O . SER A 1 296 ? -5.436 -18.084 -3.494 1.00 97.25 296 SER A O 1
ATOM 2329 N N . LEU A 1 297 ? -4.270 -17.259 -1.746 1.00 98.50 297 LEU A N 1
ATOM 2330 C CA . LEU A 1 297 ? -4.928 -15.958 -1.747 1.00 98.50 297 LEU A CA 1
ATOM 2331 C C . LEU A 1 297 ? -4.318 -15.078 -2.852 1.00 98.50 297 LEU A C 1
ATOM 2333 O O . LEU A 1 297 ? -3.085 -15.029 -2.938 1.00 98.50 297 LEU A O 1
ATOM 2337 N N . PRO A 1 298 ? -5.132 -14.368 -3.663 1.00 98.62 298 PRO A N 1
ATOM 2338 C CA . PRO A 1 298 ? -4.625 -13.372 -4.598 1.00 98.62 298 PRO A CA 1
ATOM 2339 C C . PRO A 1 298 ? -3.699 -12.374 -3.905 1.00 98.62 298 PRO A C 1
ATOM 2341 O O . PRO A 1 298 ? -3.883 -12.062 -2.724 1.00 98.62 298 PRO A O 1
ATOM 2344 N N . TYR A 1 299 ? -2.694 -11.886 -4.624 1.00 98.81 299 TYR A N 1
ATOM 2345 C CA . TYR A 1 299 ? -1.723 -10.971 -4.045 1.00 98.81 299 TYR A CA 1
ATOM 2346 C C . TYR A 1 299 ? -1.177 -9.955 -5.044 1.00 98.81 299 TYR A C 1
ATOM 2348 O O . TYR A 1 299 ? -1.129 -10.203 -6.248 1.00 98.81 299 TYR A O 1
ATOM 2356 N N . LEU A 1 300 ? -0.736 -8.814 -4.521 1.00 98.75 300 LEU A N 1
ATOM 2357 C CA . LEU A 1 300 ? 0.033 -7.820 -5.253 1.00 98.75 300 LEU A CA 1
ATOM 2358 C C . LEU A 1 300 ? 1.527 -8.042 -5.048 1.00 98.75 300 LEU A C 1
ATOM 2360 O O . LEU A 1 300 ? 1.990 -8.339 -3.944 1.00 98.75 300 LEU A O 1
ATOM 2364 N N . VAL A 1 301 ? 2.288 -7.841 -6.115 1.00 98.44 301 VAL A N 1
ATOM 2365 C CA . VAL A 1 301 ? 3.718 -7.566 -6.021 1.00 98.44 301 VAL A CA 1
ATOM 2366 C C . VAL A 1 301 ? 4.037 -6.218 -6.630 1.00 98.44 301 VAL A C 1
ATOM 2368 O O . VAL A 1 301 ? 3.504 -5.863 -7.677 1.00 98.44 301 VAL A O 1
ATOM 2371 N N . GLU A 1 302 ? 4.904 -5.463 -5.972 1.00 97.44 302 GLU A N 1
ATOM 2372 C CA . GLU A 1 302 ? 5.220 -4.084 -6.339 1.00 97.44 302 GLU A CA 1
ATOM 2373 C C . GLU A 1 302 ? 6.728 -3.878 -6.500 1.00 97.44 302 GLU A C 1
ATOM 2375 O O . GLU A 1 302 ? 7.533 -4.587 -5.897 1.00 97.44 302 GLU A O 1
ATOM 2380 N N . VAL A 1 303 ? 7.110 -2.875 -7.295 1.00 97.62 303 VAL A N 1
ATOM 2381 C CA . VAL A 1 303 ? 8.483 -2.350 -7.315 1.00 97.62 303 VAL A CA 1
ATOM 2382 C C . VAL A 1 303 ? 8.654 -1.461 -6.077 1.00 97.62 303 VAL A C 1
ATOM 2384 O O . VAL A 1 303 ? 8.228 -0.301 -6.085 1.00 97.62 303 VAL A O 1
ATOM 2387 N N . ASP A 1 304 ? 9.208 -2.009 -4.995 1.00 95.69 304 ASP A N 1
ATOM 2388 C CA . ASP A 1 304 ? 9.184 -1.379 -3.668 1.00 95.69 304 ASP A CA 1
ATOM 2389 C C . ASP A 1 304 ? 10.309 -0.352 -3.412 1.00 95.69 304 ASP A C 1
ATOM 2391 O O . ASP A 1 304 ? 11.347 -0.341 -4.075 1.00 95.69 304 ASP A O 1
ATOM 2395 N N . ASN A 1 305 ? 10.106 0.522 -2.419 1.00 94.75 305 ASN A N 1
ATOM 2396 C CA . ASN A 1 305 ? 11.115 1.435 -1.888 1.00 94.75 305 ASN A CA 1
ATOM 2397 C C . ASN A 1 305 ? 11.381 1.121 -0.409 1.00 94.75 305 ASN A C 1
ATOM 2399 O O . ASN A 1 305 ? 10.456 1.050 0.395 1.00 94.75 305 ASN A O 1
ATOM 2403 N N . PHE A 1 306 ? 12.649 1.002 -0.028 1.00 92.12 306 PHE A N 1
ATOM 2404 C CA . PHE A 1 306 ? 13.043 0.705 1.357 1.00 92.12 306 PHE A CA 1
ATOM 2405 C C . PHE A 1 306 ? 14.417 1.271 1.737 1.00 92.12 306 PHE A C 1
ATOM 2407 O O . PHE A 1 306 ? 14.910 1.010 2.833 1.00 92.12 306 PHE A O 1
ATOM 2414 N N . GLY A 1 307 ? 15.018 2.106 0.883 1.00 91.44 307 GLY A N 1
ATOM 2415 C CA . GLY A 1 307 ? 16.191 2.897 1.236 1.00 91.44 307 GLY A CA 1
ATOM 2416 C C . GLY A 1 307 ? 17.403 2.636 0.351 1.00 91.44 307 GLY A C 1
ATOM 2417 O O . GLY A 1 307 ? 17.316 2.106 -0.753 1.00 91.44 307 GLY A O 1
ATOM 2418 N N . THR A 1 308 ? 18.561 3.057 0.844 1.00 88.81 308 THR A N 1
ATOM 2419 C CA . THR A 1 308 ? 19.839 2.959 0.132 1.00 88.81 308 THR A CA 1
ATOM 2420 C C . THR A 1 308 ? 20.688 1.830 0.697 1.00 88.81 308 THR A C 1
ATOM 2422 O O . THR A 1 308 ? 20.685 1.607 1.909 1.00 88.81 308 THR A O 1
ATOM 2425 N N . SER A 1 309 ? 21.484 1.187 -0.155 1.00 92.25 309 SER A N 1
ATOM 2426 C CA . SER A 1 309 ? 22.571 0.310 0.289 1.00 92.25 309 SER A CA 1
ATOM 2427 C C . SER A 1 309 ? 23.922 1.031 0.210 1.00 92.25 309 SER A C 1
ATOM 2429 O O . SER A 1 309 ? 24.039 2.107 -0.374 1.00 92.25 309 SER A O 1
ATOM 2431 N N . ASP A 1 310 ? 24.963 0.427 0.776 1.00 93.25 310 ASP A N 1
ATOM 2432 C CA . ASP A 1 310 ? 26.354 0.869 0.643 1.00 93.25 310 ASP A CA 1
ATOM 2433 C C . ASP A 1 310 ? 27.045 0.353 -0.637 1.00 93.25 310 ASP A C 1
ATOM 2435 O O . ASP A 1 310 ? 28.240 0.584 -0.820 1.00 93.25 310 ASP A O 1
ATOM 2439 N N . ARG A 1 311 ? 26.304 -0.322 -1.530 1.00 94.25 311 ARG A N 1
ATOM 2440 C CA . ARG A 1 311 ? 26.809 -1.000 -2.739 1.00 94.25 311 ARG A CA 1
ATOM 2441 C C . ARG A 1 311 ? 26.084 -0.592 -4.025 1.00 94.25 311 ARG A C 1
ATOM 2443 O O . ARG A 1 311 ? 25.970 -1.385 -4.954 1.00 94.25 311 ARG A O 1
ATOM 2450 N N . GLU A 1 312 ? 25.560 0.630 -4.083 1.00 94.94 312 GLU A N 1
ATOM 2451 C CA . GLU A 1 312 ? 24.851 1.151 -5.260 1.00 94.94 312 GLU A CA 1
ATOM 2452 C C . GLU A 1 312 ? 25.630 0.933 -6.573 1.00 94.94 312 GLU A C 1
ATOM 2454 O O . GLU A 1 312 ? 26.767 1.381 -6.727 1.00 94.94 312 GLU A O 1
ATOM 2459 N N . GLY A 1 313 ? 24.993 0.274 -7.543 1.00 94.06 313 GLY A N 1
ATOM 2460 C CA . GLY A 1 313 ? 25.571 -0.052 -8.847 1.00 94.06 313 GLY A CA 1
ATOM 2461 C C . GLY A 1 313 ? 26.287 -1.405 -8.907 1.00 94.06 313 GLY A C 1
ATOM 2462 O O . GLY A 1 313 ? 26.663 -1.832 -10.001 1.00 94.06 313 GLY A O 1
ATOM 2463 N N . GLU A 1 314 ? 26.445 -2.103 -7.781 1.00 95.00 314 GLU A N 1
ATOM 2464 C CA . GLU A 1 314 ? 27.058 -3.431 -7.711 1.00 95.00 314 GLU A CA 1
ATOM 2465 C C . GLU A 1 314 ? 25.987 -4.533 -7.699 1.00 95.00 314 GLU A C 1
ATOM 2467 O O . GLU A 1 314 ? 24.977 -4.400 -7.009 1.00 95.00 314 GLU A O 1
ATOM 2472 N N . PRO A 1 315 ? 26.173 -5.652 -8.422 1.00 94.69 315 PRO A N 1
ATOM 2473 C CA . PRO A 1 315 ? 25.203 -6.739 -8.399 1.00 94.69 315 PRO A CA 1
ATOM 2474 C C . PRO A 1 315 ? 25.191 -7.408 -7.020 1.00 94.69 315 PRO A C 1
ATOM 2476 O O . PRO A 1 315 ? 26.231 -7.847 -6.523 1.00 94.69 315 PRO A O 1
ATOM 2479 N N . THR A 1 316 ? 24.010 -7.557 -6.424 1.00 90.12 316 THR A N 1
ATOM 2480 C CA . THR A 1 316 ? 23.832 -8.295 -5.167 1.00 90.12 316 THR A CA 1
ATOM 2481 C C . THR A 1 316 ? 22.921 -9.509 -5.379 1.00 90.12 316 THR A C 1
ATOM 2483 O O . THR A 1 316 ? 22.353 -9.718 -6.451 1.00 90.12 316 THR A O 1
ATOM 2486 N N . GLN A 1 317 ? 22.842 -10.372 -4.366 1.00 85.88 317 GLN A N 1
ATOM 2487 C CA . GLN A 1 317 ? 21.902 -11.503 -4.310 1.00 85.88 317 GLN A CA 1
ATOM 2488 C C . GLN A 1 317 ? 20.947 -11.384 -3.108 1.00 85.88 317 GLN A C 1
ATOM 2490 O O . GLN A 1 317 ? 20.263 -12.345 -2.760 1.00 85.88 317 GLN A O 1
ATOM 2495 N N . ASP A 1 318 ? 20.971 -10.233 -2.435 1.00 90.88 318 ASP A N 1
ATOM 2496 C CA . ASP A 1 318 ? 20.035 -9.872 -1.376 1.00 90.88 318 ASP A CA 1
ATOM 2497 C C . ASP A 1 318 ? 18.864 -9.074 -1.974 1.00 90.88 318 ASP A C 1
ATOM 2499 O O . ASP A 1 318 ? 18.678 -9.040 -3.188 1.00 90.88 318 ASP A O 1
ATOM 2503 N N . TYR A 1 319 ? 18.053 -8.452 -1.122 1.00 92.38 319 TYR A N 1
ATOM 2504 C CA . TYR A 1 319 ? 16.898 -7.672 -1.558 1.00 92.38 319 TYR A CA 1
ATOM 2505 C C . TYR A 1 319 ? 17.265 -6.310 -2.183 1.00 92.38 319 TYR A C 1
ATOM 2507 O O . TYR A 1 319 ? 16.374 -5.652 -2.708 1.00 92.38 319 TYR A O 1
ATOM 2515 N N . PHE A 1 320 ? 18.534 -5.877 -2.171 1.00 96.12 320 PHE A N 1
ATOM 2516 C CA . PHE A 1 320 ? 18.978 -4.638 -2.822 1.00 96.12 320 PHE A CA 1
ATOM 2517 C C . PHE A 1 320 ? 19.443 -4.889 -4.259 1.00 96.12 320 PHE A C 1
ATOM 2519 O O . PHE A 1 320 ? 20.642 -4.927 -4.530 1.00 96.12 320 PHE A O 1
ATOM 2526 N N . VAL A 1 321 ? 18.515 -5.033 -5.201 1.00 96.81 321 VAL A N 1
ATOM 2527 C CA . VAL A 1 321 ? 18.837 -5.239 -6.619 1.00 96.81 321 VAL A CA 1
ATOM 2528 C C . VAL A 1 321 ? 19.816 -4.178 -7.151 1.00 96.81 321 VAL A C 1
ATOM 2530 O O . VAL A 1 321 ? 19.578 -2.974 -7.107 1.00 96.81 321 VAL A O 1
ATOM 2533 N N . TRP A 1 322 ? 20.969 -4.629 -7.643 1.00 97.06 322 TRP A N 1
ATOM 2534 C CA . TRP A 1 322 ? 22.084 -3.773 -8.074 1.00 97.06 322 TRP A CA 1
ATOM 2535 C C . TRP A 1 322 ? 22.534 -2.758 -7.010 1.00 97.06 322 TRP A C 1
ATOM 2537 O O . TRP A 1 322 ? 22.969 -1.655 -7.338 1.00 97.06 322 TRP A O 1
ATOM 2547 N N . GLY A 1 323 ? 22.393 -3.113 -5.732 1.00 96.12 323 GLY A N 1
ATOM 2548 C CA . GLY A 1 323 ? 22.708 -2.250 -4.601 1.00 96.12 323 GLY A CA 1
ATOM 2549 C C . GLY A 1 323 ? 21.724 -1.097 -4.400 1.00 96.12 323 GLY A C 1
ATOM 2550 O O . GLY A 1 323 ? 22.011 -0.178 -3.636 1.00 96.12 323 GLY A O 1
ATOM 2551 N N . TYR A 1 324 ? 20.570 -1.112 -5.055 1.00 97.12 324 TYR A N 1
ATOM 2552 C CA . TYR A 1 324 ? 19.497 -0.146 -4.842 1.00 97.12 324 TYR A CA 1
ATOM 2553 C C . TYR A 1 324 ? 18.276 -0.848 -4.254 1.00 97.12 324 TYR A C 1
ATOM 2555 O O . TYR A 1 324 ? 18.137 -2.064 -4.380 1.00 97.12 324 TYR A O 1
ATOM 2563 N N . ASP A 1 325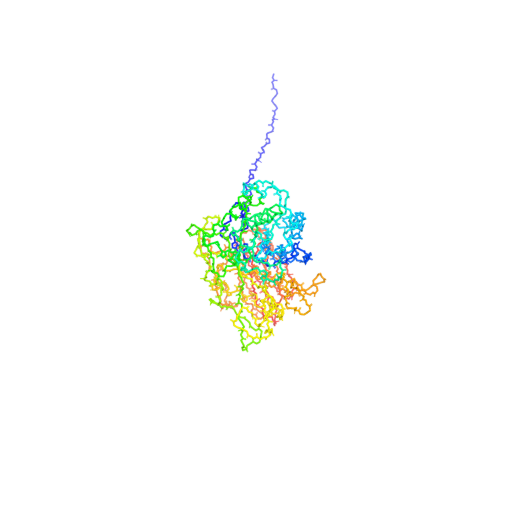 ? 17.363 -0.098 -3.635 1.00 97.12 325 ASP A N 1
ATOM 2564 C CA . ASP A 1 325 ? 15.995 -0.608 -3.543 1.00 97.12 325 ASP A CA 1
ATOM 2565 C C . ASP A 1 325 ? 15.377 -0.733 -4.949 1.00 97.12 325 ASP A C 1
ATOM 2567 O O . ASP A 1 325 ? 15.895 -0.201 -5.941 1.00 97.12 325 ASP A O 1
ATOM 2571 N N . GLU A 1 326 ? 14.287 -1.488 -5.052 1.00 97.94 326 GLU A N 1
ATOM 2572 C CA . GLU A 1 326 ? 13.723 -1.893 -6.343 1.00 97.94 326 GLU A CA 1
ATOM 2573 C C . GLU A 1 326 ? 13.280 -0.679 -7.168 1.00 97.94 326 GLU A C 1
ATOM 2575 O O . GLU A 1 326 ? 13.544 -0.607 -8.369 1.00 97.94 326 GLU A O 1
ATOM 2580 N N . MET A 1 327 ? 12.668 0.312 -6.519 1.00 98.12 327 MET A N 1
ATOM 2581 C CA . MET A 1 327 ? 12.191 1.533 -7.159 1.00 98.12 327 MET A CA 1
ATOM 2582 C C . MET A 1 327 ? 13.337 2.432 -7.624 1.00 98.12 327 MET A C 1
ATOM 2584 O O . MET A 1 327 ? 13.277 2.972 -8.732 1.00 98.12 327 MET A O 1
ATOM 2588 N N . CYS A 1 328 ? 14.400 2.584 -6.831 1.00 98.12 328 CYS A N 1
ATOM 2589 C CA . CYS A 1 328 ? 15.576 3.352 -7.233 1.00 98.12 328 CYS A CA 1
ATOM 2590 C C . CYS A 1 328 ? 16.313 2.682 -8.393 1.00 98.12 328 CYS A C 1
ATOM 2592 O O . CYS A 1 328 ? 16.714 3.377 -9.330 1.00 98.12 328 CYS A O 1
ATOM 2594 N N . TRP A 1 329 ? 16.455 1.352 -8.375 1.00 98.12 329 TRP A N 1
ATOM 2595 C CA . TRP A 1 329 ? 16.996 0.611 -9.515 1.00 98.12 329 TRP A CA 1
ATOM 2596 C C . TRP A 1 329 ? 16.126 0.811 -10.755 1.00 98.12 329 TRP A C 1
ATOM 2598 O O . TRP A 1 329 ? 16.644 1.227 -11.792 1.00 98.12 329 TRP A O 1
ATOM 2608 N N . PHE A 1 330 ? 14.813 0.588 -10.645 1.00 98.38 330 PHE A N 1
ATOM 2609 C CA . PHE A 1 330 ? 13.881 0.703 -11.765 1.00 98.38 330 PHE A CA 1
ATOM 2610 C C . PHE A 1 330 ? 13.883 2.115 -12.361 1.00 98.38 330 PHE A C 1
ATOM 2612 O O . PHE A 1 330 ? 13.940 2.276 -13.578 1.00 98.38 330 PHE A O 1
ATOM 2619 N N . ALA A 1 331 ? 13.903 3.158 -11.526 1.00 98.12 331 ALA A N 1
ATOM 2620 C CA . ALA A 1 331 ? 13.960 4.546 -11.977 1.00 98.12 331 ALA A CA 1
ATOM 2621 C C . ALA A 1 331 ? 15.243 4.868 -12.769 1.00 98.12 331 ALA A C 1
ATOM 2623 O O . ALA A 1 331 ? 15.189 5.635 -13.729 1.00 98.12 331 ALA A O 1
ATOM 2624 N N . LYS A 1 332 ? 16.385 4.269 -12.412 1.00 97.25 332 LYS A N 1
ATOM 2625 C CA . LYS A 1 332 ? 17.682 4.500 -13.082 1.00 97.25 332 LYS A CA 1
ATOM 2626 C C . LYS A 1 332 ? 17.828 3.771 -14.420 1.00 97.25 332 LYS A C 1
ATOM 2628 O O . LYS A 1 332 ? 18.791 4.018 -15.143 1.00 97.25 332 LYS A O 1
ATOM 2633 N N . GLN A 1 333 ? 16.890 2.895 -14.765 1.00 97.12 333 GLN A N 1
ATOM 2634 C CA . GLN A 1 333 ? 16.924 2.170 -16.028 1.00 97.12 333 GLN A CA 1
ATOM 2635 C C . GLN A 1 333 ? 16.526 3.049 -17.217 1.00 97.12 333 GLN A C 1
ATOM 2637 O O . GLN A 1 333 ? 15.718 3.954 -17.038 1.00 97.12 333 GLN A O 1
ATOM 2642 N N . PRO A 1 334 ? 17.012 2.796 -18.445 1.00 95.50 334 PRO A N 1
ATOM 2643 C CA . PRO A 1 334 ? 16.489 3.446 -19.648 1.00 95.50 334 PRO A CA 1
ATOM 2644 C C . PRO A 1 334 ? 14.980 3.216 -19.830 1.00 95.50 334 PRO A C 1
ATOM 2646 O O . PRO A 1 334 ? 14.449 2.195 -19.405 1.00 95.50 334 PRO A O 1
ATOM 2649 N N . GLU A 1 335 ? 14.285 4.146 -20.494 1.00 94.06 335 GLU A N 1
ATOM 2650 C CA . GLU A 1 335 ? 12.830 4.058 -20.726 1.00 94.06 335 GLU A CA 1
ATOM 2651 C C . GLU A 1 335 ? 12.412 2.754 -21.414 1.00 94.06 335 GLU A C 1
ATOM 2653 O O . GLU A 1 335 ? 11.484 2.094 -20.954 1.00 94.06 335 GLU A O 1
ATOM 2658 N N . GLU A 1 336 ? 13.130 2.365 -22.468 1.00 91.88 336 GLU A N 1
ATOM 2659 C CA . GLU A 1 336 ? 12.901 1.115 -23.198 1.00 91.88 336 GLU A CA 1
ATOM 2660 C C . GLU A 1 336 ? 13.010 -0.099 -22.269 1.00 91.88 336 GLU A C 1
ATOM 2662 O O . GLU A 1 336 ? 12.061 -0.870 -22.158 1.00 91.88 336 GLU A O 1
ATOM 2667 N N . TYR A 1 337 ? 14.092 -0.188 -21.490 1.00 95.12 337 TYR A N 1
ATOM 2668 C CA . TYR A 1 337 ? 14.298 -1.301 -20.566 1.00 95.12 337 TYR A CA 1
ATOM 2669 C C . TYR A 1 337 ? 13.266 -1.327 -19.428 1.00 95.12 337 TYR A C 1
ATOM 2671 O O . TYR A 1 337 ? 12.795 -2.399 -19.065 1.00 95.12 337 TYR A O 1
ATOM 2679 N N . ARG A 1 338 ? 12.834 -0.174 -18.891 1.00 96.44 338 ARG A N 1
ATOM 2680 C CA . ARG A 1 338 ? 11.723 -0.133 -17.915 1.00 96.44 338 ARG A CA 1
ATOM 2681 C C . ARG A 1 338 ? 10.447 -0.734 -18.497 1.00 96.44 338 ARG A C 1
ATOM 2683 O O . ARG A 1 338 ? 9.766 -1.500 -17.822 1.00 96.44 338 ARG A O 1
ATOM 2690 N N . ASN A 1 339 ? 10.123 -0.371 -19.736 1.00 93.44 339 ASN A N 1
ATOM 2691 C CA . ASN A 1 339 ? 8.914 -0.827 -20.409 1.00 93.44 339 ASN A CA 1
ATOM 2692 C C . ASN A 1 339 ? 8.963 -2.332 -20.708 1.00 93.44 339 ASN A C 1
ATOM 2694 O O . ASN A 1 339 ? 8.000 -3.040 -20.414 1.00 93.44 339 ASN A O 1
ATOM 2698 N N . GLU A 1 340 ? 10.093 -2.824 -21.220 1.00 93.44 340 GLU A N 1
ATOM 2699 C CA . GLU A 1 340 ? 10.342 -4.257 -21.418 1.00 93.44 340 GLU A CA 1
ATOM 2700 C C . GLU A 1 340 ? 10.273 -5.029 -20.100 1.00 93.44 340 GLU A C 1
ATOM 2702 O O . GLU A 1 340 ? 9.661 -6.093 -20.030 1.00 93.44 340 GLU A O 1
ATOM 2707 N N . TRP A 1 341 ? 10.849 -4.476 -19.031 1.00 96.38 341 TRP A N 1
ATOM 2708 C CA . TRP A 1 341 ? 10.883 -5.131 -17.732 1.00 96.38 341 TRP A CA 1
ATOM 2709 C C . TRP A 1 341 ? 9.494 -5.255 -17.096 1.00 96.38 341 TRP A C 1
ATOM 2711 O O . TRP A 1 341 ? 9.190 -6.289 -16.507 1.00 96.38 341 TRP A O 1
ATOM 2721 N N . LEU A 1 342 ? 8.620 -4.252 -17.253 1.00 96.62 342 LEU A N 1
ATOM 2722 C CA . LEU A 1 342 ? 7.223 -4.357 -16.813 1.00 96.62 342 LEU A CA 1
ATOM 2723 C C . LEU A 1 342 ? 6.475 -5.466 -17.561 1.00 96.62 342 LEU A C 1
ATOM 2725 O O . LEU A 1 342 ? 5.763 -6.246 -16.933 1.00 96.62 342 LEU A O 1
ATOM 2729 N N . ALA A 1 343 ? 6.656 -5.566 -18.882 1.00 93.44 343 ALA A N 1
ATOM 2730 C CA . ALA A 1 343 ? 6.056 -6.641 -19.670 1.00 93.44 343 ALA A CA 1
ATOM 2731 C C . ALA A 1 343 ? 6.575 -8.018 -19.226 1.00 93.44 343 ALA A C 1
ATOM 2733 O O . ALA A 1 343 ? 5.787 -8.934 -19.004 1.00 93.44 343 ALA A O 1
ATOM 2734 N N . TYR A 1 344 ? 7.887 -8.128 -19.010 1.00 96.31 344 TYR A N 1
ATOM 2735 C CA . TYR A 1 344 ? 8.525 -9.322 -18.467 1.00 96.31 344 TYR A CA 1
ATOM 2736 C C . TYR A 1 344 ? 7.969 -9.713 -17.091 1.00 96.31 344 TYR A C 1
ATOM 2738 O O . TYR A 1 344 ? 7.662 -10.880 -16.874 1.00 96.31 344 TYR A O 1
ATOM 2746 N N . ALA A 1 345 ? 7.814 -8.763 -16.164 1.00 96.81 345 ALA A N 1
ATOM 2747 C CA . ALA A 1 345 ? 7.312 -9.047 -14.822 1.00 96.81 345 ALA A CA 1
ATOM 2748 C C . ALA A 1 345 ? 5.856 -9.541 -14.842 1.00 96.81 345 ALA A C 1
ATOM 2750 O O . ALA A 1 345 ? 5.517 -10.484 -14.127 1.00 96.81 345 ALA A O 1
ATOM 2751 N N . VAL A 1 346 ? 5.011 -8.946 -15.691 1.00 93.88 346 VAL A N 1
ATOM 2752 C CA . VAL A 1 346 ? 3.629 -9.405 -15.901 1.00 93.88 346 VAL A CA 1
ATOM 2753 C C . VAL A 1 346 ? 3.596 -10.823 -16.472 1.00 93.88 346 VAL A C 1
ATOM 2755 O O . VAL A 1 346 ? 2.824 -11.649 -15.987 1.00 93.88 346 VAL A O 1
ATOM 2758 N N . GLU A 1 347 ? 4.428 -11.121 -17.473 1.00 92.38 347 GLU A N 1
ATOM 2759 C CA . GLU A 1 347 ? 4.478 -12.458 -18.074 1.00 92.38 347 GLU A CA 1
ATOM 2760 C C . GLU A 1 347 ? 5.008 -13.499 -17.085 1.00 92.38 347 GLU A C 1
ATOM 2762 O O . GLU A 1 347 ? 4.408 -14.557 -16.919 1.00 92.38 347 GLU A O 1
ATOM 2767 N N . PHE A 1 348 ? 6.064 -13.163 -16.339 1.00 95.75 348 PHE A N 1
ATOM 2768 C CA . PHE A 1 348 ? 6.605 -14.027 -15.294 1.00 95.75 348 PHE A CA 1
ATOM 2769 C C . PHE A 1 348 ? 5.526 -14.425 -14.284 1.00 95.75 348 PHE A C 1
ATOM 2771 O O . PHE A 1 348 ? 5.399 -15.606 -13.965 1.00 95.75 348 PHE A O 1
ATOM 2778 N N . LEU A 1 349 ? 4.734 -13.466 -13.794 1.00 94.44 349 LEU A N 1
ATOM 2779 C CA . LEU A 1 349 ? 3.630 -13.757 -12.878 1.00 94.44 349 LEU A CA 1
ATOM 2780 C C . LEU A 1 349 ? 2.597 -14.676 -13.527 1.00 94.44 349 LEU A C 1
ATOM 2782 O O . LEU A 1 349 ? 2.249 -15.694 -12.941 1.00 94.44 349 LEU A O 1
ATOM 2786 N N . ARG A 1 350 ? 2.169 -14.378 -14.758 1.00 89.12 350 ARG A N 1
ATOM 2787 C CA . ARG A 1 350 ? 1.188 -15.205 -15.472 1.00 89.12 350 ARG A CA 1
ATOM 2788 C C . ARG A 1 350 ? 1.650 -16.655 -15.623 1.00 89.12 350 ARG A C 1
ATOM 2790 O O . ARG A 1 350 ? 0.866 -17.571 -15.392 1.00 89.12 350 ARG A O 1
ATOM 2797 N N . GLU A 1 351 ? 2.904 -16.856 -16.009 1.00 91.44 351 GLU A N 1
ATOM 2798 C CA . GLU A 1 351 ? 3.471 -18.183 -16.255 1.00 91.44 351 GLU A CA 1
ATOM 2799 C C . GLU A 1 351 ? 3.741 -18.967 -14.965 1.00 91.44 351 GLU A C 1
ATOM 2801 O O . GLU A 1 351 ? 3.646 -20.196 -14.961 1.00 91.44 351 GLU A O 1
ATOM 2806 N N . ASN A 1 352 ? 4.112 -18.281 -13.879 1.00 93.06 352 ASN A N 1
ATOM 2807 C CA . ASN A 1 352 ? 4.661 -18.936 -12.690 1.00 93.06 352 ASN A CA 1
ATOM 2808 C C . ASN A 1 352 ? 3.713 -18.946 -11.480 1.00 93.06 352 ASN A C 1
ATOM 2810 O O . ASN A 1 352 ? 3.782 -19.880 -10.679 1.00 93.06 352 ASN A O 1
ATOM 2814 N N . ASP A 1 353 ? 2.841 -17.945 -11.330 1.00 94.69 353 ASP A N 1
ATOM 2815 C CA . ASP A 1 353 ? 1.787 -17.917 -10.310 1.00 94.69 353 ASP A CA 1
ATOM 2816 C C . ASP A 1 353 ? 0.630 -16.970 -10.705 1.00 94.69 353 ASP A C 1
ATOM 2818 O O . ASP A 1 353 ? 0.697 -15.764 -10.445 1.00 94.69 353 ASP A O 1
ATOM 2822 N N . PRO A 1 354 ? -0.474 -17.498 -11.268 1.00 90.94 354 PRO A N 1
ATOM 2823 C CA . PRO A 1 354 ? -1.601 -16.683 -11.721 1.00 90.94 354 PRO A CA 1
ATOM 2824 C C . PRO A 1 354 ? -2.403 -16.025 -10.583 1.00 90.94 354 PRO A C 1
ATOM 2826 O O . PRO A 1 354 ? -3.327 -15.268 -10.865 1.00 90.94 354 PRO A O 1
ATOM 2829 N N . ASN A 1 355 ? -2.088 -16.294 -9.306 1.00 95.88 355 ASN A N 1
ATOM 2830 C CA . ASN A 1 355 ? -2.677 -15.563 -8.176 1.00 95.88 355 ASN A CA 1
ATOM 2831 C C . ASN A 1 355 ? -1.949 -14.233 -7.900 1.00 95.88 355 ASN A C 1
ATOM 2833 O O . ASN A 1 355 ? -2.433 -13.433 -7.097 1.00 95.88 355 ASN A O 1
ATOM 2837 N N . GLY A 1 356 ? -0.792 -14.002 -8.529 1.00 97.56 356 GLY A N 1
ATOM 2838 C CA . GLY A 1 356 ? -0.002 -12.788 -8.379 1.00 97.56 356 GLY A CA 1
ATOM 2839 C C . GLY A 1 356 ? -0.298 -11.740 -9.444 1.00 97.56 356 GLY A C 1
ATOM 2840 O O . GLY A 1 356 ? -0.304 -12.030 -10.639 1.00 97.56 356 GLY A O 1
ATOM 2841 N N . PHE A 1 357 ? -0.457 -10.492 -9.013 1.00 98.38 357 PHE A N 1
ATOM 2842 C CA . PHE A 1 357 ? -0.692 -9.344 -9.884 1.00 98.38 357 PHE A CA 1
ATOM 2843 C C . PHE A 1 357 ? 0.388 -8.285 -9.667 1.00 98.38 357 PHE A C 1
ATOM 2845 O O . PHE A 1 357 ? 0.774 -7.998 -8.534 1.00 98.38 357 PHE A O 1
ATOM 2852 N N . LEU A 1 358 ? 0.882 -7.696 -10.757 1.00 98.44 358 LEU A N 1
ATOM 2853 C CA . LEU A 1 358 ? 1.844 -6.601 -10.681 1.00 98.44 358 LEU A CA 1
ATOM 2854 C C . LEU A 1 358 ? 1.114 -5.295 -10.364 1.00 98.44 358 LEU A C 1
ATOM 2856 O O . LEU A 1 358 ? 0.357 -4.789 -11.194 1.00 98.44 358 LEU A O 1
ATOM 2860 N N . GLU A 1 359 ? 1.400 -4.721 -9.201 1.00 98.44 359 GLU A N 1
ATOM 2861 C CA . GLU A 1 359 ? 1.011 -3.355 -8.883 1.00 98.44 359 GLU A CA 1
ATOM 2862 C C . GLU A 1 359 ? 1.944 -2.387 -9.627 1.00 98.44 359 GLU A C 1
ATOM 2864 O O . GLU A 1 359 ? 3.144 -2.289 -9.354 1.00 98.44 359 GLU A O 1
ATOM 2869 N N . MET A 1 360 ? 1.398 -1.688 -10.624 1.00 98.50 360 MET A N 1
ATOM 2870 C CA . MET A 1 360 ? 2.191 -0.868 -11.542 1.00 98.50 360 MET A CA 1
ATOM 2871 C C . MET A 1 360 ? 2.820 0.349 -10.833 1.00 98.50 360 MET A C 1
ATOM 2873 O O . MET A 1 360 ? 2.141 1.036 -10.067 1.00 98.50 360 MET A O 1
ATOM 2877 N N . PRO A 1 361 ? 4.087 0.710 -11.114 1.00 97.69 361 PRO A N 1
ATOM 2878 C CA . PRO A 1 361 ? 4.737 1.847 -10.464 1.00 97.69 361 PRO A CA 1
ATOM 2879 C C . PRO A 1 361 ? 4.267 3.164 -11.099 1.00 97.69 361 PRO A C 1
ATOM 2881 O O . PRO A 1 361 ? 4.800 3.593 -12.121 1.00 97.69 361 PRO A O 1
ATOM 2884 N N . PHE A 1 362 ? 3.250 3.824 -10.534 1.00 97.88 362 PHE A N 1
ATOM 2885 C CA . PHE A 1 362 ? 2.773 5.123 -11.045 1.00 97.88 362 PHE A CA 1
ATOM 2886 C C . PHE A 1 362 ? 3.463 6.296 -10.357 1.00 97.88 362 PHE A C 1
ATOM 2888 O O . PHE A 1 362 ? 3.829 7.268 -11.013 1.00 97.88 362 PHE A O 1
ATOM 2895 N N . SER A 1 363 ? 3.649 6.222 -9.043 1.00 96.50 363 SER A N 1
ATOM 2896 C CA . SER A 1 363 ? 4.266 7.287 -8.257 1.00 96.50 363 SER A CA 1
ATOM 2897 C C . SER A 1 363 ? 4.902 6.717 -6.998 1.00 96.50 363 SER A C 1
ATOM 2899 O O . SER A 1 363 ? 4.254 5.949 -6.284 1.00 96.50 363 SER A O 1
ATOM 2901 N N . ARG A 1 364 ? 6.156 7.096 -6.716 1.00 96.12 364 ARG A N 1
ATOM 2902 C CA . ARG A 1 364 ? 6.897 6.633 -5.531 1.00 96.12 364 ARG A CA 1
ATOM 2903 C C . ARG A 1 364 ? 8.073 7.550 -5.195 1.00 96.12 364 ARG A C 1
ATOM 2905 O O . ARG A 1 364 ? 8.653 8.162 -6.089 1.00 96.12 364 ARG A O 1
ATOM 2912 N N . CYS A 1 365 ? 8.452 7.649 -3.923 1.00 95.62 365 CYS A N 1
ATOM 2913 C CA . CYS A 1 365 ? 9.677 8.356 -3.541 1.00 95.62 365 CYS A CA 1
ATOM 2914 C C . CYS A 1 365 ? 10.937 7.575 -3.950 1.00 95.62 365 CYS A C 1
ATOM 2916 O O . CYS A 1 365 ? 10.903 6.355 -4.101 1.00 95.62 365 CYS A O 1
ATOM 2918 N N . LEU A 1 366 ? 12.053 8.291 -4.118 1.00 97.06 366 LEU A N 1
ATOM 2919 C CA . LEU A 1 366 ? 13.357 7.715 -4.448 1.00 97.06 366 LEU A CA 1
ATOM 2920 C C . LEU A 1 366 ? 14.363 8.052 -3.348 1.00 97.06 366 LEU A C 1
ATOM 2922 O O . LEU A 1 366 ? 14.716 9.218 -3.161 1.00 97.06 366 LEU A O 1
ATOM 2926 N N . ALA A 1 367 ? 14.840 7.028 -2.638 1.00 95.12 367 ALA A N 1
ATOM 2927 C CA . ALA A 1 367 ? 15.900 7.178 -1.643 1.00 95.12 367 ALA A CA 1
ATOM 2928 C C . ALA A 1 367 ? 17.246 7.542 -2.299 1.00 95.12 367 ALA A C 1
ATOM 2930 O O . ALA A 1 367 ? 17.990 8.373 -1.780 1.00 95.12 367 ALA A O 1
ATOM 2931 N N . SER A 1 368 ? 17.516 6.973 -3.478 1.00 95.50 368 SER A N 1
ATOM 2932 C CA . SER A 1 368 ? 18.647 7.301 -4.347 1.00 95.50 368 SER A CA 1
ATOM 2933 C C . SER A 1 368 ? 18.138 8.010 -5.608 1.00 95.50 368 SER A C 1
ATOM 2935 O O . SER A 1 368 ? 17.498 7.368 -6.448 1.00 95.50 368 SER A O 1
ATOM 2937 N N . PRO A 1 369 ? 18.403 9.320 -5.785 1.00 95.38 369 PRO A N 1
ATOM 2938 C CA . PRO A 1 369 ? 17.858 10.081 -6.904 1.00 95.38 369 PRO A CA 1
ATOM 2939 C C . PRO A 1 369 ? 18.193 9.488 -8.279 1.00 95.38 369 PRO A C 1
ATOM 2941 O O . PRO A 1 369 ? 19.324 9.061 -8.528 1.00 95.38 369 PRO A O 1
ATOM 2944 N N . ALA A 1 370 ? 17.232 9.513 -9.200 1.00 94.75 370 ALA A N 1
ATOM 2945 C CA . ALA A 1 370 ? 17.419 9.133 -10.602 1.00 94.75 370 ALA A CA 1
ATOM 2946 C C . ALA A 1 370 ? 17.333 10.391 -11.473 1.00 94.75 370 ALA A C 1
ATOM 2948 O O . ALA A 1 370 ? 16.349 11.124 -11.400 1.00 94.75 370 ALA A O 1
ATOM 2949 N N . ASP A 1 371 ? 18.384 10.691 -12.240 1.00 90.31 371 ASP A N 1
ATOM 2950 C CA . ASP A 1 371 ? 18.494 11.918 -13.049 1.00 90.31 371 ASP A CA 1
ATOM 2951 C C . ASP A 1 371 ? 18.199 13.214 -12.264 1.00 90.31 371 ASP A C 1
ATOM 2953 O O . ASP A 1 371 ? 17.568 14.149 -12.756 1.00 90.31 371 ASP A O 1
ATOM 2957 N N . GLY A 1 372 ? 18.640 13.263 -11.001 1.00 92.38 372 GLY A N 1
ATOM 2958 C CA . GLY A 1 372 ? 18.412 14.396 -10.096 1.00 92.38 372 GLY A CA 1
ATOM 2959 C C . GLY A 1 372 ? 17.001 14.474 -9.500 1.00 92.38 372 GLY A C 1
ATOM 2960 O O . GLY A 1 372 ? 16.721 15.397 -8.738 1.00 92.38 372 GLY A O 1
ATOM 2961 N N . GLN A 1 373 ? 16.122 13.515 -9.800 1.00 94.31 373 GLN A N 1
ATOM 2962 C CA . GLN A 1 373 ? 14.778 13.435 -9.235 1.00 94.31 373 GLN A CA 1
ATOM 2963 C C . GLN A 1 373 ? 14.766 12.601 -7.956 1.00 94.31 373 GLN A C 1
ATOM 2965 O O . GLN A 1 373 ? 15.254 11.475 -7.940 1.00 94.31 373 GLN A O 1
ATOM 2970 N N . THR A 1 374 ? 14.155 13.130 -6.899 1.00 95.69 374 THR A N 1
ATOM 2971 C CA . THR A 1 374 ? 13.894 12.421 -5.630 1.00 95.69 374 THR A CA 1
ATOM 2972 C C . THR A 1 374 ? 12.524 11.736 -5.607 1.00 95.69 374 THR A C 1
ATOM 2974 O O . THR A 1 374 ? 12.117 11.174 -4.590 1.00 95.69 374 THR A O 1
ATOM 2977 N N . TRP A 1 375 ? 11.789 11.807 -6.717 1.00 96.31 375 TRP A N 1
ATOM 2978 C CA . TRP A 1 375 ? 10.455 11.248 -6.856 1.00 96.31 375 TRP A CA 1
ATOM 2979 C C . TRP A 1 375 ? 10.273 10.656 -8.249 1.00 96.31 375 TRP A C 1
ATOM 2981 O O . TRP A 1 375 ? 10.651 11.268 -9.249 1.00 96.31 375 TRP A O 1
ATOM 2991 N N . TYR A 1 376 ? 9.695 9.465 -8.298 1.00 97.12 376 TYR A N 1
ATOM 2992 C CA . TYR A 1 376 ? 9.340 8.765 -9.514 1.00 97.12 376 TYR A CA 1
ATOM 2993 C C . TYR A 1 376 ? 7.919 9.123 -9.934 1.00 97.12 376 TYR A C 1
ATOM 2995 O O . TYR A 1 376 ? 6.985 9.040 -9.140 1.00 97.12 376 TYR A O 1
ATOM 3003 N N . TYR A 1 377 ? 7.762 9.466 -11.207 1.00 96.25 377 TYR A N 1
ATOM 3004 C CA . TYR A 1 377 ? 6.487 9.805 -11.822 1.00 96.25 377 TYR A CA 1
ATOM 3005 C C . TYR A 1 377 ? 6.322 9.031 -13.130 1.00 96.25 377 TYR A C 1
ATOM 3007 O O . TYR A 1 377 ? 6.960 9.363 -14.129 1.00 96.25 377 TYR A O 1
ATOM 3015 N N . GLY A 1 378 ? 5.468 8.011 -13.144 1.00 95.88 378 GLY A N 1
ATOM 3016 C CA . GLY A 1 378 ? 5.293 7.094 -14.273 1.00 95.88 378 GLY A CA 1
ATOM 3017 C C . GLY A 1 378 ? 4.643 7.709 -15.519 1.00 95.88 378 GLY A C 1
ATOM 3018 O O . GLY A 1 378 ? 4.607 7.084 -16.582 1.00 95.88 378 GLY A O 1
ATOM 3019 N N . ASN A 1 379 ? 4.151 8.941 -15.413 1.00 90.38 379 ASN A N 1
ATOM 3020 C CA . ASN A 1 379 ? 3.453 9.662 -16.472 1.00 90.38 379 ASN A CA 1
ATOM 3021 C C . ASN A 1 379 ? 4.299 9.773 -17.743 1.00 90.38 379 ASN A C 1
ATOM 3023 O O . ASN A 1 379 ? 5.529 9.899 -17.694 1.00 90.38 379 ASN A O 1
ATOM 3027 N N . THR A 1 380 ? 3.619 9.813 -18.891 1.00 87.31 380 THR A N 1
ATOM 3028 C CA . THR A 1 380 ? 4.250 10.188 -20.160 1.00 87.31 380 THR A CA 1
ATOM 3029 C C . THR A 1 380 ? 4.919 11.548 -20.023 1.00 87.31 380 THR A C 1
ATOM 3031 O O . THR A 1 380 ? 4.295 12.510 -19.570 1.00 87.31 380 THR A O 1
ATOM 3034 N N . ARG A 1 381 ? 6.175 11.657 -20.466 1.00 85.56 381 ARG A N 1
ATOM 3035 C CA . ARG A 1 381 ? 6.857 12.949 -20.524 1.00 85.56 381 ARG A CA 1
ATOM 3036 C C . ARG A 1 381 ? 6.061 13.943 -21.376 1.00 85.56 381 ARG A C 1
ATOM 3038 O O . ARG A 1 381 ? 5.878 13.748 -22.576 1.00 85.56 381 ARG A O 1
ATOM 3045 N N . ALA A 1 382 ? 5.606 15.017 -20.745 1.00 79.00 382 ALA A N 1
ATOM 3046 C CA . ALA A 1 382 ? 4.768 16.051 -21.347 1.00 79.00 382 ALA A CA 1
ATOM 3047 C C . ALA A 1 382 ? 4.991 17.391 -20.622 1.00 79.00 382 ALA A C 1
ATOM 3049 O O . ALA A 1 382 ? 5.575 17.393 -19.541 1.00 79.00 382 ALA A O 1
ATOM 3050 N N . PRO A 1 383 ? 4.511 18.540 -21.135 1.00 76.56 383 PRO A N 1
ATOM 3051 C CA . PRO A 1 383 ? 4.687 19.826 -20.453 1.00 76.56 383 PRO A CA 1
ATOM 3052 C C . PRO A 1 383 ? 4.187 19.860 -18.996 1.00 76.56 383 PRO A C 1
ATOM 3054 O O . PRO A 1 383 ? 4.772 20.562 -18.179 1.00 76.56 383 PRO A O 1
ATOM 3057 N N . GLY A 1 384 ? 3.140 19.093 -18.658 1.00 71.44 384 GLY A N 1
ATOM 3058 C CA . GLY A 1 384 ? 2.636 18.964 -17.281 1.00 71.44 384 GLY A CA 1
ATOM 3059 C C . GLY A 1 384 ? 3.498 18.086 -16.366 1.00 71.44 384 GLY A C 1
ATOM 3060 O O . GLY A 1 384 ? 3.470 18.263 -15.152 1.00 71.44 384 GLY A O 1
ATOM 3061 N N . THR A 1 385 ? 4.302 17.197 -16.955 1.00 82.25 385 THR A N 1
ATOM 3062 C CA . THR A 1 385 ? 5.198 16.259 -16.267 1.00 82.25 385 THR A CA 1
ATOM 3063 C C . THR A 1 385 ? 6.501 16.121 -17.077 1.00 82.25 385 THR A C 1
ATOM 3065 O O . THR A 1 385 ? 6.743 15.094 -17.720 1.00 82.25 385 THR A O 1
ATOM 3068 N N . PRO A 1 386 ? 7.359 17.162 -17.119 1.00 83.38 386 PRO A N 1
ATOM 3069 C CA . PRO A 1 386 ? 8.518 17.201 -18.020 1.00 83.38 386 PRO A CA 1
ATOM 3070 C C . PRO A 1 386 ? 9.601 16.176 -17.665 1.00 83.38 386 PRO A C 1
ATOM 3072 O O . PRO A 1 386 ? 10.435 15.844 -18.504 1.00 83.38 386 PRO A O 1
ATOM 3075 N N . HIS A 1 387 ? 9.563 15.649 -16.443 1.00 89.00 387 HIS A N 1
ATOM 3076 C CA . HIS A 1 387 ? 10.486 14.633 -15.949 1.00 89.00 387 HIS A CA 1
ATOM 3077 C C . HIS A 1 387 ? 9.817 13.263 -15.740 1.00 89.00 387 HIS A C 1
ATOM 3079 O O . HIS A 1 387 ? 10.321 12.426 -14.998 1.00 89.00 387 HIS A O 1
ATOM 3085 N N . GLY A 1 388 ? 8.681 13.027 -16.409 1.00 92.00 388 GLY A N 1
ATOM 3086 C CA . GLY A 1 388 ? 8.018 11.725 -16.413 1.00 92.00 388 GLY A CA 1
ATOM 3087 C C . GLY A 1 388 ? 8.930 10.598 -16.898 1.00 92.00 388 GLY A C 1
ATOM 3088 O O . GLY A 1 388 ? 9.755 10.786 -17.802 1.00 92.00 388 GLY A O 1
ATOM 3089 N N . PHE A 1 389 ? 8.753 9.429 -16.287 1.00 95.75 389 PHE A N 1
ATOM 3090 C CA . PHE A 1 389 ? 9.459 8.188 -16.596 1.00 95.75 389 PHE A CA 1
ATOM 3091 C C . PHE A 1 389 ? 8.755 7.363 -17.693 1.00 95.75 389 PHE A C 1
ATOM 3093 O O . PHE A 1 389 ? 9.281 6.324 -18.092 1.00 95.75 389 PHE A O 1
ATOM 3100 N N . SER A 1 390 ? 7.629 7.853 -18.230 1.00 91.19 390 SER A N 1
ATOM 3101 C CA . SER A 1 390 ? 6.982 7.391 -19.470 1.00 91.19 390 SER A CA 1
ATOM 3102 C C . SER A 1 390 ? 6.541 5.919 -19.515 1.00 91.19 390 SER A C 1
ATOM 3104 O O . SER A 1 390 ? 6.523 5.326 -20.590 1.00 91.19 390 SER A O 1
ATOM 3106 N N . VAL A 1 391 ? 6.109 5.336 -18.393 1.00 92.56 391 VAL A N 1
ATOM 3107 C CA . VAL A 1 391 ? 5.545 3.966 -18.376 1.00 92.56 391 VAL A CA 1
ATOM 3108 C C . VAL A 1 391 ? 4.052 3.924 -18.716 1.00 92.56 391 VAL A C 1
ATOM 3110 O O . VAL A 1 391 ? 3.513 2.870 -19.032 1.00 92.56 391 VAL A O 1
ATOM 3113 N N . GLU A 1 392 ? 3.370 5.071 -18.701 1.00 89.50 392 GLU A N 1
ATOM 3114 C CA . GLU A 1 392 ? 1.923 5.187 -18.928 1.00 89.50 392 GLU A CA 1
ATOM 3115 C C . GLU A 1 392 ? 1.405 4.456 -20.179 1.00 89.50 392 GLU A C 1
ATOM 3117 O O . GLU A 1 392 ? 0.405 3.740 -20.097 1.00 89.50 392 GLU A O 1
ATOM 3122 N N . ARG A 1 393 ? 2.054 4.628 -21.341 1.00 86.00 393 ARG A N 1
ATOM 3123 C CA . ARG A 1 393 ? 1.600 3.973 -22.584 1.00 86.00 393 ARG A CA 1
ATOM 3124 C C . ARG A 1 393 ? 1.755 2.460 -22.502 1.00 86.00 393 ARG A C 1
ATOM 3126 O O . ARG A 1 393 ? 0.844 1.742 -22.899 1.00 86.00 393 ARG A O 1
ATOM 3133 N N . THR A 1 394 ? 2.874 2.000 -21.951 1.00 88.81 394 THR A N 1
ATOM 3134 C CA . THR A 1 394 ? 3.171 0.582 -21.736 1.00 88.81 394 THR A CA 1
ATOM 3135 C C . THR A 1 394 ? 2.135 -0.050 -20.823 1.00 88.81 394 THR A C 1
ATOM 3137 O O . THR A 1 394 ? 1.558 -1.069 -21.177 1.00 88.81 394 THR A O 1
ATOM 3140 N N . VAL A 1 395 ? 1.822 0.588 -19.693 1.00 90.62 395 VAL A N 1
ATOM 3141 C CA . VAL A 1 395 ? 0.806 0.080 -18.764 1.00 90.62 395 VAL A CA 1
ATOM 3142 C C . VAL A 1 395 ? -0.568 0.027 -19.428 1.00 90.62 395 VAL A C 1
ATOM 3144 O O . VAL A 1 395 ? -1.262 -0.983 -19.325 1.00 90.62 395 VAL A O 1
ATOM 3147 N N . LYS A 1 396 ? -0.954 1.077 -20.166 1.00 86.88 396 LYS A N 1
ATOM 3148 C CA . LYS A 1 396 ? -2.220 1.084 -20.911 1.00 86.88 396 LYS A CA 1
ATOM 3149 C C . LYS A 1 396 ? -2.296 -0.068 -21.918 1.00 86.88 396 LYS A C 1
ATOM 3151 O O . LYS A 1 396 ? -3.342 -0.703 -22.014 1.00 86.88 396 LYS A O 1
ATOM 3156 N N . ALA A 1 397 ? -1.209 -0.337 -22.641 1.00 82.75 397 ALA A N 1
ATOM 3157 C CA . ALA A 1 397 ? -1.133 -1.438 -23.596 1.00 82.75 397 ALA A CA 1
ATOM 3158 C C . ALA A 1 397 ? -1.206 -2.800 -22.893 1.00 82.75 397 ALA A C 1
ATOM 3160 O O . ALA A 1 397 ? -2.060 -3.610 -23.245 1.00 82.75 397 ALA A O 1
ATOM 3161 N N . LEU A 1 398 ? -0.391 -3.026 -21.855 1.00 82.94 398 LEU A N 1
ATOM 3162 C CA . LEU A 1 398 ? -0.395 -4.265 -21.070 1.00 82.94 398 LEU A CA 1
ATOM 3163 C C . LEU A 1 398 ? -1.794 -4.569 -20.543 1.00 82.94 398 LEU A C 1
ATOM 3165 O O . LEU A 1 398 ? -2.306 -5.666 -20.743 1.00 82.94 398 LEU A O 1
ATOM 3169 N N . TRP A 1 399 ? -2.464 -3.579 -19.958 1.00 83.38 399 TRP A N 1
ATOM 3170 C CA . TRP A 1 399 ? -3.818 -3.780 -19.474 1.00 83.38 399 TRP A CA 1
ATOM 3171 C C . TRP A 1 399 ? -4.879 -3.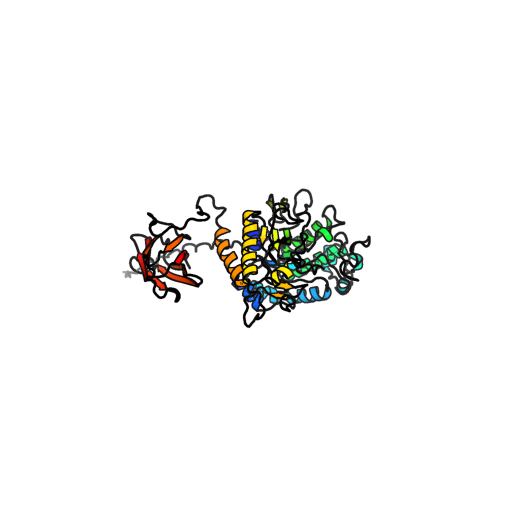887 -20.574 1.00 83.38 399 TRP A C 1
ATOM 3173 O O . TRP A 1 399 ? -5.917 -4.507 -20.353 1.00 83.38 399 TRP A O 1
ATOM 3183 N N . GLY A 1 400 ? -4.657 -3.280 -21.740 1.00 67.56 400 GLY A N 1
ATOM 3184 C CA . GLY A 1 400 ? -5.530 -3.402 -22.907 1.00 67.56 400 GLY A CA 1
ATOM 3185 C C . GLY A 1 400 ? -5.489 -4.799 -23.525 1.00 67.56 400 GLY A C 1
ATOM 3186 O O . GLY A 1 400 ? -6.542 -5.362 -23.804 1.00 67.56 400 GLY A O 1
ATOM 3187 N N . HIS A 1 401 ? -4.295 -5.377 -23.676 1.00 47.66 401 HIS A N 1
ATOM 3188 C CA . HIS A 1 401 ? -4.108 -6.738 -24.189 1.00 47.66 401 HIS A CA 1
ATOM 3189 C C . HIS A 1 401 ? -4.664 -7.802 -23.236 1.00 47.66 401 HIS A C 1
ATOM 3191 O O . HIS A 1 401 ? -5.252 -8.779 -23.680 1.00 47.66 401 HIS A O 1
ATOM 3197 N N . LEU A 1 402 ? -4.532 -7.581 -21.929 1.00 42.09 402 LEU A N 1
ATOM 3198 C CA . LEU A 1 402 ? -4.923 -8.544 -20.898 1.00 42.09 402 LEU A CA 1
ATOM 3199 C C . LEU A 1 402 ? -6.386 -8.439 -20.453 1.00 42.09 402 LEU A C 1
ATOM 3201 O O . LEU A 1 402 ? -6.973 -9.439 -20.060 1.00 42.09 402 LEU A O 1
ATOM 3205 N N . ALA A 1 403 ? -7.025 -7.269 -20.560 1.00 32.59 403 ALA A N 1
ATOM 3206 C CA . ALA A 1 403 ? -8.457 -7.149 -20.268 1.00 32.59 403 ALA A CA 1
ATOM 3207 C C . ALA A 1 403 ? -9.352 -7.917 -21.254 1.00 32.59 403 ALA A C 1
ATOM 3209 O O . ALA A 1 403 ? -10.506 -8.182 -20.925 1.00 32.59 403 ALA A O 1
ATOM 3210 N N . TYR A 1 404 ? -8.821 -8.283 -22.425 1.00 29.27 404 TYR A N 1
ATOM 3211 C CA . TYR A 1 404 ? -9.470 -9.209 -23.351 1.00 29.27 404 TYR A CA 1
ATOM 3212 C C . TYR A 1 404 ? -9.337 -10.682 -22.929 1.00 29.27 404 TYR A C 1
ATOM 3214 O O . TYR A 1 404 ? -10.120 -11.493 -23.398 1.00 29.27 404 TYR A O 1
ATOM 3222 N N . ASP A 1 405 ? -8.412 -11.024 -22.026 1.00 35.03 405 ASP A N 1
ATOM 3223 C CA . ASP A 1 405 ? -8.149 -12.408 -21.596 1.00 35.03 405 ASP A CA 1
ATOM 3224 C C . ASP A 1 405 ? -8.717 -12.701 -20.187 1.00 35.03 405 ASP A C 1
ATOM 3226 O O . ASP A 1 405 ? -9.140 -13.811 -19.874 1.00 35.03 405 ASP A O 1
ATOM 3230 N N . CYS A 1 406 ? -8.841 -11.682 -19.322 1.00 29.33 406 CYS A N 1
ATOM 3231 C CA . CYS A 1 406 ? -9.325 -11.847 -17.941 1.00 29.33 406 CYS A CA 1
ATOM 3232 C C . CYS A 1 406 ? -10.839 -12.124 -17.789 1.00 29.33 406 CYS A C 1
ATOM 3234 O O . CYS A 1 406 ? -11.321 -12.186 -16.658 1.00 29.33 406 CYS A O 1
ATOM 3236 N N . ARG A 1 407 ? -11.614 -12.262 -18.876 1.00 32.31 407 ARG A N 1
ATOM 3237 C CA . ARG A 1 407 ? -13.069 -12.527 -18.808 1.00 32.31 407 ARG A CA 1
ATOM 3238 C C . ARG A 1 407 ? -13.523 -13.844 -19.446 1.00 32.31 407 ARG A C 1
ATOM 3240 O O . ARG A 1 407 ? -14.634 -14.267 -19.147 1.00 32.31 407 ARG A O 1
ATOM 3247 N N . ASP A 1 408 ? -12.667 -14.547 -20.189 1.00 30.00 408 ASP A N 1
ATOM 3248 C CA . ASP A 1 408 ? -13.105 -15.700 -20.997 1.00 30.00 408 ASP A CA 1
ATOM 3249 C C . ASP A 1 408 ? -12.658 -17.083 -20.478 1.00 30.00 408 ASP A C 1
ATOM 3251 O O . ASP A 1 408 ? -12.957 -18.104 -21.094 1.00 30.00 408 ASP A O 1
ATOM 3255 N N . ALA A 1 409 ? -12.023 -17.179 -19.305 1.00 28.50 409 ALA A N 1
ATOM 3256 C CA . ALA A 1 409 ? -11.547 -18.470 -18.785 1.00 28.50 409 ALA A CA 1
ATOM 3257 C C . ALA A 1 409 ? -12.541 -19.250 -17.896 1.00 28.50 409 ALA A C 1
ATOM 3259 O O . ALA A 1 409 ? -12.220 -20.357 -17.466 1.00 28.50 409 ALA A O 1
ATOM 3260 N N . TYR A 1 410 ? -13.750 -18.741 -17.632 1.00 25.28 410 TYR A N 1
ATOM 3261 C CA . TYR A 1 410 ? -14.785 -19.496 -16.905 1.00 25.28 410 TYR A CA 1
ATOM 3262 C C . TYR A 1 410 ? -16.190 -19.258 -17.469 1.00 25.28 410 TYR A C 1
ATOM 3264 O O . TYR A 1 410 ? -17.096 -18.790 -16.785 1.00 25.28 410 TYR A O 1
ATOM 3272 N N . LEU A 1 411 ? -16.390 -19.657 -18.724 1.00 25.47 411 LEU A N 1
ATOM 3273 C CA . LEU A 1 411 ? -17.705 -20.061 -19.214 1.00 25.47 411 LEU A CA 1
ATOM 3274 C C . LEU A 1 411 ? -17.588 -21.488 -19.757 1.00 25.47 411 LEU A C 1
ATOM 3276 O O . LEU A 1 411 ? -16.805 -21.778 -20.661 1.00 25.47 411 LEU A O 1
ATOM 3280 N N . GLU A 1 412 ? -18.338 -22.405 -19.146 1.00 24.56 412 GLU A N 1
ATOM 3281 C CA . GLU A 1 412 ? -18.507 -23.776 -19.621 1.00 24.56 412 GLU A CA 1
ATOM 3282 C C . GLU A 1 412 ? -18.974 -23.758 -21.084 1.00 24.56 412 GLU A C 1
ATOM 3284 O O . GLU A 1 412 ? -20.140 -23.495 -21.369 1.00 24.56 412 GLU A O 1
ATOM 3289 N N . GLY A 1 413 ? -18.066 -24.054 -22.018 1.00 24.81 413 GLY A N 1
ATOM 3290 C CA . GLY A 1 413 ? -18.427 -24.282 -23.419 1.00 24.81 413 GLY A CA 1
ATOM 3291 C C . GLY A 1 413 ? -17.561 -23.577 -24.458 1.00 24.81 413 GLY A C 1
ATOM 3292 O O . GLY A 1 413 ? -18.090 -22.841 -25.274 1.00 24.81 413 GLY A O 1
ATOM 3293 N N . GLY A 1 414 ? -16.260 -23.878 -24.476 1.00 26.50 414 GLY A N 1
ATOM 3294 C CA . GLY A 1 414 ? -15.423 -23.933 -25.682 1.00 26.50 414 GLY A CA 1
ATOM 3295 C C . GLY A 1 414 ? -15.257 -22.672 -26.540 1.00 26.50 414 GLY A C 1
ATOM 3296 O O . GLY A 1 414 ? -16.056 -22.421 -27.433 1.00 26.50 414 GLY A O 1
ATOM 3297 N N . ALA A 1 415 ? -14.086 -22.039 -26.440 1.00 23.08 415 ALA A N 1
ATOM 3298 C CA . ALA A 1 415 ? -13.357 -21.502 -27.591 1.00 23.08 415 ALA A CA 1
ATOM 3299 C C . ALA A 1 415 ? -11.854 -21.438 -27.270 1.00 23.08 415 ALA A C 1
ATOM 3301 O O . ALA A 1 415 ? -11.460 -21.166 -26.141 1.00 23.08 415 ALA A O 1
ATOM 3302 N N . TYR A 1 416 ? -11.025 -21.770 -28.259 1.00 23.70 416 TYR A N 1
ATOM 3303 C CA . TYR A 1 416 ? -9.581 -21.964 -28.139 1.00 23.70 416 TYR A CA 1
ATOM 3304 C C . TYR A 1 416 ? -8.815 -20.689 -28.522 1.00 23.70 416 TYR A C 1
ATOM 3306 O O . TYR A 1 416 ? -9.037 -20.146 -29.602 1.00 23.70 416 TYR A O 1
ATOM 3314 N N . LEU A 1 417 ? -7.842 -20.296 -27.699 1.00 23.77 417 LEU A N 1
ATOM 3315 C CA . LEU A 1 417 ? -6.665 -19.532 -28.122 1.00 23.77 417 LEU A CA 1
ATOM 3316 C C . LEU A 1 417 ? -5.699 -20.490 -28.839 1.00 23.77 417 LEU A C 1
ATOM 3318 O O . LEU A 1 417 ? -5.301 -21.509 -28.270 1.00 23.77 417 LEU A O 1
ATOM 3322 N N . PHE A 1 418 ? -5.295 -20.173 -30.071 1.00 24.58 418 PHE A N 1
ATOM 3323 C CA . PHE A 1 418 ? -4.066 -20.741 -30.630 1.00 24.58 418 PHE A CA 1
ATOM 3324 C C . PHE A 1 418 ? -2.890 -19.918 -30.098 1.00 24.58 418 PHE A C 1
ATOM 3326 O O . PHE A 1 418 ? -2.752 -18.741 -30.423 1.00 24.58 418 PHE A O 1
ATOM 3333 N N . GLY A 1 419 ? -2.091 -20.543 -29.231 1.00 23.16 419 GLY A N 1
ATOM 3334 C CA . GLY A 1 419 ? -0.867 -19.975 -28.673 1.00 23.16 419 GLY A CA 1
ATOM 3335 C C . GLY A 1 419 ? 0.264 -19.815 -29.695 1.00 23.16 419 GLY A C 1
ATOM 3336 O O . GLY A 1 419 ? 0.166 -20.251 -30.840 1.00 23.16 419 GLY A O 1
ATOM 3337 N N . GLU A 1 420 ? 1.323 -19.156 -29.221 1.00 27.48 420 GLU A N 1
ATOM 3338 C CA . GLU A 1 420 ? 2.677 -19.001 -29.770 1.00 27.48 420 GLU A CA 1
ATOM 3339 C C . GLU A 1 420 ? 2.961 -19.551 -31.189 1.00 27.48 420 GLU A C 1
ATOM 3341 O O . GLU A 1 420 ? 2.971 -20.753 -31.447 1.00 27.48 420 GLU A O 1
ATOM 3346 N N . GLY A 1 421 ? 3.365 -18.656 -32.099 1.00 30.06 421 GLY A N 1
ATOM 3347 C CA . GLY A 1 421 ? 4.288 -19.024 -33.180 1.00 30.06 421 GLY A CA 1
ATOM 3348 C C . GLY A 1 421 ? 3.711 -19.554 -34.498 1.00 30.06 421 GLY A C 1
ATOM 3349 O O . GLY A 1 421 ? 4.454 -20.192 -35.242 1.00 30.06 421 GLY A O 1
ATOM 3350 N N . SER A 1 422 ? 2.461 -19.261 -34.869 1.00 26.69 422 SER A N 1
ATOM 3351 C CA . SER A 1 422 ? 1.975 -19.556 -36.231 1.00 26.69 422 SER A CA 1
ATOM 3352 C C . SER A 1 422 ? 1.357 -18.334 -36.917 1.00 26.69 422 SER A C 1
ATOM 3354 O O . SER A 1 422 ? 0.267 -17.877 -36.596 1.00 26.69 422 SER A O 1
ATOM 3356 N N . TRP A 1 423 ? 2.087 -17.791 -37.892 1.00 33.69 423 TRP A N 1
ATOM 3357 C CA . TRP A 1 423 ? 1.561 -16.832 -38.860 1.00 33.69 423 TRP A CA 1
ATOM 3358 C C . TRP A 1 423 ? 0.774 -17.601 -39.924 1.00 33.69 423 TRP A C 1
ATOM 3360 O O . TRP A 1 423 ? 1.344 -18.479 -40.573 1.00 33.69 423 TRP A O 1
ATOM 3370 N N . LEU A 1 424 ? -0.490 -17.249 -40.168 1.00 33.25 424 LEU A N 1
ATOM 3371 C CA . LEU A 1 424 ? -1.134 -17.601 -41.435 1.00 33.25 424 LEU A CA 1
ATOM 3372 C C . LEU A 1 424 ? -0.479 -16.753 -42.534 1.00 33.25 424 LEU A C 1
ATOM 3374 O O . LEU A 1 424 ? -0.663 -15.535 -42.592 1.00 33.25 424 LEU A O 1
ATOM 3378 N N . ASN A 1 425 ? 0.334 -17.387 -43.381 1.00 32.75 425 ASN A N 1
ATOM 3379 C CA . ASN A 1 425 ? 0.784 -16.777 -44.630 1.00 32.75 425 ASN A CA 1
ATOM 3380 C C . ASN A 1 425 ? -0.428 -16.650 -45.562 1.00 32.75 425 ASN A C 1
ATOM 3382 O O . ASN A 1 425 ? -1.160 -17.622 -45.730 1.00 32.75 425 ASN A O 1
ATOM 3386 N N . ALA A 1 426 ? -0.613 -15.502 -46.222 1.00 37.38 426 ALA A N 1
ATOM 3387 C CA . ALA A 1 426 ? -1.778 -15.223 -47.080 1.00 37.38 426 ALA A CA 1
ATOM 3388 C C . ALA A 1 426 ? -1.987 -16.165 -48.287 1.00 37.38 426 ALA A C 1
ATOM 3390 O O . ALA A 1 426 ? -2.908 -15.955 -49.070 1.00 37.38 426 ALA A O 1
ATOM 3391 N N . SER A 1 427 ? -1.163 -17.200 -48.460 1.00 35.56 427 SER A N 1
ATOM 3392 C CA . SER A 1 427 ? -1.454 -18.302 -49.380 1.00 35.56 427 SER A CA 1
ATOM 3393 C C . SER A 1 427 ? -2.446 -19.326 -48.815 1.00 35.56 427 SER A C 1
ATOM 3395 O O . SER A 1 427 ? -2.983 -20.121 -49.581 1.00 35.56 427 SER A O 1
ATOM 3397 N N . GLU A 1 428 ? -2.683 -19.336 -47.502 1.00 39.66 428 GLU A N 1
ATOM 3398 C CA . GLU A 1 428 ? -3.708 -20.159 -46.858 1.00 39.66 428 GLU A CA 1
ATOM 3399 C C . GLU A 1 428 ? -4.927 -19.276 -46.577 1.00 39.66 428 GLU A C 1
ATOM 3401 O O . GLU A 1 428 ? -5.055 -18.662 -45.519 1.00 39.66 428 GLU A O 1
ATOM 3406 N N . GLU A 1 429 ? -5.815 -19.154 -47.568 1.00 40.56 429 GLU A N 1
ATOM 3407 C CA . GLU A 1 429 ? -7.141 -18.578 -47.336 1.00 40.56 429 GLU A CA 1
ATOM 3408 C C . GLU A 1 429 ? -7.828 -19.354 -46.197 1.00 40.56 429 GLU A C 1
ATOM 3410 O O . GLU A 1 429 ? -7.872 -20.590 -46.256 1.00 40.56 429 GLU A O 1
ATOM 3415 N N . PRO A 1 430 ? -8.407 -18.681 -45.185 1.00 39.12 430 PRO A N 1
ATOM 3416 C CA . PRO A 1 430 ? -9.310 -19.347 -44.262 1.00 39.12 430 PRO A CA 1
ATOM 3417 C C . PRO A 1 430 ? -10.493 -19.879 -45.077 1.00 39.12 430 PRO A C 1
ATOM 3419 O O . PRO A 1 430 ? -11.368 -19.125 -45.501 1.00 39.12 430 PRO A O 1
ATOM 3422 N N . GLN A 1 431 ? -10.517 -21.182 -45.355 1.00 34.62 431 GLN A N 1
ATOM 3423 C CA . GLN A 1 431 ? -11.657 -21.796 -46.025 1.00 34.62 431 GLN A CA 1
ATOM 3424 C C . GLN A 1 431 ? -12.785 -21.993 -45.008 1.00 34.62 431 GLN A C 1
ATOM 3426 O O . GLN A 1 431 ? -12.892 -23.044 -44.380 1.00 34.62 431 GLN A O 1
ATOM 3431 N N . GLY A 1 432 ? -13.625 -20.969 -44.831 1.00 41.81 432 GLY A N 1
ATOM 3432 C CA . GLY A 1 432 ? -14.836 -21.044 -44.008 1.00 41.81 432 GLY A CA 1
ATOM 3433 C C . GLY A 1 432 ? -15.219 -19.736 -43.311 1.00 41.81 432 GLY A C 1
ATOM 3434 O O . GLY A 1 432 ? -14.451 -18.780 -43.280 1.00 41.81 432 GLY A O 1
ATOM 3435 N N . MET A 1 433 ? -16.435 -19.704 -42.755 1.00 37.22 433 MET A N 1
ATOM 3436 C CA . MET A 1 433 ? -16.938 -18.602 -41.922 1.00 37.22 433 MET A CA 1
ATOM 3437 C C . MET A 1 433 ? -16.187 -18.548 -40.586 1.00 37.22 433 MET A C 1
ATOM 3439 O O . MET A 1 433 ? -16.131 -19.553 -39.879 1.00 37.22 433 MET A O 1
ATOM 3443 N N . VAL A 1 434 ? -15.674 -17.371 -40.220 1.00 42.56 434 VAL A N 1
ATOM 3444 C CA . VAL A 1 434 ? -15.023 -17.129 -38.922 1.00 42.56 434 VAL A CA 1
ATOM 3445 C C . VAL A 1 434 ? -15.979 -16.325 -38.017 1.00 42.56 434 VAL A C 1
ATOM 3447 O O . VAL A 1 434 ? -16.540 -15.327 -38.486 1.00 42.56 434 VAL A O 1
ATOM 3450 N N . PRO A 1 435 ? -16.225 -16.740 -36.756 1.00 40.62 435 PRO A N 1
ATOM 3451 C CA . PRO A 1 435 ? -16.988 -15.947 -35.785 1.00 40.62 435 PRO A CA 1
ATOM 3452 C C . PRO A 1 435 ? -16.317 -14.595 -35.489 1.00 40.62 435 PRO A C 1
ATOM 3454 O O . PRO A 1 435 ? -15.118 -14.437 -35.709 1.00 40.62 435 PRO A O 1
ATOM 3457 N N . ALA A 1 436 ? -17.066 -13.620 -34.962 1.00 41.94 436 ALA A N 1
ATOM 3458 C CA . ALA A 1 436 ? -16.481 -12.358 -34.504 1.00 41.94 436 ALA A CA 1
ATOM 3459 C C . ALA A 1 436 ? -15.480 -12.609 -33.352 1.00 41.94 436 ALA A C 1
ATOM 3461 O O . ALA A 1 436 ? -15.834 -13.231 -32.354 1.00 41.94 436 ALA A O 1
ATOM 3462 N N . GLY A 1 437 ? -14.237 -12.145 -33.517 1.00 47.69 437 GLY A N 1
ATOM 3463 C CA . GLY A 1 437 ? -13.105 -12.346 -32.605 1.00 47.69 437 GLY A CA 1
ATOM 3464 C C . GLY A 1 437 ? -11.800 -11.806 -33.213 1.00 47.69 437 GLY A C 1
ATOM 3465 O O . GLY A 1 437 ? -11.797 -11.327 -34.349 1.00 47.69 437 GLY A O 1
ATOM 3466 N N . SER A 1 438 ? -10.696 -11.849 -32.464 1.00 41.22 438 SER A N 1
ATOM 3467 C CA . SER A 1 438 ? -9.380 -11.379 -32.929 1.00 41.22 438 SER A CA 1
ATOM 3468 C C . SER A 1 438 ? -8.747 -12.385 -33.899 1.00 41.22 438 SER A C 1
ATOM 3470 O O . SER A 1 438 ? -8.517 -13.535 -33.533 1.00 41.22 438 SER A O 1
ATOM 3472 N N . LEU A 1 439 ? -8.429 -11.957 -35.124 1.00 45.75 439 LEU A N 1
ATOM 3473 C CA . LEU A 1 439 ? -7.730 -12.764 -36.130 1.00 45.75 439 LEU A CA 1
ATOM 3474 C C . LEU A 1 439 ? -6.424 -12.064 -36.530 1.00 45.75 439 LEU A C 1
ATOM 3476 O O . LEU A 1 439 ? -6.446 -10.946 -37.037 1.00 45.75 439 LEU A O 1
ATOM 3480 N N . ALA A 1 440 ? -5.276 -12.716 -36.351 1.00 44.22 440 ALA A N 1
ATOM 3481 C CA . ALA A 1 440 ? -3.991 -12.193 -36.820 1.00 44.22 440 ALA A CA 1
ATOM 3482 C C . ALA A 1 440 ? -3.631 -12.786 -38.193 1.00 44.22 440 ALA A C 1
ATOM 3484 O O . ALA A 1 440 ? -3.607 -14.006 -38.353 1.00 44.22 440 ALA A O 1
ATOM 3485 N N . ALA A 1 441 ? -3.334 -11.937 -39.181 1.00 49.12 441 ALA A N 1
ATOM 3486 C CA . ALA A 1 441 ? -2.948 -12.357 -40.528 1.00 49.12 441 ALA A CA 1
ATOM 3487 C C . ALA A 1 441 ? -1.798 -11.493 -41.073 1.00 49.12 441 ALA A C 1
ATOM 3489 O O . ALA A 1 441 ? -1.774 -10.275 -40.911 1.00 49.12 441 ALA A O 1
ATOM 3490 N N . ARG A 1 442 ? -0.825 -12.102 -41.758 1.00 48.72 442 ARG A N 1
ATOM 3491 C CA . ARG A 1 442 ? 0.245 -11.344 -42.429 1.00 48.72 442 ARG A CA 1
ATOM 3492 C C . ARG A 1 442 ? -0.099 -11.173 -43.901 1.00 48.72 442 ARG A C 1
ATOM 3494 O O . ARG A 1 442 ? -0.303 -12.170 -44.591 1.00 48.72 442 ARG A O 1
ATOM 3501 N N . VAL A 1 443 ? -0.128 -9.931 -44.385 1.00 54.69 443 VAL A N 1
ATOM 3502 C CA . VAL A 1 443 ? -0.310 -9.640 -45.814 1.00 54.69 443 VAL A CA 1
ATOM 3503 C C . VAL A 1 443 ? 1.080 -9.540 -46.454 1.00 54.69 443 VAL A C 1
ATOM 3505 O O . VAL A 1 443 ? 1.849 -8.658 -46.073 1.00 54.69 443 VAL A O 1
ATOM 3508 N N . PRO A 1 444 ? 1.444 -10.441 -47.385 1.00 53.62 444 PRO A N 1
ATOM 3509 C CA . PRO A 1 444 ? 2.707 -10.371 -48.101 1.00 53.62 444 PRO A CA 1
ATOM 3510 C C . PRO A 1 444 ? 2.807 -9.087 -48.919 1.00 53.62 444 PRO A C 1
ATOM 3512 O O . PRO A 1 444 ? 1.798 -8.518 -49.338 1.00 53.62 444 PRO A O 1
ATOM 3515 N N . GLU A 1 445 ? 4.037 -8.684 -49.206 1.00 58.28 445 GLU A N 1
ATOM 3516 C CA . GLU A 1 445 ? 4.348 -7.551 -50.070 1.00 58.28 445 GLU A CA 1
ATOM 3517 C C . GLU A 1 445 ? 3.589 -7.622 -51.411 1.00 58.28 445 GLU A C 1
ATOM 3519 O O . GLU A 1 445 ? 3.648 -8.632 -52.114 1.00 58.28 445 GLU A O 1
ATOM 3524 N N . GLY A 1 446 ? 2.850 -6.559 -51.758 1.00 59.09 446 GLY A N 1
ATOM 3525 C CA . GLY A 1 446 ? 2.035 -6.509 -52.983 1.00 59.09 446 GLY A CA 1
ATOM 3526 C C . GLY A 1 446 ? 0.877 -7.522 -53.031 1.00 59.09 446 GLY A C 1
ATOM 3527 O O . GLY A 1 446 ? 0.301 -7.753 -54.095 1.00 59.09 446 GLY A O 1
ATOM 3528 N N . GLY A 1 447 ? 0.545 -8.152 -51.900 1.00 62.91 447 GLY A N 1
ATOM 3529 C CA . GLY A 1 447 ? -0.518 -9.138 -51.769 1.00 62.91 447 GLY A CA 1
ATOM 3530 C C . GLY A 1 447 ? -1.900 -8.519 -51.559 1.00 62.91 447 GLY A C 1
ATOM 3531 O O . GLY A 1 447 ? -2.058 -7.403 -51.061 1.00 62.91 447 GLY A O 1
ATOM 3532 N N . THR A 1 448 ? -2.926 -9.286 -51.926 1.00 61.56 448 THR A N 1
ATOM 3533 C CA . THR A 1 448 ? -4.318 -9.023 -51.545 1.00 61.56 448 THR A CA 1
ATOM 3534 C C . THR A 1 448 ? -4.790 -10.139 -50.634 1.00 61.56 448 THR A C 1
ATOM 3536 O O . THR A 1 448 ? -4.515 -11.309 -50.895 1.00 61.56 448 THR A O 1
ATOM 3539 N N . TRP A 1 449 ? -5.486 -9.774 -49.566 1.00 63.06 449 TRP A N 1
ATOM 3540 C CA . TRP A 1 449 ? -6.081 -10.718 -48.634 1.00 63.06 449 TRP A CA 1
ATOM 3541 C C . TRP A 1 449 ? -7.563 -10.407 -48.443 1.00 63.06 449 TRP A C 1
ATOM 3543 O O . TRP A 1 449 ? -7.973 -9.247 -48.514 1.00 63.06 449 TRP A O 1
ATOM 3553 N N . SER A 1 450 ? -8.365 -11.446 -48.198 1.00 61.00 450 SER A N 1
ATOM 3554 C CA . SER A 1 450 ? -9.795 -11.298 -47.937 1.00 61.00 450 SER A CA 1
ATOM 3555 C C . SER A 1 450 ? -10.238 -12.097 -46.716 1.00 61.00 450 SER A C 1
ATOM 3557 O O . SER A 1 450 ? -9.805 -13.232 -46.522 1.00 61.00 450 SER A O 1
ATOM 3559 N N . LEU A 1 451 ? -11.132 -11.508 -45.924 1.00 61.78 451 LEU A N 1
ATOM 3560 C CA . LEU A 1 451 ? -11.812 -12.143 -44.800 1.00 61.78 451 LEU A CA 1
ATOM 3561 C C . LEU A 1 451 ? -13.311 -12.101 -45.010 1.00 61.78 451 LEU A C 1
ATOM 3563 O O . LEU A 1 451 ? -13.842 -11.083 -45.440 1.00 61.78 451 LEU A O 1
ATOM 3567 N N . THR A 1 452 ? -13.995 -13.175 -44.628 1.00 59.94 452 THR A N 1
ATOM 3568 C CA . THR A 1 452 ? -15.453 -13.184 -44.499 1.00 59.94 452 THR A CA 1
ATOM 3569 C C . THR A 1 452 ? -15.830 -13.524 -43.061 1.00 59.94 452 THR A C 1
ATOM 3571 O O . THR A 1 452 ? -15.426 -14.570 -42.554 1.00 59.94 452 THR A O 1
ATOM 3574 N N . TRP A 1 453 ? -16.609 -12.663 -42.409 1.00 60.75 453 TRP A N 1
ATOM 3575 C CA . TRP A 1 453 ? -17.168 -12.911 -41.075 1.00 60.75 453 TRP A CA 1
ATOM 3576 C C . TRP A 1 453 ? -18.681 -12.689 -41.077 1.00 60.75 453 TRP A C 1
ATOM 3578 O O . TRP A 1 453 ? -19.234 -12.169 -42.040 1.00 60.75 453 TRP A O 1
ATOM 3588 N N . THR A 1 454 ? -19.368 -13.100 -40.011 1.00 59.50 454 THR A N 1
ATOM 3589 C CA . THR A 1 454 ? -20.792 -12.774 -39.811 1.00 59.50 454 THR A CA 1
ATOM 3590 C C . THR A 1 454 ? -20.894 -11.560 -38.898 1.00 59.50 454 THR A C 1
ATOM 3592 O O . THR A 1 454 ? -20.413 -11.628 -37.769 1.00 59.50 454 THR A O 1
ATOM 3595 N N . ALA A 1 455 ? -21.478 -10.456 -39.363 1.00 58.69 455 ALA A N 1
ATOM 3596 C CA . ALA A 1 455 ? -21.796 -9.308 -38.522 1.00 58.69 455 ALA A CA 1
ATOM 3597 C C . ALA A 1 455 ? -23.111 -9.606 -37.785 1.00 58.69 455 ALA A C 1
ATOM 3599 O O . ALA A 1 455 ? -24.166 -9.558 -38.408 1.00 58.69 455 ALA A O 1
ATOM 3600 N N . PRO A 1 456 ? -23.082 -9.933 -36.482 1.00 51.00 456 PRO A N 1
ATOM 3601 C CA . PRO A 1 456 ? -24.266 -10.445 -35.795 1.00 51.00 456 PRO A CA 1
ATOM 3602 C C . PRO A 1 456 ? -25.400 -9.411 -35.695 1.00 51.00 456 PRO A C 1
ATOM 3604 O O . PRO A 1 456 ? -26.550 -9.803 -35.529 1.00 51.00 456 PRO A O 1
ATOM 3607 N N . GLU A 1 457 ? -25.096 -8.106 -35.803 1.00 56.84 457 GLU A N 1
ATOM 3608 C CA . GLU A 1 457 ? -26.086 -7.021 -35.782 1.00 56.84 457 GLU A CA 1
ATOM 3609 C C . GLU A 1 457 ? -25.649 -5.784 -36.604 1.00 56.84 457 GLU A C 1
ATOM 3611 O O . GLU A 1 457 ? -24.453 -5.544 -36.785 1.00 56.84 457 GLU A O 1
ATOM 3616 N N . PRO A 1 458 ? -26.578 -4.917 -37.046 1.00 61.53 458 PRO A N 1
ATOM 3617 C CA . PRO A 1 458 ? -26.243 -3.609 -37.617 1.00 61.53 458 PRO A CA 1
ATOM 3618 C C . PRO A 1 458 ? -25.504 -2.713 -36.604 1.00 61.53 458 PRO A C 1
ATOM 3620 O O . PRO A 1 458 ? -25.844 -2.688 -35.416 1.00 61.53 458 PRO A O 1
ATOM 3623 N N . GLY A 1 459 ? -24.495 -1.956 -37.039 1.00 59.25 459 GLY A N 1
ATOM 3624 C CA . GLY A 1 459 ? -23.746 -1.062 -36.154 1.00 59.25 459 GLY A CA 1
ATOM 3625 C C . GLY A 1 459 ? -22.407 -0.564 -36.696 1.00 59.25 459 GLY A C 1
ATOM 3626 O O . GLY A 1 459 ? -22.031 -0.818 -37.841 1.00 59.25 459 GLY A O 1
ATOM 3627 N N . TRP A 1 460 ? -21.692 0.168 -35.839 1.00 53.12 460 TRP A N 1
ATOM 3628 C CA . TRP A 1 460 ? -20.330 0.626 -36.098 1.00 53.12 460 TRP A CA 1
ATOM 3629 C C . TRP A 1 460 ? -19.339 -0.440 -35.656 1.00 53.12 460 TRP A C 1
ATOM 3631 O O . TRP A 1 460 ? -19.343 -0.866 -34.504 1.00 53.12 460 TRP A O 1
ATOM 3641 N N . TYR A 1 461 ? -18.464 -0.826 -36.566 1.00 55.94 461 TYR A N 1
ATOM 3642 C CA . TYR A 1 461 ? -17.390 -1.772 -36.341 1.00 55.94 461 TYR A CA 1
ATOM 3643 C C . TYR A 1 461 ? -16.064 -1.039 -36.488 1.00 55.94 461 TYR A C 1
ATOM 3645 O O . TYR A 1 461 ? -15.828 -0.324 -37.461 1.00 55.94 461 TYR A O 1
ATOM 3653 N N . VAL A 1 462 ? -15.188 -1.194 -35.507 1.00 54.97 462 VAL A N 1
ATOM 3654 C CA . VAL A 1 462 ? -13.793 -0.786 -35.622 1.00 54.97 462 VAL A CA 1
ATOM 3655 C C . VAL A 1 462 ? -13.014 -2.004 -36.068 1.00 54.97 462 VAL A C 1
ATOM 3657 O O . VAL A 1 462 ? -13.126 -3.070 -35.463 1.00 54.97 462 VAL A O 1
ATOM 3660 N N . VAL A 1 463 ? -12.225 -1.820 -37.117 1.00 55.34 463 VAL A N 1
ATOM 3661 C CA . VAL A 1 463 ? -11.278 -2.810 -37.596 1.00 55.34 463 VAL A CA 1
ATOM 3662 C C . VAL A 1 463 ? -9.892 -2.197 -37.513 1.00 55.34 463 VAL A C 1
ATOM 3664 O O . VAL A 1 463 ? -9.546 -1.279 -38.254 1.00 55.34 463 VAL A O 1
ATOM 3667 N N . ALA A 1 464 ? -9.127 -2.656 -36.529 1.00 51.19 464 ALA A N 1
ATOM 3668 C CA . ALA A 1 464 ? -7.767 -2.192 -36.286 1.00 51.19 464 ALA A CA 1
ATOM 3669 C C . ALA A 1 464 ? -6.745 -3.132 -36.933 1.00 51.19 464 ALA A C 1
ATOM 3671 O O . ALA A 1 464 ? -7.049 -4.299 -37.156 1.00 51.19 464 ALA A O 1
ATOM 3672 N N . GLY A 1 465 ? -5.559 -2.602 -37.230 1.00 53.81 465 GLY A N 1
ATOM 3673 C CA . GLY A 1 465 ? -4.356 -3.326 -37.623 1.00 53.81 465 GLY A CA 1
ATOM 3674 C C . GLY A 1 465 ? -3.108 -2.519 -37.264 1.00 53.81 465 GLY A C 1
ATOM 3675 O O . GLY A 1 465 ? -3.185 -1.348 -36.886 1.00 53.81 465 GLY A O 1
ATOM 3676 N N . THR A 1 466 ? -1.936 -3.133 -37.358 1.00 49.00 466 THR A N 1
ATOM 3677 C CA . THR A 1 466 ? -0.656 -2.441 -37.180 1.00 49.00 466 THR A CA 1
ATOM 3678 C C . THR A 1 466 ? 0.003 -2.261 -38.543 1.00 49.00 466 THR A C 1
ATOM 3680 O O . THR A 1 466 ? -0.026 -3.153 -39.381 1.00 49.00 466 THR A O 1
ATOM 3683 N N . VAL A 1 467 ? 0.565 -1.081 -38.809 1.00 47.97 467 VAL A N 1
ATOM 3684 C CA . VAL A 1 467 ? 1.385 -0.814 -39.999 1.00 47.97 467 VAL A CA 1
ATOM 3685 C C . VAL A 1 467 ? 2.758 -0.370 -39.520 1.00 47.97 467 VAL A C 1
ATOM 3687 O O . VAL A 1 467 ? 2.997 0.803 -39.233 1.00 47.97 467 VAL A O 1
ATOM 3690 N N . GLY A 1 468 ? 3.667 -1.335 -39.355 1.00 51.50 468 GLY A N 1
ATOM 3691 C CA . GLY A 1 468 ? 4.953 -1.086 -38.702 1.00 51.50 468 GLY A CA 1
ATOM 3692 C C . GLY A 1 468 ? 4.761 -0.595 -37.252 1.00 51.50 468 GLY A C 1
ATOM 3693 O O . GLY A 1 468 ? 3.979 -1.202 -36.524 1.00 51.50 468 GLY A O 1
ATOM 3694 N N . PRO A 1 469 ? 5.441 0.482 -36.806 1.00 36.72 469 PRO A N 1
ATOM 3695 C CA . PRO A 1 469 ? 5.311 1.016 -35.444 1.00 36.72 469 PRO A CA 1
ATOM 3696 C C . PRO A 1 469 ? 4.057 1.885 -35.221 1.00 36.72 469 PRO A C 1
ATOM 3698 O O . PRO A 1 469 ? 3.878 2.414 -34.125 1.00 36.72 469 PRO A O 1
ATOM 3701 N N . ALA A 1 470 ? 3.217 2.088 -36.242 1.00 39.56 470 ALA A N 1
ATOM 3702 C CA . ALA A 1 470 ? 1.994 2.878 -36.144 1.00 39.56 470 ALA A CA 1
ATOM 3703 C C . ALA A 1 470 ? 0.757 1.969 -36.076 1.00 39.56 470 ALA A C 1
ATOM 3705 O O . ALA A 1 470 ? 0.601 1.045 -36.875 1.00 39.56 470 ALA A O 1
ATOM 3706 N N . GLU A 1 471 ? -0.150 2.260 -35.146 1.00 49.81 471 GLU A N 1
ATOM 3707 C CA . GLU A 1 471 ? -1.497 1.692 -35.152 1.00 49.81 471 GLU A CA 1
ATOM 3708 C C . GLU A 1 471 ? -2.301 2.330 -36.288 1.00 49.81 471 GLU A C 1
ATOM 3710 O O . GLU A 1 471 ? -2.316 3.554 -36.458 1.00 49.81 471 GLU A O 1
ATOM 3715 N N . ALA A 1 472 ? -2.969 1.502 -37.080 1.00 52.34 472 ALA A N 1
ATOM 3716 C CA . ALA A 1 472 ? -3.790 1.954 -38.182 1.00 52.34 472 ALA A CA 1
ATOM 3717 C C . ALA A 1 472 ? -5.150 1.261 -38.103 1.00 52.34 472 ALA A C 1
ATOM 3719 O O . ALA A 1 472 ? -5.265 0.049 -38.254 1.00 52.34 472 ALA A O 1
ATOM 3720 N N . ALA A 1 473 ? -6.198 2.035 -37.838 1.00 54.97 473 ALA A N 1
ATOM 3721 C CA . ALA A 1 473 ? -7.559 1.523 -37.775 1.00 54.97 473 ALA A CA 1
ATOM 3722 C C . ALA A 1 473 ? -8.405 2.086 -38.911 1.00 54.97 473 ALA A C 1
ATOM 3724 O O . ALA A 1 473 ? -8.139 3.160 -39.444 1.00 54.97 473 ALA A O 1
ATOM 3725 N N . PHE A 1 474 ? -9.459 1.377 -39.267 1.00 58.00 474 PHE A N 1
ATOM 3726 C CA . PHE A 1 474 ? -10.532 1.931 -40.066 1.00 58.00 474 PHE A CA 1
ATOM 3727 C C . PHE A 1 474 ? -11.869 1.547 -39.458 1.00 58.00 474 PHE A C 1
ATOM 3729 O O . PHE A 1 474 ? -12.006 0.543 -38.754 1.00 58.00 474 PHE A O 1
ATOM 3736 N N . THR A 1 475 ? -12.861 2.390 -39.692 1.00 54.91 475 THR A N 1
ATOM 3737 C CA . THR A 1 475 ? -14.223 2.139 -39.235 1.00 54.91 475 THR A CA 1
ATOM 3738 C C . THR A 1 475 ? -15.067 1.633 -40.386 1.00 54.91 475 THR A C 1
ATOM 3740 O O . THR A 1 475 ? -15.000 2.150 -41.500 1.00 54.91 475 THR A O 1
ATOM 3743 N N . LEU A 1 476 ? -15.849 0.605 -40.085 1.00 59.69 476 LEU A N 1
ATOM 3744 C CA . LEU A 1 476 ? -16.824 -0.037 -40.945 1.00 59.69 476 LEU A CA 1
ATOM 3745 C C . LEU A 1 476 ? -18.214 0.226 -40.374 1.00 59.69 476 LEU A C 1
ATOM 3747 O O . LEU A 1 476 ? -18.473 -0.086 -39.215 1.00 59.69 476 LEU A O 1
ATOM 3751 N N . THR A 1 477 ? -19.126 0.754 -41.179 1.00 58.94 477 THR A N 1
ATOM 3752 C CA . THR A 1 477 ? -20.532 0.899 -40.770 1.00 58.94 477 THR A CA 1
ATOM 3753 C C . THR A 1 477 ? -21.383 -0.126 -41.501 1.00 58.94 477 THR A C 1
ATOM 3755 O O . THR A 1 477 ? -21.372 -0.146 -42.729 1.00 58.94 477 THR A O 1
ATOM 3758 N N . VAL A 1 478 ? -22.120 -0.956 -40.756 1.00 63.59 478 VAL A N 1
ATOM 3759 C CA . VAL A 1 478 ? -23.052 -1.970 -41.281 1.00 63.59 478 VAL A CA 1
ATOM 3760 C C . VAL A 1 478 ? -24.481 -1.524 -40.960 1.00 63.59 478 VAL A C 1
ATOM 3762 O O . VAL A 1 478 ? -24.885 -1.583 -39.802 1.00 63.59 478 VAL A O 1
ATOM 3765 N N . ASP A 1 479 ? -25.260 -1.080 -41.950 1.00 56.59 479 ASP A N 1
ATOM 3766 C CA . ASP A 1 479 ? -26.592 -0.474 -41.715 1.00 56.59 479 ASP A CA 1
ATOM 3767 C C . ASP A 1 479 ? -27.778 -1.464 -41.811 1.00 56.59 479 ASP A C 1
ATOM 3769 O O . ASP A 1 479 ? -28.926 -1.077 -42.001 1.00 56.59 479 ASP A O 1
ATOM 3773 N N . GLY A 1 480 ? -27.533 -2.774 -41.705 1.00 54.97 480 GLY A N 1
ATOM 3774 C CA . GLY A 1 480 ? -28.601 -3.780 -41.559 1.00 54.97 480 GLY A CA 1
ATOM 3775 C C . GLY A 1 480 ? -29.562 -3.962 -42.741 1.00 54.97 480 GLY A C 1
ATOM 3776 O O . GLY A 1 480 ? -30.535 -4.703 -42.619 1.00 54.97 480 GLY A O 1
ATOM 3777 N N . GLY A 1 481 ? -29.313 -3.302 -43.871 1.00 54.66 481 GLY A N 1
ATOM 3778 C CA . GLY A 1 481 ? -29.989 -3.537 -45.145 1.00 54.66 481 GLY A CA 1
ATOM 3779 C C . GLY A 1 481 ? -29.012 -4.032 -46.211 1.00 54.66 481 GLY A C 1
ATOM 3780 O O . GLY A 1 481 ? -27.812 -3.794 -46.107 1.00 54.66 481 GLY A O 1
ATOM 3781 N N . ASP A 1 482 ? -29.538 -4.655 -47.269 1.00 51.44 482 ASP A N 1
ATOM 3782 C CA . ASP A 1 482 ? -28.795 -5.320 -48.359 1.00 51.44 482 ASP A CA 1
ATOM 3783 C C . ASP A 1 482 ? -27.784 -4.441 -49.147 1.00 51.44 482 ASP A C 1
ATOM 3785 O O . ASP A 1 482 ? -27.267 -4.899 -50.167 1.00 51.44 482 ASP A O 1
ATOM 3789 N N . GLN A 1 483 ? -27.533 -3.166 -48.797 1.00 51.25 483 GLN A N 1
ATOM 3790 C CA . GLN A 1 483 ? -26.924 -2.215 -49.747 1.00 51.25 483 GLN A CA 1
ATOM 3791 C C . GLN A 1 483 ? -25.886 -1.194 -49.246 1.00 51.25 483 GLN A C 1
ATOM 3793 O O . GLN A 1 483 ? -25.430 -0.415 -50.085 1.00 51.25 483 GLN A O 1
ATOM 3798 N N . ALA A 1 484 ? -25.438 -1.158 -47.982 1.00 52.53 484 ALA A N 1
ATOM 3799 C CA . ALA A 1 484 ? -24.421 -0.154 -47.617 1.00 52.53 484 ALA A CA 1
ATOM 3800 C C . ALA A 1 484 ? -23.407 -0.578 -46.541 1.00 52.53 484 ALA A C 1
ATOM 3802 O O . ALA A 1 484 ? -23.755 -0.784 -45.380 1.00 52.53 484 ALA A O 1
ATOM 3803 N N . LEU A 1 485 ? -22.134 -0.602 -46.955 1.00 58.97 485 LEU A N 1
ATOM 3804 C CA . LEU A 1 485 ? -20.940 -0.580 -46.109 1.00 58.97 485 LEU A CA 1
ATOM 3805 C C . LEU A 1 485 ? -20.148 0.691 -46.437 1.00 58.97 485 LEU A C 1
ATOM 3807 O O . LEU A 1 485 ? -19.895 0.976 -47.608 1.00 58.97 485 LEU A O 1
ATOM 3811 N N . ALA A 1 486 ? -19.745 1.446 -45.417 1.00 55.47 486 ALA A N 1
ATOM 3812 C CA . ALA A 1 486 ? -18.811 2.562 -45.563 1.00 55.47 486 ALA A CA 1
ATOM 3813 C C . ALA A 1 486 ? -17.508 2.233 -44.828 1.00 55.47 486 ALA A C 1
ATOM 3815 O O . ALA A 1 486 ? -17.556 1.746 -43.699 1.00 55.47 486 ALA A O 1
ATOM 3816 N N . VAL A 1 487 ? -16.367 2.485 -45.476 1.00 61.16 487 VAL A N 1
ATOM 3817 C CA . VAL A 1 487 ? -15.024 2.276 -44.918 1.00 61.16 487 VAL A CA 1
ATOM 3818 C C . VAL A 1 487 ? -14.329 3.627 -44.803 1.00 61.16 487 VAL A C 1
ATOM 3820 O O . VAL A 1 487 ? -14.101 4.285 -45.818 1.00 61.16 487 VAL A O 1
ATOM 3823 N N . GLU A 1 488 ? -13.966 4.034 -43.591 1.00 57.69 488 GLU A N 1
ATOM 3824 C CA . GLU A 1 488 ? -13.168 5.244 -43.353 1.00 57.69 488 GLU A CA 1
ATOM 3825 C C . GLU A 1 488 ? -11.784 4.864 -42.823 1.00 57.69 488 GLU A C 1
ATOM 3827 O O . GLU A 1 488 ? -11.661 4.338 -41.719 1.00 57.69 488 GLU A O 1
ATOM 3832 N N . GLY A 1 489 ? -10.743 5.106 -43.626 1.00 54.84 489 GLY A N 1
ATOM 3833 C CA . GLY A 1 489 ? -9.357 4.762 -43.299 1.00 54.84 489 GLY A CA 1
ATOM 3834 C C . GLY A 1 489 ? -8.623 5.834 -42.492 1.00 54.84 489 GLY A C 1
ATOM 3835 O O . GLY A 1 489 ? -8.753 7.025 -42.770 1.00 54.84 489 GLY A O 1
ATOM 3836 N N . HIS A 1 490 ? -7.801 5.412 -41.527 1.00 59.31 490 HIS A N 1
ATOM 3837 C CA . HIS A 1 490 ? -6.835 6.279 -40.846 1.00 59.31 490 HIS A CA 1
ATOM 3838 C C . HIS A 1 490 ? -5.724 6.757 -41.799 1.00 59.31 490 HIS A C 1
ATOM 3840 O O . HIS A 1 490 ? -5.369 6.069 -42.754 1.00 59.31 490 HIS A O 1
ATOM 3846 N N . GLU A 1 491 ? -5.125 7.919 -41.520 1.00 58.00 491 GLU A N 1
ATOM 3847 C CA . GLU A 1 491 ? -4.103 8.555 -42.373 1.00 58.00 491 GLU A CA 1
ATOM 3848 C C . GLU A 1 491 ? -2.877 7.654 -42.623 1.00 58.00 491 GLU A C 1
ATOM 3850 O O . GLU A 1 491 ? -2.304 7.660 -43.710 1.00 58.00 491 GLU A O 1
ATOM 3855 N N . ALA A 1 492 ? -2.538 6.800 -41.652 1.00 53.75 492 ALA A N 1
ATOM 3856 C CA . ALA A 1 492 ? -1.466 5.804 -41.758 1.00 53.75 492 ALA A CA 1
ATOM 3857 C C . ALA A 1 492 ? -1.725 4.693 -42.803 1.00 53.75 492 ALA A C 1
ATOM 3859 O O . ALA A 1 492 ? -0.796 3.980 -43.169 1.00 53.75 492 ALA A O 1
ATOM 3860 N N . MET A 1 493 ? -2.961 4.557 -43.302 1.00 55.66 493 MET A N 1
ATOM 3861 C CA . MET A 1 493 ? -3.347 3.605 -44.355 1.00 55.66 493 MET A CA 1
ATOM 3862 C C . MET A 1 493 ? -3.341 4.227 -45.760 1.00 55.66 493 MET A C 1
ATOM 3864 O O . MET A 1 493 ? -3.826 3.606 -46.708 1.00 55.66 493 MET A O 1
ATOM 3868 N N . GLN A 1 494 ? -2.821 5.449 -45.936 1.00 60.09 494 GLN A N 1
ATOM 3869 C CA . GLN A 1 494 ? -2.729 6.073 -47.260 1.00 60.09 494 GLN A CA 1
ATOM 3870 C C . GLN A 1 494 ? -1.932 5.186 -48.233 1.00 60.09 494 GLN A C 1
ATOM 3872 O O . GLN A 1 494 ? -0.724 5.015 -48.097 1.00 60.09 494 GLN A O 1
ATOM 3877 N N . GLY A 1 495 ? -2.627 4.626 -49.229 1.00 60.31 495 GLY A N 1
ATOM 3878 C CA . GLY A 1 495 ? -2.064 3.727 -50.245 1.00 60.31 495 GLY A CA 1
ATOM 3879 C C . GLY A 1 495 ? -2.648 2.312 -50.229 1.00 60.31 495 GLY A C 1
ATOM 3880 O O . GLY A 1 495 ? -2.608 1.641 -51.258 1.00 60.31 495 GLY A O 1
ATOM 3881 N N . PHE A 1 496 ? -3.250 1.876 -49.120 1.00 62.12 496 PHE A N 1
ATOM 3882 C CA . PHE A 1 496 ? -3.960 0.600 -49.055 1.00 62.12 496 PHE A CA 1
ATOM 3883 C C . PHE A 1 496 ? -5.337 0.709 -49.716 1.00 62.12 496 PHE A C 1
ATOM 3885 O O . PHE A 1 496 ? -6.028 1.726 -49.602 1.00 62.12 496 PHE A O 1
ATOM 3892 N N . ARG A 1 497 ? -5.750 -0.351 -50.417 1.00 66.75 497 ARG A N 1
ATOM 3893 C CA . ARG A 1 497 ? -7.101 -0.453 -50.978 1.00 66.75 497 ARG A CA 1
ATOM 3894 C C . ARG A 1 497 ? -7.948 -1.331 -50.070 1.00 66.75 497 ARG A C 1
ATOM 3896 O O . ARG A 1 497 ? -7.558 -2.457 -49.789 1.00 66.75 497 ARG A O 1
ATOM 3903 N N . HIS A 1 498 ? -9.111 -0.827 -49.668 1.00 67.69 498 HIS A N 1
ATOM 3904 C CA . HIS A 1 498 ? -10.069 -1.550 -48.835 1.00 67.69 498 HIS A CA 1
ATOM 3905 C C . HIS A 1 498 ? -11.412 -1.626 -49.549 1.00 67.69 498 HIS A C 1
ATOM 3907 O O . HIS A 1 498 ? -11.919 -0.608 -50.024 1.00 67.69 498 HIS A O 1
ATOM 3913 N N . VAL A 1 499 ? -11.986 -2.820 -49.626 1.00 65.31 499 VAL A N 1
ATOM 3914 C CA . VAL A 1 499 ? -13.332 -3.043 -50.155 1.00 65.31 499 VAL A CA 1
ATOM 3915 C C . VAL A 1 499 ? -14.088 -3.886 -49.143 1.00 65.31 499 VAL A C 1
ATOM 3917 O O . VAL A 1 499 ? -13.583 -4.913 -48.704 1.00 65.31 499 VAL A O 1
ATOM 3920 N N . ALA A 1 500 ? -15.281 -3.445 -48.758 1.00 65.69 500 ALA A N 1
ATOM 3921 C CA . ALA A 1 500 ? -16.167 -4.219 -47.907 1.00 65.69 500 ALA A CA 1
ATOM 3922 C C . ALA A 1 500 ? -17.481 -4.469 -48.655 1.00 65.69 500 ALA A C 1
ATOM 3924 O O . ALA A 1 500 ? -18.088 -3.529 -49.167 1.00 65.69 500 ALA A O 1
ATOM 3925 N N . GLU A 1 501 ? -17.902 -5.729 -48.728 1.00 68.00 501 GLU A N 1
ATOM 3926 C CA . GLU A 1 501 ? -19.115 -6.166 -49.419 1.00 68.00 501 GLU A CA 1
ATOM 3927 C C . GLU A 1 501 ? -19.994 -6.997 -48.481 1.00 68.00 501 GLU A C 1
ATOM 3929 O O . GLU A 1 501 ? -19.500 -7.816 -47.703 1.00 68.00 501 GLU A O 1
ATOM 3934 N N . LEU A 1 502 ? -21.311 -6.799 -48.566 1.00 64.94 502 LEU A N 1
ATOM 3935 C CA . LEU A 1 502 ? -22.277 -7.679 -47.914 1.00 64.94 502 LEU A CA 1
ATOM 3936 C C . LEU A 1 502 ? -22.434 -8.940 -48.770 1.00 64.94 502 LEU A C 1
ATOM 3938 O O . LEU A 1 502 ? -22.789 -8.867 -49.948 1.00 64.94 502 LEU A O 1
ATOM 3942 N N . GLY A 1 503 ? -22.143 -10.097 -48.182 1.00 61.19 503 GLY A N 1
ATOM 3943 C CA . GLY A 1 503 ? -22.502 -11.397 -48.735 1.00 61.19 503 GLY A CA 1
ATOM 3944 C C . GLY A 1 503 ? -23.980 -11.709 -48.482 1.00 61.19 503 GLY A C 1
ATOM 3945 O O . GLY A 1 503 ? -24.660 -11.005 -47.746 1.00 61.19 503 GLY A O 1
ATOM 3946 N N . GLY A 1 504 ? -24.508 -12.781 -49.080 1.00 58.09 504 GLY A N 1
ATOM 3947 C CA . GLY A 1 504 ? -25.879 -13.212 -48.780 1.00 58.09 504 GLY A CA 1
ATOM 3948 C C . GLY A 1 504 ? -26.039 -13.604 -47.303 1.00 58.09 504 GLY A C 1
ATOM 3949 O O . GLY A 1 504 ? -25.324 -14.488 -46.835 1.00 58.09 504 GLY A O 1
ATOM 3950 N N . GLY A 1 505 ? -26.989 -12.979 -46.596 1.00 64.56 505 GLY A N 1
ATOM 3951 C CA . GLY A 1 505 ? -27.191 -13.125 -45.145 1.00 64.56 505 GLY A CA 1
ATOM 3952 C C . GLY A 1 505 ? -26.452 -12.049 -44.338 1.00 64.56 505 GLY A C 1
ATOM 3953 O O . GLY A 1 505 ? -26.170 -10.977 -44.858 1.00 64.56 505 GLY A O 1
ATOM 3954 N N . ASP A 1 506 ? -26.094 -12.347 -43.087 1.00 58.81 506 ASP A N 1
ATOM 3955 C CA . ASP A 1 506 ? -25.355 -11.433 -42.191 1.00 58.81 506 ASP A CA 1
ATOM 3956 C C . ASP A 1 506 ? -23.830 -11.443 -42.449 1.00 58.81 506 ASP A C 1
ATOM 3958 O O . ASP A 1 506 ? -23.026 -11.058 -41.600 1.00 58.81 506 ASP A O 1
ATOM 3962 N N . ALA A 1 507 ? -23.394 -11.946 -43.606 1.00 63.56 507 ALA A N 1
ATOM 3963 C CA . ALA A 1 507 ? -21.982 -12.100 -43.929 1.00 63.56 507 ALA A CA 1
ATOM 3964 C C . ALA A 1 507 ? -21.387 -10.785 -44.450 1.00 63.56 507 ALA A C 1
ATOM 3966 O O . ALA A 1 507 ? -21.901 -10.192 -45.395 1.00 63.56 507 ALA A O 1
ATOM 3967 N N . VAL A 1 508 ? -20.253 -10.368 -43.895 1.00 64.75 508 VAL A N 1
ATOM 3968 C CA . VAL A 1 508 ? -19.456 -9.242 -44.385 1.00 64.75 508 VAL A CA 1
ATOM 3969 C C . VAL A 1 508 ? -18.130 -9.778 -44.898 1.00 64.75 508 VAL A C 1
ATOM 3971 O O . VAL A 1 508 ? -17.414 -10.484 -44.184 1.00 64.75 508 VAL A O 1
ATOM 3974 N N . ARG A 1 509 ? -17.797 -9.441 -46.144 1.00 69.31 509 ARG A N 1
ATOM 3975 C CA . ARG A 1 509 ? -16.491 -9.707 -46.738 1.00 69.31 509 ARG A CA 1
ATOM 3976 C C . ARG A 1 509 ? -15.680 -8.422 -46.774 1.00 69.31 509 ARG A C 1
ATOM 3978 O O . ARG A 1 509 ? -16.149 -7.419 -47.296 1.00 69.31 509 ARG A O 1
ATOM 3985 N N . LEU A 1 510 ? -14.461 -8.462 -46.258 1.00 68.94 510 LEU A N 1
ATOM 3986 C CA . LEU A 1 510 ? -13.491 -7.376 -46.324 1.00 68.94 510 LEU A CA 1
ATOM 3987 C C . LEU A 1 510 ? -12.278 -7.841 -47.121 1.00 68.94 510 LEU A C 1
ATOM 3989 O O . LEU A 1 510 ? -11.684 -8.871 -46.814 1.00 68.94 510 LEU A O 1
ATOM 3993 N N . GLU A 1 511 ? -11.898 -7.057 -48.116 1.00 68.06 511 GLU A N 1
ATOM 3994 C CA . GLU A 1 511 ? -10.702 -7.247 -48.923 1.00 68.06 511 GLU A CA 1
ATOM 3995 C C . GLU A 1 511 ? -9.752 -6.071 -48.707 1.00 68.06 511 GLU A C 1
ATOM 3997 O O . GLU A 1 511 ? -10.159 -4.905 -48.758 1.00 68.06 511 GLU A O 1
ATOM 4002 N N . VAL A 1 512 ? -8.485 -6.385 -48.442 1.00 65.81 512 VAL A N 1
ATOM 4003 C CA . VAL A 1 512 ? -7.422 -5.401 -48.234 1.00 65.81 512 VAL A CA 1
ATOM 4004 C C . VAL A 1 512 ? -6.247 -5.727 -49.148 1.00 65.81 512 VAL A C 1
ATOM 4006 O O . VAL A 1 512 ? -5.715 -6.839 -49.115 1.00 65.81 512 VAL A O 1
ATOM 4009 N N . SER A 1 513 ? -5.818 -4.745 -49.939 1.00 67.81 513 SER A N 1
ATOM 4010 C CA . SER A 1 513 ? -4.635 -4.843 -50.800 1.00 67.81 513 SER A CA 1
ATOM 4011 C C . SER A 1 513 ? -3.548 -3.884 -50.323 1.00 67.81 513 SER A C 1
ATOM 4013 O O . SER A 1 513 ? -3.803 -2.684 -50.164 1.00 67.81 513 SER A O 1
ATOM 4015 N N . ALA A 1 514 ? -2.341 -4.415 -50.124 1.00 65.06 514 ALA A N 1
ATOM 4016 C CA . ALA A 1 514 ? -1.166 -3.642 -49.733 1.00 65.06 514 ALA A CA 1
ATOM 4017 C C . ALA A 1 514 ? -0.403 -3.099 -50.963 1.00 65.06 514 ALA A C 1
ATOM 4019 O O . ALA A 1 514 ? -0.368 -3.767 -52.001 1.00 65.06 514 ALA A O 1
ATOM 4020 N N . PRO A 1 515 ? 0.238 -1.918 -50.872 1.00 65.81 515 PRO A N 1
ATOM 4021 C CA . PRO A 1 515 ? 1.151 -1.430 -51.907 1.00 65.81 515 PRO A CA 1
ATOM 4022 C C . PRO A 1 515 ? 2.384 -2.333 -52.094 1.00 65.81 515 PRO A C 1
ATOM 4024 O O . PRO A 1 515 ? 2.829 -3.010 -51.166 1.00 65.81 515 PRO A O 1
ATOM 4027 N N . GLU A 1 516 ? 2.996 -2.285 -53.280 1.00 61.03 516 GLU A N 1
ATOM 4028 C CA . GLU A 1 516 ? 4.317 -2.889 -53.526 1.00 61.03 516 GLU A CA 1
ATOM 4029 C C . GLU A 1 516 ? 5.371 -2.285 -52.565 1.00 61.03 516 GLU A C 1
ATOM 4031 O O . GLU A 1 516 ? 5.358 -1.076 -52.320 1.00 61.03 516 GLU A O 1
ATOM 4036 N N . ASN A 1 517 ? 6.301 -3.094 -52.036 1.00 60.38 517 ASN A N 1
ATOM 4037 C CA . ASN A 1 517 ? 7.306 -2.729 -51.012 1.00 60.38 517 ASN A CA 1
ATOM 4038 C C . ASN A 1 517 ? 6.783 -2.482 -49.581 1.00 60.38 517 ASN A C 1
ATOM 4040 O O . ASN A 1 517 ? 7.433 -1.792 -48.794 1.00 60.38 517 ASN A O 1
ATOM 4044 N N . THR A 1 518 ? 5.628 -3.050 -49.226 1.00 58.03 518 THR A N 1
ATOM 4045 C CA . THR A 1 518 ? 5.026 -2.944 -47.886 1.00 58.03 518 THR A CA 1
ATOM 4046 C C . THR A 1 518 ? 4.858 -4.347 -47.278 1.00 58.03 518 THR A C 1
ATOM 4048 O O . THR A 1 518 ? 3.891 -5.034 -47.587 1.00 58.03 518 THR A O 1
ATOM 4051 N N . ASP A 1 519 ? 5.809 -4.806 -46.451 1.00 54.97 519 ASP A N 1
ATOM 4052 C CA . ASP A 1 519 ? 5.692 -6.057 -45.669 1.00 54.97 519 ASP A CA 1
ATOM 4053 C C . ASP A 1 519 ? 5.153 -5.722 -44.275 1.00 54.97 519 ASP A C 1
ATOM 4055 O O . ASP A 1 519 ? 5.865 -5.149 -43.446 1.00 54.97 519 ASP A O 1
ATOM 4059 N N . VAL A 1 520 ? 3.864 -5.993 -44.046 1.00 53.38 520 VAL A N 1
ATOM 4060 C CA . VAL A 1 520 ? 3.149 -5.491 -42.869 1.00 53.38 520 VAL A CA 1
ATOM 4061 C C . VAL A 1 520 ? 2.390 -6.612 -42.153 1.00 53.38 520 VAL A C 1
ATOM 4063 O O . VAL A 1 520 ? 1.552 -7.282 -42.765 1.00 53.38 520 VAL A O 1
ATOM 4066 N N . PRO A 1 521 ? 2.639 -6.821 -40.847 1.00 50.03 521 PRO A N 1
ATOM 4067 C CA . PRO A 1 521 ? 1.805 -7.691 -40.027 1.00 50.03 521 PRO A CA 1
ATOM 4068 C C . PRO A 1 521 ? 0.475 -6.993 -39.729 1.00 50.03 521 PRO A C 1
ATOM 4070 O O . PRO A 1 521 ? 0.485 -5.888 -39.208 1.00 50.03 521 PRO A O 1
ATOM 4073 N N . PHE A 1 522 ? -0.665 -7.623 -40.022 1.00 48.78 522 PHE A N 1
ATOM 4074 C CA . PHE A 1 522 ? -1.982 -7.047 -39.742 1.00 48.78 522 PHE A CA 1
ATOM 4075 C C . PHE A 1 522 ? -2.681 -7.856 -38.639 1.00 48.78 522 PHE A C 1
ATOM 4077 O O . PHE A 1 522 ? -2.962 -9.044 -38.786 1.00 48.78 522 PHE A O 1
ATOM 4084 N N . MET A 1 523 ? -2.966 -7.231 -37.499 1.00 46.38 523 MET A N 1
ATOM 4085 C CA . MET A 1 523 ? -3.768 -7.859 -36.447 1.00 46.38 523 MET A CA 1
ATOM 4086 C C . MET A 1 523 ? -5.191 -7.340 -36.542 1.00 46.38 523 MET A C 1
ATOM 4088 O O . MET A 1 523 ? -5.434 -6.206 -36.156 1.00 46.38 523 MET A O 1
ATOM 4092 N N . LEU A 1 524 ? -6.116 -8.152 -37.048 1.00 49.03 524 LEU A N 1
ATOM 4093 C CA . LEU A 1 524 ? -7.504 -7.757 -37.201 1.00 49.03 524 LEU A CA 1
ATOM 4094 C C . LEU A 1 524 ? -8.253 -7.950 -35.884 1.00 49.03 524 LEU A C 1
ATOM 4096 O O . LEU A 1 524 ? -8.534 -9.073 -35.465 1.00 49.03 524 LEU A O 1
ATOM 4100 N N . VAL A 1 525 ? -8.622 -6.840 -35.257 1.00 48.62 525 VAL A N 1
ATOM 4101 C CA . VAL A 1 525 ? -9.570 -6.842 -34.139 1.00 48.62 525 VAL A CA 1
ATOM 4102 C C . VAL A 1 525 ? -10.865 -6.233 -34.644 1.00 48.62 525 VAL A C 1
ATOM 4104 O O . VAL A 1 525 ? -10.891 -5.050 -34.979 1.00 48.62 525 VAL A O 1
ATOM 4107 N N . ILE A 1 526 ? -11.922 -7.044 -34.731 1.00 51.56 526 ILE A N 1
ATOM 4108 C CA . ILE A 1 526 ? -13.268 -6.577 -35.072 1.00 51.56 526 ILE A CA 1
ATOM 4109 C C . ILE A 1 526 ? -14.011 -6.338 -33.762 1.00 51.56 526 ILE A C 1
ATOM 4111 O O . ILE A 1 526 ? -14.394 -7.284 -33.077 1.00 51.56 526 ILE A O 1
ATOM 4115 N N . SER A 1 527 ? -14.216 -5.071 -33.415 1.00 48.03 527 SER A N 1
ATOM 4116 C CA . SER A 1 527 ? -14.959 -4.678 -32.217 1.00 48.03 527 SER A CA 1
ATOM 4117 C C . SER A 1 527 ? -16.138 -3.798 -32.608 1.00 48.03 527 SER A C 1
ATOM 4119 O O . SER A 1 527 ? -15.982 -2.847 -33.378 1.00 48.03 527 SER A O 1
ATOM 4121 N N . ARG A 1 528 ? -17.333 -4.117 -32.105 1.00 50.66 528 ARG A N 1
ATOM 4122 C CA . ARG A 1 528 ? -18.503 -3.248 -32.258 1.00 50.66 528 ARG A CA 1
ATOM 4123 C C . ARG A 1 528 ? -18.385 -2.093 -31.263 1.00 50.66 528 ARG A C 1
ATOM 4125 O O . ARG A 1 528 ? -18.089 -2.328 -30.094 1.00 50.66 528 ARG A O 1
ATOM 4132 N N . ARG A 1 529 ? -18.596 -0.868 -31.739 1.00 44.66 529 ARG A N 1
ATOM 4133 C CA . ARG A 1 529 ? -18.636 0.338 -30.902 1.00 44.66 529 ARG A CA 1
ATOM 4134 C C . ARG A 1 529 ? -19.971 0.532 -30.208 1.00 44.66 529 ARG A C 1
ATOM 4136 O O . ARG A 1 529 ? -21.008 0.244 -30.851 1.00 44.66 529 ARG A O 1
#

Foldseek 3Di:
DDDDDDDDDDDDDDDDDDDDPDDDDDLLDAFLFDDQSNVLVLLQLFAAQAQCLHPPNDPLLLVLSVLLVRAEHHNNDDDQELVVVSLVSLLPQLVVLVVSCVSPVSHAYEHEDAQKYFPNQQVAFQDQVLQVLVVHHDDGGTQDLCQFADPVCPQACVPHHRMGGGALVRPSNLSVLLVVLLSCQQSQHAEYEYEAVVSNHVVVVQCVSVQSSLVSSLVSLLVRHPRSHHFYEYADLQLADDHPPFEGSGQAYEHEQQWAEDQVDFLDTDGDPPQRSDNFVRRPWGQYPSGDTDRHGAYEYEQDADAFFPQARHGDSDSAHSRHRRVQSLLQDQLVVNLVVVVNSQVCCVVGPVSYGYHHHAKDAGNPDHPNDRIAHCGQCDPSHVPHSPNSVSSSVSSVVCVVVSPPPDDPDDDDDDDDDDEDAQVDAPPDEDEAFKDWHWAAAQGKHKHKYFPPDFAKKKWWWDQPPDIWIWIWGGHPDQDDIDIGTDPSCVQKDWDWHDDPHRMIMIMIGHHHPGGGTTITHIDGD

Secondary structure (DSSP, 8-state):
-PPPPP-PPP------PPPPPPPPPPTT--BSB--HHHHHHHHHTEEEETTTTSTT--HHHHHHHHHHT--EEEEEE--SS-HHHHHHHHHT-HHHHHHHHHH-TTPEEEEE--S-EEGGGGGSBPPHHHHHHTTPPP-S-B--GGGTB-TT-TTTTSSBTTEEPBPTTSHHHHHHHHHHHHHHHHHT--EEE-SSHHHHTTT-TTSHHHHHHHHHHHHHHHHHSTTS--EEE-B-TTS--EETTTEESSSSEEEE---EE-TTSTT-EE--TT-TT--TTT---EE-TTS-EESS--EEEE-----B-S-TTS--SSSSGGGB-HHHHHHHS-HHHHHHHHHHHHHHHHHH-TTEEEEEEEEEEEEEEETTEEEEE-SPSBTTBTT----HHHHHHHHHHHHTTTTSSSSSS------SS---BTTS---S-B-SSEEEEEE-TT-EEEEEEE--SSEEEEEEEEETTEEEEEEEEE-SSTT-EEEEE-GGGTT-EEEEEEPSSSEEEEEEEPPTT--EEEEEEEEE-